Protein 1E4T (pdb70)

Solvent-accessible surface area: 3661 Å² total; per-residue (Å²): 171,119,174,192,58,20,192,197,65,61,24,93,62,54,131,201,28,119,67,108,50,101,126,85,28,102,20,158,139,180,83,85,0,1,66,134,168

Radius of gyration: 9.12 Å; Cα contacts (8 Å, |Δi|>4): 57; chains: 1; bounding box: 21×23×16 Å

Nearest PDB structures (foldseek):
  1e4t-assembly1_A  TM=7.948E-01  e=1.523E-05  Mus musculus
  1e4r-assembly1_A  TM=8.473E-01  e=2.277E-03  Mus musculus
  5ki9-assembly1_A-2  TM=6.633E-01  e=1.921E-01  Homo sapiens
  2gw9-assembly1_A  TM=7.385E-01  e=6.479E-01  Mus musculus
  2ley-assembly1_A  TM=6.087E-01  e=3.656E-01  Mus musculus

Secondary structure (DSSP, 8-state):
--S--HHHHT-EEETT--TTSEEEEE-SSS-EEEE--

Organism: Mus musculus (NCBI:txid10090)

Sequence (37 aa):
NSKRACYREGGECLQRCIGLFHKIGTCNFRFKCCKFQNSKRACYREGGECLQRCIGLFHKIGTCNFRFKCCKFQNSKRACYREGGECLQRCIGLFHKIGTCNFRFKCCKFQNSKRACYREGGECLQRCIGLFHKIGTCNFRFKCCKFQNSKRACYREGGECLQRCIGLFHKIGTCNFRFKCCKFQNSKRACYREGGECLQRCIGLFHKIGTCNFRFKCCKFQNSKRACYREGGECLQRCIGLFHKIGTCNFRFKCCKFQNSKRACYREGGECLQRCIGLFHKIGTCNFRFKCCKFQNSKRACYREGGECLQRCIGLFHKIGTCNFRFKCCKFQNSKRACYREGGECLQRCIGLFHKIGTCNFRFKCCKFQNSKRACYREGGECLQRCIGLFHKIGTCNFRFKCCKFQNSKRACYREGGECLQRCIGLFHKIGTCNFRFKCCKFQNSKRACYREGGECLQRCIGLFHKIGTCNFRFKCCKFQNSKRACYREGGECLQRCIGLFHKIGTCNFRFKCCKFQNSKRACYREGGECLQRCIGLFHKIGTCNFRFKCCKFQNSKRACYREGGECLQRCIGLFHKIGTCNFRFKCCKFQNSKRACYREGGECLQRCIGLFHKIGTCNFRFKCCKFQNSKRACYREGGECLQRCIGLFHKIGTCNFRFKCCKFQNSKRACYREGGECLQRCIGLFHKIGTCNFRFKCCKFQNSKRACYREGGECLQRCIGLFHKIGTCNFRFKCCKFQ

Structure (mmCIF, N/CA/C/O backbone):
data_1E4T
#
_entry.id   1E4T
#
_cell.length_a   1.000
_cell.length_b   1.000
_cell.length_c   1.000
_cell.angle_alpha   90.00
_cell.angle_beta   90.00
_cell.angle_gamma   90.00
#
_symmetry.space_group_name_H-M   'P 1'
#
loop_
_atom_site.group_PDB
_atom_site.id
_atom_site.type_symbol
_atom_site.label_atom_id
_atom_site.label_alt_id
_atom_site.label_comp_id
_atom_site.label_asym_id
_atom_site.label_entity_id
_atom_site.label_seq_id
_atom_site.pdbx_PDB_ins_code
_atom_site.Cartn_x
_atom_site.Cartn_y
_atom_site.Cartn_z
_atom_site.occupancy
_atom_site.B_iso_or_equiv
_atom_site.auth_seq_id
_atom_site.auth_comp_id
_atom_site.auth_asym_id
_atom_site.auth_atom_id
_atom_site.pdbx_PDB_model_num
ATOM 1 N N . ASN A 1 1 ? 44.818 -5.983 11.257 1.00 0.00 1 ASN A N 1
ATOM 2 C CA . ASN A 1 1 ? 45.293 -4.956 12.229 1.00 0.00 1 ASN A CA 1
ATOM 3 C C . ASN A 1 1 ? 44.100 -4.341 12.966 1.00 0.00 1 ASN A C 1
ATOM 4 O O . ASN A 1 1 ? 43.034 -4.173 12.408 1.00 0.00 1 ASN A O 1
ATOM 17 N N . SER A 1 2 ? 44.269 -4.004 14.216 1.00 0.00 2 SER A N 1
ATOM 18 C CA . SER A 1 2 ? 43.141 -3.403 14.984 1.00 0.00 2 SER A CA 1
ATOM 19 C C . SER A 1 2 ? 42.727 -2.067 14.360 1.00 0.00 2 SER A C 1
ATOM 20 O O . SER A 1 2 ? 41.560 -1.735 14.299 1.00 0.00 2 SER A O 1
ATOM 28 N N . LYS A 1 3 ? 43.675 -1.298 13.899 1.00 0.00 3 LYS A N 1
ATOM 29 C CA . LYS A 1 3 ? 43.334 0.016 13.282 1.00 0.00 3 LYS A CA 1
ATOM 30 C C . LYS A 1 3 ? 43.895 0.093 11.860 1.00 0.00 3 LYS A C 1
ATOM 31 O O . LYS A 1 3 ? 44.868 -0.556 11.530 1.00 0.00 3 LYS A O 1
ATOM 50 N N . ARG A 1 4 ? 43.288 0.881 11.014 1.00 0.00 4 ARG A N 1
ATOM 51 C CA . ARG A 1 4 ? 43.788 0.997 9.614 1.00 0.00 4 ARG A CA 1
ATOM 52 C C . ARG A 1 4 ? 44.035 2.466 9.260 1.00 0.00 4 ARG A C 1
ATOM 53 O O . ARG A 1 4 ? 43.544 3.363 9.916 1.00 0.00 4 ARG A O 1
ATOM 74 N N . ALA A 1 5 ? 44.789 2.718 8.225 1.00 0.00 5 ALA A N 1
ATOM 75 C CA . ALA A 1 5 ? 45.062 4.129 7.826 1.00 0.00 5 ALA A CA 1
ATOM 76 C C . ALA A 1 5 ? 43.852 4.715 7.097 1.00 0.00 5 ALA A C 1
ATOM 77 O O . ALA A 1 5 ? 43.525 4.315 5.997 1.00 0.00 5 ALA A O 1
ATOM 84 N N . CYS A 1 6 ? 43.188 5.662 7.698 1.00 0.00 6 CYS A N 1
ATOM 85 C CA . CYS A 1 6 ? 42.002 6.273 7.035 1.00 0.00 6 CYS A CA 1
ATOM 86 C C . CYS A 1 6 ? 42.433 6.992 5.754 1.00 0.00 6 CYS A C 1
ATOM 87 O O . CYS A 1 6 ? 41.654 7.176 4.841 1.00 0.00 6 CYS A O 1
ATOM 94 N N . TYR A 1 7 ? 43.672 7.397 5.680 1.00 0.00 7 TYR A N 1
ATOM 95 C CA . TYR A 1 7 ? 44.154 8.100 4.457 1.00 0.00 7 TYR A CA 1
ATOM 96 C C . TYR A 1 7 ? 44.150 7.140 3.265 1.00 0.00 7 TYR A C 1
ATOM 97 O O . TYR A 1 7 ? 43.729 7.483 2.179 1.00 0.00 7 TYR A O 1
ATOM 115 N N . ARG A 1 8 ? 44.614 5.936 3.463 1.00 0.00 8 ARG A N 1
ATOM 116 C CA . ARG A 1 8 ? 44.634 4.950 2.344 1.00 0.00 8 ARG A CA 1
ATOM 117 C C . ARG A 1 8 ? 43.206 4.647 1.889 1.00 0.00 8 ARG A C 1
ATOM 118 O O . ARG A 1 8 ? 42.946 4.433 0.721 1.00 0.00 8 ARG A O 1
ATOM 139 N N . GLU A 1 9 ? 42.278 4.625 2.805 1.00 0.00 9 GLU A N 1
ATOM 140 C CA . GLU A 1 9 ? 40.865 4.335 2.431 1.00 0.00 9 GLU A CA 1
ATOM 141 C C . GLU A 1 9 ? 40.309 5.462 1.557 1.00 0.00 9 GLU A C 1
ATOM 142 O O . GLU A 1 9 ? 39.469 5.244 0.707 1.00 0.00 9 GLU A O 1
ATOM 154 N N . GLY A 1 10 ? 40.772 6.665 1.759 1.00 0.00 10 GLY A N 1
ATOM 155 C CA . GLY A 1 10 ? 40.269 7.803 0.940 1.00 0.00 10 GLY A CA 1
ATOM 156 C C . GLY A 1 10 ? 38.940 8.296 1.515 1.00 0.00 10 GLY A C 1
ATOM 157 O O . GLY A 1 10 ? 38.071 8.747 0.796 1.00 0.00 10 GLY A O 1
ATOM 161 N N . GLY A 1 11 ? 38.774 8.214 2.807 1.00 0.00 11 GLY A N 1
ATOM 162 C CA . GLY A 1 11 ? 37.499 8.678 3.426 1.00 0.00 11 GLY A CA 1
ATOM 163 C C . GLY A 1 11 ? 37.564 10.189 3.660 1.00 0.00 11 GLY A C 1
ATOM 164 O O . GLY A 1 11 ? 38.484 10.855 3.227 1.00 0.00 11 GLY A O 1
ATOM 168 N N . GLU A 1 12 ? 36.593 10.736 4.342 1.00 0.00 12 GLU A N 1
ATOM 169 C CA . GLU A 1 12 ? 36.599 12.206 4.604 1.00 0.00 12 GLU A CA 1
ATOM 170 C C . GLU A 1 12 ? 36.672 12.477 6.110 1.00 0.00 12 GLU A C 1
ATOM 171 O O . GLU A 1 12 ? 36.158 11.722 6.912 1.00 0.00 12 GLU A O 1
ATOM 183 N N . CYS A 1 13 ? 37.306 13.550 6.501 1.00 0.00 13 CYS A N 1
ATOM 184 C CA . CYS A 1 13 ? 37.409 13.869 7.955 1.00 0.00 13 CYS A CA 1
ATOM 185 C C . CYS A 1 13 ? 36.356 14.910 8.340 1.00 0.00 13 CYS A C 1
ATOM 186 O O . CYS A 1 13 ? 36.334 16.007 7.818 1.00 0.00 13 CYS A O 1
ATOM 193 N N . LEU A 1 14 ? 35.481 14.578 9.249 1.00 0.00 14 LEU A N 1
ATOM 194 C CA . LEU A 1 14 ? 34.433 15.555 9.660 1.00 0.00 14 LEU A CA 1
ATOM 195 C C . LEU A 1 14 ? 34.606 15.935 11.131 1.00 0.00 14 LEU A C 1
ATOM 196 O O . LEU A 1 14 ? 34.869 15.098 11.972 1.00 0.00 14 LEU A O 1
ATOM 212 N N . GLN A 1 15 ? 34.453 17.190 11.448 1.00 0.00 15 GLN A N 1
ATOM 213 C CA . GLN A 1 15 ? 34.602 17.623 12.866 1.00 0.00 15 GLN A CA 1
ATOM 214 C C . GLN A 1 15 ? 33.491 17.006 13.719 1.00 0.00 15 GLN A C 1
ATOM 215 O O . GLN A 1 15 ? 33.652 16.788 14.903 1.00 0.00 15 GLN A O 1
ATOM 229 N N . ARG A 1 16 ? 32.366 16.722 13.122 1.00 0.00 16 ARG A N 1
ATOM 230 C CA . ARG A 1 16 ? 31.242 16.117 13.893 1.00 0.00 16 ARG A CA 1
ATOM 231 C C . ARG A 1 16 ? 30.526 15.063 13.041 1.00 0.00 16 ARG A C 1
ATOM 232 O O . ARG A 1 16 ? 29.342 15.160 12.788 1.00 0.00 16 ARG A O 1
ATOM 253 N N . CYS A 1 17 ? 31.240 14.062 12.595 1.00 0.00 17 CYS A N 1
ATOM 254 C CA . CYS A 1 17 ? 30.611 12.998 11.755 1.00 0.00 17 CYS A CA 1
ATOM 255 C C . CYS A 1 17 ? 29.202 12.669 12.258 1.00 0.00 17 CYS A C 1
ATOM 256 O O . CYS A 1 17 ? 29.005 12.333 13.409 1.00 0.00 17 CYS A O 1
ATOM 263 N N . ILE A 1 18 ? 28.222 12.762 11.401 1.00 0.00 18 ILE A N 1
ATOM 264 C CA . ILE A 1 18 ? 26.826 12.453 11.825 1.00 0.00 18 ILE A CA 1
ATOM 265 C C . ILE A 1 18 ? 26.514 10.976 11.568 1.00 0.00 18 ILE A C 1
ATOM 266 O O . ILE A 1 18 ? 27.303 10.257 10.987 1.00 0.00 18 ILE A O 1
ATOM 282 N N . GLY A 1 19 ? 25.370 10.518 11.998 1.00 0.00 19 GLY A N 1
ATOM 283 C CA . GLY A 1 19 ? 25.011 9.088 11.780 1.00 0.00 19 GLY A CA 1
ATOM 284 C C . GLY A 1 19 ? 25.063 8.769 10.286 1.00 0.00 19 GLY A C 1
ATOM 285 O O . GLY A 1 19 ? 25.650 7.792 9.866 1.00 0.00 19 GLY A O 1
ATOM 289 N N . LEU A 1 20 ? 24.449 9.591 9.485 1.00 0.00 20 LEU A N 1
ATOM 290 C CA . LEU A 1 20 ? 24.451 9.354 8.012 1.00 0.00 20 LEU A CA 1
ATOM 291 C C . LEU A 1 20 ? 25.830 8.880 7.549 1.00 0.00 20 LEU A C 1
ATOM 292 O O . LEU A 1 20 ? 25.951 8.001 6.719 1.00 0.00 20 LEU A O 1
ATOM 308 N N . PHE A 1 21 ? 26.867 9.461 8.078 1.00 0.00 21 PHE A N 1
ATOM 309 C CA . PHE A 1 21 ? 28.243 9.053 7.672 1.00 0.00 21 PHE A CA 1
ATOM 310 C C . PHE A 1 21 ? 28.739 7.898 8.545 1.00 0.00 21 PHE A C 1
ATOM 311 O O . PHE A 1 21 ? 28.871 8.029 9.746 1.00 0.00 21 PHE A O 1
ATOM 328 N N . HIS A 1 22 ? 29.024 6.770 7.954 1.00 0.00 22 HIS A N 1
ATOM 329 C CA . HIS A 1 22 ? 29.522 5.618 8.758 1.00 0.00 22 HIS A CA 1
ATOM 330 C C . HIS A 1 22 ? 30.914 5.941 9.306 1.00 0.00 22 HIS A C 1
ATOM 331 O O . HIS A 1 22 ? 31.666 6.682 8.706 1.00 0.00 22 HIS A O 1
ATOM 345 N N . LYS A 1 23 ? 31.264 5.403 10.441 1.00 0.00 23 LYS A N 1
ATOM 346 C CA . LYS A 1 23 ? 32.608 5.702 11.013 1.00 0.00 23 LYS A CA 1
ATOM 347 C C . LYS A 1 23 ? 33.554 4.511 10.844 1.00 0.00 23 LYS A C 1
ATOM 348 O O . LYS A 1 23 ? 33.264 3.407 11.261 1.00 0.00 23 LYS A O 1
ATOM 367 N N . ILE A 1 24 ? 34.692 4.738 10.249 1.00 0.00 24 ILE A N 1
ATOM 368 C CA . ILE A 1 24 ? 35.678 3.637 10.062 1.00 0.00 24 ILE A CA 1
ATOM 369 C C . ILE A 1 24 ? 36.766 3.757 11.127 1.00 0.00 24 ILE A C 1
ATOM 370 O O . ILE A 1 24 ? 37.254 2.778 11.655 1.00 0.00 24 ILE A O 1
ATOM 386 N N . GLY A 1 25 ? 37.141 4.965 11.444 1.00 0.00 25 GLY A N 1
ATOM 387 C CA . GLY A 1 25 ? 38.193 5.182 12.475 1.00 0.00 25 GLY A CA 1
ATOM 388 C C . GLY A 1 25 ? 38.290 6.676 12.793 1.00 0.00 25 GLY A C 1
ATOM 389 O O . GLY A 1 25 ? 37.322 7.403 12.697 1.00 0.00 25 GLY A O 1
ATOM 393 N N . THR A 1 26 ? 39.449 7.142 13.172 1.00 0.00 26 THR A N 1
ATOM 394 C CA . THR A 1 26 ? 39.600 8.591 13.495 1.00 0.00 26 THR A CA 1
ATOM 395 C C . THR A 1 26 ? 40.627 9.241 12.561 1.00 0.00 26 THR A C 1
ATOM 396 O O . THR A 1 26 ? 41.440 8.571 11.955 1.00 0.00 26 THR A O 1
ATOM 407 N N . CYS A 1 27 ? 40.593 10.543 12.436 1.00 0.00 27 CYS A N 1
ATOM 408 C CA . CYS A 1 27 ? 41.564 11.234 11.536 1.00 0.00 27 CYS A CA 1
ATOM 409 C C . CYS A 1 27 ? 42.862 11.548 12.283 1.00 0.00 27 CYS A C 1
ATOM 410 O O . CYS A 1 27 ? 43.129 11.018 13.343 1.00 0.00 27 CYS A O 1
ATOM 417 N N . ASN A 1 28 ? 43.671 12.405 11.726 1.00 0.00 28 ASN A N 1
ATOM 418 C CA . ASN A 1 28 ? 44.962 12.763 12.384 1.00 0.00 28 ASN A CA 1
ATOM 419 C C . ASN A 1 28 ? 44.716 13.482 13.710 1.00 0.00 28 ASN A C 1
ATOM 420 O O . ASN A 1 28 ? 45.382 13.231 14.695 1.00 0.00 28 ASN A O 1
ATOM 431 N N . PHE A 1 29 ? 43.775 14.380 13.743 1.00 0.00 29 PHE A N 1
ATOM 432 C CA . PHE A 1 29 ? 43.504 15.118 15.009 1.00 0.00 29 PHE A CA 1
ATOM 433 C C . PHE A 1 29 ? 42.283 16.030 14.847 1.00 0.00 29 PHE A C 1
ATOM 434 O O . PHE A 1 29 ? 42.088 16.646 13.818 1.00 0.00 29 PHE A O 1
ATOM 451 N N . ARG A 1 30 ? 41.460 16.116 15.858 1.00 0.00 30 ARG A N 1
ATOM 452 C CA . ARG A 1 30 ? 40.249 16.985 15.771 1.00 0.00 30 ARG A CA 1
ATOM 453 C C . ARG A 1 30 ? 39.376 16.569 14.583 1.00 0.00 30 ARG A C 1
ATOM 454 O O . ARG A 1 30 ? 38.562 17.331 14.102 1.00 0.00 30 ARG A O 1
ATOM 475 N N . PHE A 1 31 ? 39.535 15.364 14.110 1.00 0.00 31 PHE A N 1
ATOM 476 C CA . PHE A 1 31 ? 38.711 14.903 12.956 1.00 0.00 31 PHE A CA 1
ATOM 477 C C . PHE A 1 31 ? 38.452 13.398 13.062 1.00 0.00 31 PHE A C 1
ATOM 478 O O . PHE A 1 31 ? 39.235 12.663 13.631 1.00 0.00 31 PHE A O 1
ATOM 495 N N . LYS A 1 32 ? 37.364 12.931 12.513 1.00 0.00 32 LYS A N 1
ATOM 496 C CA . LYS A 1 32 ? 37.067 11.471 12.578 1.00 0.00 32 LYS A CA 1
ATOM 497 C C . LYS A 1 32 ? 37.022 10.885 11.166 1.00 0.00 32 LYS A C 1
ATOM 498 O O . LYS A 1 32 ? 36.822 11.591 10.197 1.00 0.00 32 LYS A O 1
ATOM 517 N N . CYS A 1 33 ? 37.211 9.602 11.038 1.00 0.00 33 CYS A N 1
ATOM 518 C CA . CYS A 1 33 ? 37.185 8.978 9.684 1.00 0.00 33 CYS A CA 1
ATOM 519 C C . CYS A 1 33 ? 35.789 8.426 9.376 1.00 0.00 33 CYS A C 1
ATOM 520 O O . CYS A 1 33 ? 35.287 7.560 10.065 1.00 0.00 33 CYS A O 1
ATOM 527 N N . CYS A 1 34 ? 35.163 8.921 8.343 1.00 0.00 34 CYS A N 1
ATOM 528 C CA . CYS A 1 34 ? 33.802 8.426 7.985 1.00 0.00 34 CYS A CA 1
ATOM 529 C C . CYS A 1 34 ? 33.702 8.212 6.472 1.00 0.00 34 CYS A C 1
ATOM 530 O O . CYS A 1 34 ? 34.530 8.679 5.715 1.00 0.00 34 CYS A O 1
ATOM 537 N N . LYS A 1 35 ? 32.697 7.510 6.026 1.00 0.00 35 LYS A N 1
ATOM 538 C CA . LYS A 1 35 ? 32.551 7.268 4.562 1.00 0.00 35 LYS A CA 1
ATOM 539 C C . LYS A 1 35 ? 31.148 7.662 4.091 1.00 0.00 35 LYS A C 1
ATOM 540 O O . LYS A 1 35 ? 30.167 7.444 4.775 1.00 0.00 35 LYS A O 1
ATOM 559 N N . PHE A 1 36 ? 31.047 8.239 2.924 1.00 0.00 36 PHE A N 1
ATOM 560 C CA . PHE A 1 36 ? 29.711 8.648 2.402 1.00 0.00 36 PHE A CA 1
ATOM 561 C C . PHE A 1 36 ? 29.274 7.703 1.280 1.00 0.00 36 PHE A C 1
ATOM 562 O O . PHE A 1 36 ? 30.064 7.311 0.445 1.00 0.00 36 PHE A O 1
ATOM 579 N N . GLN A 1 37 ? 28.023 7.333 1.252 1.00 0.00 37 GLN A N 1
ATOM 580 C CA . GLN A 1 37 ? 27.544 6.412 0.181 1.00 0.00 37 GLN A CA 1
ATOM 581 C C . GLN A 1 37 ? 26.221 6.916 -0.399 1.00 0.00 37 GLN A C 1
ATOM 582 O O . GLN A 1 37 ? 26.104 8.112 -0.606 1.00 0.00 37 GLN A O 1
ATOM 597 N N . ASN A 1 1 ? 43.277 -4.190 16.495 1.00 0.00 1 ASN A N 2
ATOM 598 C CA . ASN A 1 1 ? 42.693 -5.285 15.667 1.00 0.00 1 ASN A CA 2
ATOM 599 C C . ASN A 1 1 ? 41.616 -4.724 14.735 1.00 0.00 1 ASN A C 2
ATOM 600 O O . ASN A 1 1 ? 40.886 -3.818 15.086 1.00 0.00 1 ASN A O 2
ATOM 613 N N . SER A 1 2 ? 41.510 -5.256 13.547 1.00 0.00 2 SER A N 2
ATOM 614 C CA . SER A 1 2 ? 40.479 -4.753 12.594 1.00 0.00 2 SER A CA 2
ATOM 615 C C . SER A 1 2 ? 40.587 -3.233 12.450 1.00 0.00 2 SER A C 2
ATOM 616 O O . SER A 1 2 ? 39.605 -2.521 12.515 1.00 0.00 2 SER A O 2
ATOM 624 N N . LYS A 1 3 ? 41.776 -2.731 12.255 1.00 0.00 3 LYS A N 2
ATOM 625 C CA . LYS A 1 3 ? 41.950 -1.258 12.106 1.00 0.00 3 LYS A CA 2
ATOM 626 C C . LYS A 1 3 ? 42.535 -0.937 10.728 1.00 0.00 3 LYS A C 2
ATOM 627 O O . LYS A 1 3 ? 43.419 -1.616 10.246 1.00 0.00 3 LYS A O 2
ATOM 646 N N . ARG A 1 4 ? 42.050 0.093 10.090 1.00 0.00 4 ARG A N 2
ATOM 647 C CA . ARG A 1 4 ? 42.585 0.449 8.744 1.00 0.00 4 ARG A CA 2
ATOM 648 C C . ARG A 1 4 ? 42.990 1.925 8.708 1.00 0.00 4 ARG A C 2
ATOM 649 O O . ARG A 1 4 ? 42.669 2.689 9.597 1.00 0.00 4 ARG A O 2
ATOM 670 N N . ALA A 1 5 ? 43.697 2.329 7.689 1.00 0.00 5 ALA A N 2
ATOM 671 C CA . ALA A 1 5 ? 44.128 3.755 7.599 1.00 0.00 5 ALA A CA 2
ATOM 672 C C . ALA A 1 5 ? 43.105 4.574 6.808 1.00 0.00 5 ALA A C 2
ATOM 673 O O . ALA A 1 5 ? 42.991 4.447 5.605 1.00 0.00 5 ALA A O 2
ATOM 680 N N . CYS A 1 6 ? 42.365 5.419 7.471 1.00 0.00 6 CYS A N 2
ATOM 681 C CA . CYS A 1 6 ? 41.357 6.249 6.754 1.00 0.00 6 CYS A CA 2
ATOM 682 C C . CYS A 1 6 ? 42.049 7.109 5.695 1.00 0.00 6 CYS A C 2
ATOM 683 O O . CYS A 1 6 ? 41.455 7.495 4.708 1.00 0.00 6 CYS A O 2
ATOM 690 N N . TYR A 1 7 ? 43.303 7.408 5.891 1.00 0.00 7 TYR A N 2
ATOM 691 C CA . TYR A 1 7 ? 44.036 8.240 4.895 1.00 0.00 7 TYR A CA 2
ATOM 692 C C . TYR A 1 7 ? 44.119 7.505 3.554 1.00 0.00 7 TYR A C 2
ATOM 693 O O . TYR A 1 7 ? 43.943 8.088 2.503 1.00 0.00 7 TYR A O 2
ATOM 711 N N . ARG A 1 8 ? 44.384 6.227 3.585 1.00 0.00 8 ARG A N 2
ATOM 712 C CA . ARG A 1 8 ? 44.477 5.454 2.313 1.00 0.00 8 ARG A CA 2
ATOM 713 C C . ARG A 1 8 ? 43.080 5.205 1.741 1.00 0.00 8 ARG A C 2
ATOM 714 O O . ARG A 1 8 ? 42.888 5.162 0.542 1.00 0.00 8 ARG A O 2
ATOM 735 N N . GLU A 1 9 ? 42.104 5.041 2.590 1.00 0.00 9 GLU A N 2
ATOM 736 C CA . GLU A 1 9 ? 40.719 4.794 2.099 1.00 0.00 9 GLU A CA 2
ATOM 737 C C . GLU A 1 9 ? 40.195 6.028 1.357 1.00 0.00 9 GLU A C 2
ATOM 738 O O . GLU A 1 9 ? 39.337 5.934 0.502 1.00 0.00 9 GLU A O 2
ATOM 750 N N . GLY A 1 10 ? 40.707 7.185 1.680 1.00 0.00 10 GLY A N 2
ATOM 751 C CA . GLY A 1 10 ? 40.242 8.425 0.996 1.00 0.00 10 GLY A CA 2
ATOM 752 C C . GLY A 1 10 ? 38.986 8.953 1.691 1.00 0.00 10 GLY A C 2
ATOM 753 O O . GLY A 1 10 ? 38.295 9.812 1.179 1.00 0.00 10 GLY A O 2
ATOM 757 N N . GLY A 1 11 ? 38.681 8.445 2.854 1.00 0.00 11 GLY A N 2
ATOM 758 C CA . GLY A 1 11 ? 37.468 8.917 3.580 1.00 0.00 11 GLY A CA 2
ATOM 759 C C . GLY A 1 11 ? 37.587 10.417 3.860 1.00 0.00 11 GLY A C 2
ATOM 760 O O . GLY A 1 11 ? 38.651 10.995 3.753 1.00 0.00 11 GLY A O 2
ATOM 764 N N . GLU A 1 12 ? 36.504 11.051 4.218 1.00 0.00 12 GLU A N 2
ATOM 765 C CA . GLU A 1 12 ? 36.553 12.514 4.506 1.00 0.00 12 GLU A CA 2
ATOM 766 C C . GLU A 1 12 ? 36.590 12.756 6.019 1.00 0.00 12 GLU A C 2
ATOM 767 O O . GLU A 1 12 ? 35.941 12.069 6.782 1.00 0.00 12 GLU A O 2
ATOM 779 N N . CYS A 1 13 ? 37.346 13.725 6.459 1.00 0.00 13 CYS A N 2
ATOM 780 C CA . CYS A 1 13 ? 37.425 14.005 7.922 1.00 0.00 13 CYS A CA 2
ATOM 781 C C . CYS A 1 13 ? 36.531 15.193 8.288 1.00 0.00 13 CYS A C 2
ATOM 782 O O . CYS A 1 13 ? 36.589 16.241 7.675 1.00 0.00 13 CYS A O 2
ATOM 789 N N . LEU A 1 14 ? 35.705 15.036 9.286 1.00 0.00 14 LEU A N 2
ATOM 790 C CA . LEU A 1 14 ? 34.806 16.153 9.699 1.00 0.00 14 LEU A CA 2
ATOM 791 C C . LEU A 1 14 ? 35.010 16.471 11.183 1.00 0.00 14 LEU A C 2
ATOM 792 O O . LEU A 1 14 ? 35.616 15.710 11.912 1.00 0.00 14 LEU A O 2
ATOM 808 N N . GLN A 1 15 ? 34.504 17.584 11.639 1.00 0.00 15 GLN A N 2
ATOM 809 C CA . GLN A 1 15 ? 34.667 17.944 13.077 1.00 0.00 15 GLN A CA 2
ATOM 810 C C . GLN A 1 15 ? 33.655 17.168 13.923 1.00 0.00 15 GLN A C 2
ATOM 811 O O . GLN A 1 15 ? 33.904 16.837 15.066 1.00 0.00 15 GLN A O 2
ATOM 825 N N . ARG A 1 16 ? 32.516 16.873 13.361 1.00 0.00 16 ARG A N 2
ATOM 826 C CA . ARG A 1 16 ? 31.478 16.114 14.113 1.00 0.00 16 ARG A CA 2
ATOM 827 C C . ARG A 1 16 ? 30.704 15.218 13.143 1.00 0.00 16 ARG A C 2
ATOM 828 O O . ARG A 1 16 ? 29.593 15.521 12.757 1.00 0.00 16 ARG A O 2
ATOM 849 N N . CYS A 1 17 ? 31.299 14.125 12.737 1.00 0.00 17 CYS A N 2
ATOM 850 C CA . CYS A 1 17 ? 30.626 13.199 11.776 1.00 0.00 17 CYS A CA 2
ATOM 851 C C . CYS A 1 17 ? 29.119 13.131 12.041 1.00 0.00 17 CYS A C 2
ATOM 852 O O . CYS A 1 17 ? 28.681 12.861 13.141 1.00 0.00 17 CYS A O 2
ATOM 859 N N . ILE A 1 18 ? 28.323 13.377 11.034 1.00 0.00 18 ILE A N 2
ATOM 860 C CA . ILE A 1 18 ? 26.844 13.329 11.223 1.00 0.00 18 ILE A CA 2
ATOM 861 C C . ILE A 1 18 ? 26.300 11.958 10.806 1.00 0.00 18 ILE A C 2
ATOM 862 O O . ILE A 1 18 ? 27.033 11.093 10.371 1.00 0.00 18 ILE A O 2
ATOM 878 N N . GLY A 1 19 ? 25.017 11.756 10.938 1.00 0.00 19 GLY A N 2
ATOM 879 C CA . GLY A 1 19 ? 24.420 10.446 10.556 1.00 0.00 19 GLY A CA 2
ATOM 880 C C . GLY A 1 19 ? 24.744 10.138 9.094 1.00 0.00 19 GLY A C 2
ATOM 881 O O . GLY A 1 19 ? 25.466 10.864 8.442 1.00 0.00 19 GLY A O 2
ATOM 885 N N . LEU A 1 20 ? 24.216 9.062 8.576 1.00 0.00 20 LEU A N 2
ATOM 886 C CA . LEU A 1 20 ? 24.489 8.694 7.155 1.00 0.00 20 LEU A CA 2
ATOM 887 C C . LEU A 1 20 ? 25.987 8.458 6.945 1.00 0.00 20 LEU A C 2
ATOM 888 O O . LEU A 1 20 ? 26.455 8.348 5.830 1.00 0.00 20 LEU A O 2
ATOM 904 N N . PHE A 1 21 ? 26.745 8.376 8.005 1.00 0.00 21 PHE A N 2
ATOM 905 C CA . PHE A 1 21 ? 28.210 8.146 7.851 1.00 0.00 21 PHE A CA 2
ATOM 906 C C . PHE A 1 21 ? 28.695 7.092 8.849 1.00 0.00 21 PHE A C 2
ATOM 907 O O . PHE A 1 21 ? 28.411 7.161 10.029 1.00 0.00 21 PHE A O 2
ATOM 924 N N . HIS A 1 22 ? 29.431 6.123 8.383 1.00 0.00 22 HIS A N 2
ATOM 925 C CA . HIS A 1 22 ? 29.948 5.068 9.298 1.00 0.00 22 HIS A CA 2
ATOM 926 C C . HIS A 1 22 ? 31.402 5.378 9.665 1.00 0.00 22 HIS A C 2
ATOM 927 O O . HIS A 1 22 ? 32.166 5.856 8.848 1.00 0.00 22 HIS A O 2
ATOM 941 N N . LYS A 1 23 ? 31.791 5.129 10.885 1.00 0.00 23 LYS A N 2
ATOM 942 C CA . LYS A 1 23 ? 33.194 5.434 11.290 1.00 0.00 23 LYS A CA 2
ATOM 943 C C . LYS A 1 23 ? 34.084 4.193 11.178 1.00 0.00 23 LYS A C 2
ATOM 944 O O . LYS A 1 23 ? 33.949 3.248 11.929 1.00 0.00 23 LYS A O 2
ATOM 963 N N . ILE A 1 24 ? 35.009 4.201 10.258 1.00 0.00 24 ILE A N 2
ATOM 964 C CA . ILE A 1 24 ? 35.926 3.033 10.115 1.00 0.00 24 ILE A CA 2
ATOM 965 C C . ILE A 1 24 ? 37.125 3.235 11.038 1.00 0.00 24 ILE A C 2
ATOM 966 O O . ILE A 1 24 ? 37.663 2.300 11.598 1.00 0.00 24 ILE A O 2
ATOM 982 N N . GLY A 1 25 ? 37.535 4.462 11.205 1.00 0.00 25 GLY A N 2
ATOM 983 C CA . GLY A 1 25 ? 38.689 4.758 12.097 1.00 0.00 25 GLY A CA 2
ATOM 984 C C . GLY A 1 25 ? 38.654 6.238 12.487 1.00 0.00 25 GLY A C 2
ATOM 985 O O . GLY A 1 25 ? 37.617 6.870 12.458 1.00 0.00 25 GLY A O 2
ATOM 989 N N . THR A 1 26 ? 39.775 6.795 12.856 1.00 0.00 26 THR A N 2
ATOM 990 C CA . THR A 1 26 ? 39.793 8.233 13.250 1.00 0.00 26 THR A CA 2
ATOM 991 C C . THR A 1 26 ? 40.801 9.010 12.396 1.00 0.00 26 THR A C 2
ATOM 992 O O . THR A 1 26 ? 41.734 8.450 11.856 1.00 0.00 26 THR A O 2
ATOM 1003 N N . CYS A 1 27 ? 40.615 10.296 12.270 1.00 0.00 27 CYS A N 2
ATOM 1004 C CA . CYS A 1 27 ? 41.558 11.112 11.452 1.00 0.00 27 CYS A CA 2
ATOM 1005 C C . CYS A 1 27 ? 42.874 11.321 12.204 1.00 0.00 27 CYS A C 2
ATOM 1006 O O . CYS A 1 27 ? 43.150 10.668 13.191 1.00 0.00 27 CYS A O 2
ATOM 1013 N N . ASN A 1 28 ? 43.690 12.226 11.741 1.00 0.00 28 ASN A N 2
ATOM 1014 C CA . ASN A 1 28 ? 44.994 12.479 12.420 1.00 0.00 28 ASN A CA 2
ATOM 1015 C C . ASN A 1 28 ? 44.776 13.188 13.756 1.00 0.00 28 ASN A C 2
ATOM 1016 O O . ASN A 1 28 ? 45.482 12.948 14.714 1.00 0.00 28 ASN A O 2
ATOM 1027 N N . PHE A 1 29 ? 43.809 14.059 13.827 1.00 0.00 29 PHE A N 2
ATOM 1028 C CA . PHE A 1 29 ? 43.554 14.787 15.103 1.00 0.00 29 PHE A CA 2
ATOM 1029 C C . PHE A 1 29 ? 42.379 15.756 14.932 1.00 0.00 29 PHE A C 2
ATOM 1030 O O . PHE A 1 29 ? 42.191 16.337 13.882 1.00 0.00 29 PHE A O 2
ATOM 1047 N N . ARG A 1 30 ? 41.590 15.931 15.957 1.00 0.00 30 ARG A N 2
ATOM 1048 C CA . ARG A 1 30 ? 40.427 16.863 15.863 1.00 0.00 30 ARG A CA 2
ATOM 1049 C C . ARG A 1 30 ? 39.495 16.463 14.714 1.00 0.00 30 ARG A C 2
ATOM 1050 O O . ARG A 1 30 ? 38.700 17.256 14.249 1.00 0.00 30 ARG A O 2
ATOM 1071 N N . PHE A 1 31 ? 39.580 15.247 14.247 1.00 0.00 31 PHE A N 2
ATOM 1072 C CA . PHE A 1 31 ? 38.690 14.823 13.127 1.00 0.00 31 PHE A CA 2
ATOM 1073 C C . PHE A 1 31 ? 38.399 13.322 13.207 1.00 0.00 31 PHE A C 2
ATOM 1074 O O . PHE A 1 31 ? 39.128 12.568 13.820 1.00 0.00 31 PHE A O 2
ATOM 1091 N N . LYS A 1 32 ? 37.338 12.884 12.585 1.00 0.00 32 LYS A N 2
ATOM 1092 C CA . LYS A 1 32 ? 36.998 11.433 12.617 1.00 0.00 32 LYS A CA 2
ATOM 1093 C C . LYS A 1 32 ? 36.819 10.907 11.190 1.00 0.00 32 LYS A C 2
ATOM 1094 O O . LYS A 1 32 ? 36.583 11.661 10.267 1.00 0.00 32 LYS A O 2
ATOM 1113 N N . CYS A 1 33 ? 36.933 9.621 11.000 1.00 0.00 33 CYS A N 2
ATOM 1114 C CA . CYS A 1 33 ? 36.772 9.056 9.630 1.00 0.00 33 CYS A CA 2
ATOM 1115 C C . CYS A 1 33 ? 35.299 8.738 9.360 1.00 0.00 33 CYS A C 2
ATOM 1116 O O . CYS A 1 33 ? 34.658 8.030 10.112 1.00 0.00 33 CYS A O 2
ATOM 1123 N N . CYS A 1 34 ? 34.758 9.254 8.290 1.00 0.00 34 CYS A N 2
ATOM 1124 C CA . CYS A 1 34 ? 33.327 8.980 7.972 1.00 0.00 34 CYS A CA 2
ATOM 1125 C C . CYS A 1 34 ? 33.218 8.290 6.609 1.00 0.00 34 CYS A C 2
ATOM 1126 O O . CYS A 1 34 ? 33.882 8.660 5.662 1.00 0.00 34 CYS A O 2
ATOM 1133 N N . LYS A 1 35 ? 32.389 7.288 6.501 1.00 0.00 35 LYS A N 2
ATOM 1134 C CA . LYS A 1 35 ? 32.247 6.579 5.198 1.00 0.00 35 LYS A CA 2
ATOM 1135 C C . LYS A 1 35 ? 30.797 6.641 4.713 1.00 0.00 35 LYS A C 2
ATOM 1136 O O . LYS A 1 35 ? 29.873 6.365 5.451 1.00 0.00 35 LYS A O 2
ATOM 1155 N N . PHE A 1 36 ? 30.590 7.003 3.475 1.00 0.00 36 PHE A N 2
ATOM 1156 C CA . PHE A 1 36 ? 29.199 7.082 2.942 1.00 0.00 36 PHE A CA 2
ATOM 1157 C C . PHE A 1 36 ? 28.903 5.871 2.052 1.00 0.00 36 PHE A C 2
ATOM 1158 O O . PHE A 1 36 ? 29.648 5.560 1.144 1.00 0.00 36 PHE A O 2
ATOM 1175 N N . GLN A 1 37 ? 27.821 5.186 2.310 1.00 0.00 37 GLN A N 2
ATOM 1176 C CA . GLN A 1 37 ? 27.471 3.991 1.486 1.00 0.00 37 GLN A CA 2
ATOM 1177 C C . GLN A 1 37 ? 28.560 2.921 1.608 1.00 0.00 37 GLN A C 2
ATOM 1178 O O . GLN A 1 37 ? 29.713 3.248 1.382 1.00 0.00 37 GLN A O 2
ATOM 1193 N N . ASN A 1 1 ? 46.835 -5.857 12.103 1.00 0.00 1 ASN A N 3
ATOM 1194 C CA . ASN A 1 1 ? 46.907 -4.388 11.853 1.00 0.00 1 ASN A CA 3
ATOM 1195 C C . ASN A 1 1 ? 46.070 -3.632 12.888 1.00 0.00 1 ASN A C 3
ATOM 1196 O O . ASN A 1 1 ? 44.945 -3.249 12.630 1.00 0.00 1 ASN A O 3
ATOM 1209 N N . SER A 1 2 ? 46.607 -3.416 14.056 1.00 0.00 2 SER A N 3
ATOM 1210 C CA . SER A 1 2 ? 45.837 -2.686 15.105 1.00 0.00 2 SER A CA 3
ATOM 1211 C C . SER A 1 2 ? 45.481 -1.279 14.616 1.00 0.00 2 SER A C 3
ATOM 1212 O O . SER A 1 2 ? 44.539 -0.671 15.084 1.00 0.00 2 SER A O 3
ATOM 1220 N N . LYS A 1 3 ? 46.227 -0.757 13.681 1.00 0.00 3 LYS A N 3
ATOM 1221 C CA . LYS A 1 3 ? 45.929 0.613 13.169 1.00 0.00 3 LYS A CA 3
ATOM 1222 C C . LYS A 1 3 ? 45.932 0.620 11.636 1.00 0.00 3 LYS A C 3
ATOM 1223 O O . LYS A 1 3 ? 46.680 -0.100 11.003 1.00 0.00 3 LYS A O 3
ATOM 1242 N N . ARG A 1 4 ? 45.102 1.430 11.035 1.00 0.00 4 ARG A N 3
ATOM 1243 C CA . ARG A 1 4 ? 45.056 1.484 9.545 1.00 0.00 4 ARG A CA 3
ATOM 1244 C C . ARG A 1 4 ? 45.230 2.926 9.058 1.00 0.00 4 ARG A C 3
ATOM 1245 O O . ARG A 1 4 ? 44.972 3.870 9.779 1.00 0.00 4 ARG A O 3
ATOM 1266 N N . ALA A 1 5 ? 45.663 3.102 7.840 1.00 0.00 5 ALA A N 3
ATOM 1267 C CA . ALA A 1 5 ? 45.854 4.480 7.306 1.00 0.00 5 ALA A CA 3
ATOM 1268 C C . ALA A 1 5 ? 44.526 5.035 6.786 1.00 0.00 5 ALA A C 3
ATOM 1269 O O . ALA A 1 5 ? 43.963 4.534 5.833 1.00 0.00 5 ALA A O 3
ATOM 1276 N N . CYS A 1 6 ? 44.022 6.070 7.403 1.00 0.00 6 CYS A N 3
ATOM 1277 C CA . CYS A 1 6 ? 42.732 6.657 6.940 1.00 0.00 6 CYS A CA 3
ATOM 1278 C C . CYS A 1 6 ? 42.883 7.200 5.518 1.00 0.00 6 CYS A C 3
ATOM 1279 O O . CYS A 1 6 ? 41.917 7.370 4.801 1.00 0.00 6 CYS A O 3
ATOM 1286 N N . TYR A 1 7 ? 44.090 7.470 5.102 1.00 0.00 7 TYR A N 3
ATOM 1287 C CA . TYR A 1 7 ? 44.300 7.996 3.724 1.00 0.00 7 TYR A CA 3
ATOM 1288 C C . TYR A 1 7 ? 44.022 6.893 2.702 1.00 0.00 7 TYR A C 3
ATOM 1289 O O . TYR A 1 7 ? 43.476 7.134 1.643 1.00 0.00 7 TYR A O 3
ATOM 1307 N N . ARG A 1 8 ? 44.392 5.682 3.018 1.00 0.00 8 ARG A N 3
ATOM 1308 C CA . ARG A 1 8 ? 44.149 4.554 2.074 1.00 0.00 8 ARG A CA 3
ATOM 1309 C C . ARG A 1 8 ? 42.645 4.353 1.877 1.00 0.00 8 ARG A C 3
ATOM 1310 O O . ARG A 1 8 ? 42.186 4.046 0.795 1.00 0.00 8 ARG A O 3
ATOM 1331 N N . GLU A 1 9 ? 41.875 4.525 2.916 1.00 0.00 9 GLU A N 3
ATOM 1332 C CA . GLU A 1 9 ? 40.400 4.346 2.791 1.00 0.00 9 GLU A CA 3
ATOM 1333 C C . GLU A 1 9 ? 39.805 5.468 1.937 1.00 0.00 9 GLU A C 3
ATOM 1334 O O . GLU A 1 9 ? 38.849 5.271 1.212 1.00 0.00 9 GLU A O 3
ATOM 1346 N N . GLY A 1 10 ? 40.363 6.645 2.018 1.00 0.00 10 GLY A N 3
ATOM 1347 C CA . GLY A 1 10 ? 39.830 7.778 1.211 1.00 0.00 10 GLY A CA 3
ATOM 1348 C C . GLY A 1 10 ? 38.598 8.362 1.904 1.00 0.00 10 GLY A C 3
ATOM 1349 O O . GLY A 1 10 ? 37.839 9.108 1.317 1.00 0.00 10 GLY A O 3
ATOM 1353 N N . GLY A 1 11 ? 38.391 8.030 3.149 1.00 0.00 11 GLY A N 3
ATOM 1354 C CA . GLY A 1 11 ? 37.206 8.567 3.878 1.00 0.00 11 GLY A CA 3
ATOM 1355 C C . GLY A 1 11 ? 37.376 10.074 4.082 1.00 0.00 11 GLY A C 3
ATOM 1356 O O . GLY A 1 11 ? 38.463 10.606 3.983 1.00 0.00 11 GLY A O 3
ATOM 1360 N N . GLU A 1 12 ? 36.308 10.768 4.366 1.00 0.00 12 GLU A N 3
ATOM 1361 C CA . GLU A 1 12 ? 36.411 12.242 4.574 1.00 0.00 12 GLU A CA 3
ATOM 1362 C C . GLU A 1 12 ? 36.383 12.573 6.068 1.00 0.00 12 GLU A C 3
ATOM 1363 O O . GLU A 1 12 ? 35.642 11.986 6.831 1.00 0.00 12 GLU A O 3
ATOM 1375 N N . CYS A 1 13 ? 37.187 13.511 6.489 1.00 0.00 13 CYS A N 3
ATOM 1376 C CA . CYS A 1 13 ? 37.210 13.886 7.933 1.00 0.00 13 CYS A CA 3
ATOM 1377 C C . CYS A 1 13 ? 36.108 14.906 8.230 1.00 0.00 13 CYS A C 3
ATOM 1378 O O . CYS A 1 13 ? 35.966 15.897 7.541 1.00 0.00 13 CYS A O 3
ATOM 1385 N N . LEU A 1 14 ? 35.330 14.675 9.251 1.00 0.00 14 LEU A N 3
ATOM 1386 C CA . LEU A 1 14 ? 34.240 15.635 9.589 1.00 0.00 14 LEU A CA 3
ATOM 1387 C C . LEU A 1 14 ? 34.377 16.105 11.040 1.00 0.00 14 LEU A C 3
ATOM 1388 O O . LEU A 1 14 ? 34.609 15.321 11.939 1.00 0.00 14 LEU A O 3
ATOM 1404 N N . GLN A 1 15 ? 34.231 17.380 11.275 1.00 0.00 15 GLN A N 3
ATOM 1405 C CA . GLN A 1 15 ? 34.349 17.901 12.667 1.00 0.00 15 GLN A CA 3
ATOM 1406 C C . GLN A 1 15 ? 33.248 17.304 13.547 1.00 0.00 15 GLN A C 3
ATOM 1407 O O . GLN A 1 15 ? 33.425 17.110 14.734 1.00 0.00 15 GLN A O 3
ATOM 1421 N N . ARG A 1 16 ? 32.115 17.008 12.972 1.00 0.00 16 ARG A N 3
ATOM 1422 C CA . ARG A 1 16 ? 31.002 16.418 13.771 1.00 0.00 16 ARG A CA 3
ATOM 1423 C C . ARG A 1 16 ? 30.303 15.325 12.957 1.00 0.00 16 ARG A C 3
ATOM 1424 O O . ARG A 1 16 ? 29.119 15.400 12.691 1.00 0.00 16 ARG A O 3
ATOM 1445 N N . CYS A 1 17 ? 31.030 14.316 12.554 1.00 0.00 17 CYS A N 3
ATOM 1446 C CA . CYS A 1 17 ? 30.415 13.218 11.751 1.00 0.00 17 CYS A CA 3
ATOM 1447 C C . CYS A 1 17 ? 29.021 12.876 12.284 1.00 0.00 17 CYS A C 3
ATOM 1448 O O . CYS A 1 17 ? 28.801 12.809 13.477 1.00 0.00 17 CYS A O 3
ATOM 1455 N N . ILE A 1 18 ? 28.079 12.664 11.407 1.00 0.00 18 ILE A N 3
ATOM 1456 C CA . ILE A 1 18 ? 26.697 12.332 11.858 1.00 0.00 18 ILE A CA 3
ATOM 1457 C C . ILE A 1 18 ? 26.327 10.905 11.446 1.00 0.00 18 ILE A C 3
ATOM 1458 O O . ILE A 1 18 ? 27.105 10.204 10.829 1.00 0.00 18 ILE A O 3
ATOM 1474 N N . GLY A 1 19 ? 25.144 10.470 11.783 1.00 0.00 19 GLY A N 3
ATOM 1475 C CA . GLY A 1 19 ? 24.722 9.088 11.412 1.00 0.00 19 GLY A CA 3
ATOM 1476 C C . GLY A 1 19 ? 24.880 8.893 9.906 1.00 0.00 19 GLY A C 3
ATOM 1477 O O . GLY A 1 19 ? 25.446 7.920 9.451 1.00 0.00 19 GLY A O 3
ATOM 1481 N N . LEU A 1 20 ? 24.380 9.815 9.135 1.00 0.00 20 LEU A N 3
ATOM 1482 C CA . LEU A 1 20 ? 24.490 9.698 7.651 1.00 0.00 20 LEU A CA 3
ATOM 1483 C C . LEU A 1 20 ? 25.873 9.175 7.257 1.00 0.00 20 LEU A C 3
ATOM 1484 O O . LEU A 1 20 ? 26.008 8.344 6.382 1.00 0.00 20 LEU A O 3
ATOM 1500 N N . PHE A 1 21 ? 26.897 9.657 7.899 1.00 0.00 21 PHE A N 3
ATOM 1501 C CA . PHE A 1 21 ? 28.273 9.189 7.566 1.00 0.00 21 PHE A CA 3
ATOM 1502 C C . PHE A 1 21 ? 28.719 8.115 8.559 1.00 0.00 21 PHE A C 3
ATOM 1503 O O . PHE A 1 21 ? 28.509 8.232 9.751 1.00 0.00 21 PHE A O 3
ATOM 1520 N N . HIS A 1 22 ? 29.334 7.069 8.081 1.00 0.00 22 HIS A N 3
ATOM 1521 C CA . HIS A 1 22 ? 29.793 5.991 9.001 1.00 0.00 22 HIS A CA 3
ATOM 1522 C C . HIS A 1 22 ? 31.277 6.177 9.325 1.00 0.00 22 HIS A C 3
ATOM 1523 O O . HIS A 1 22 ? 32.107 6.286 8.443 1.00 0.00 22 HIS A O 3
ATOM 1537 N N . LYS A 1 23 ? 31.617 6.227 10.584 1.00 0.00 23 LYS A N 3
ATOM 1538 C CA . LYS A 1 23 ? 33.046 6.419 10.966 1.00 0.00 23 LYS A CA 3
ATOM 1539 C C . LYS A 1 23 ? 33.864 5.161 10.658 1.00 0.00 23 LYS A C 3
ATOM 1540 O O . LYS A 1 23 ? 33.526 4.070 11.074 1.00 0.00 23 LYS A O 3
ATOM 1559 N N . ILE A 1 24 ? 34.943 5.309 9.940 1.00 0.00 24 ILE A N 3
ATOM 1560 C CA . ILE A 1 24 ? 35.792 4.129 9.611 1.00 0.00 24 ILE A CA 3
ATOM 1561 C C . ILE A 1 24 ? 37.043 4.130 10.493 1.00 0.00 24 ILE A C 3
ATOM 1562 O O . ILE A 1 24 ? 37.763 3.156 10.575 1.00 0.00 24 ILE A O 3
ATOM 1578 N N . GLY A 1 25 ? 37.302 5.227 11.149 1.00 0.00 25 GLY A N 3
ATOM 1579 C CA . GLY A 1 25 ? 38.501 5.312 12.029 1.00 0.00 25 GLY A CA 3
ATOM 1580 C C . GLY A 1 25 ? 38.639 6.745 12.544 1.00 0.00 25 GLY A C 3
ATOM 1581 O O . GLY A 1 25 ? 37.672 7.371 12.930 1.00 0.00 25 GLY A O 3
ATOM 1585 N N . THR A 1 26 ? 39.831 7.275 12.550 1.00 0.00 26 THR A N 3
ATOM 1586 C CA . THR A 1 26 ? 40.018 8.671 13.037 1.00 0.00 26 THR A CA 3
ATOM 1587 C C . THR A 1 26 ? 40.991 9.422 12.128 1.00 0.00 26 THR A C 3
ATOM 1588 O O . THR A 1 26 ? 41.799 8.830 11.440 1.00 0.00 26 THR A O 3
ATOM 1599 N N . CYS A 1 27 ? 40.925 10.722 12.130 1.00 0.00 27 CYS A N 3
ATOM 1600 C CA . CYS A 1 27 ? 41.849 11.519 11.275 1.00 0.00 27 CYS A CA 3
ATOM 1601 C C . CYS A 1 27 ? 43.082 11.921 12.079 1.00 0.00 27 CYS A C 3
ATOM 1602 O O . CYS A 1 27 ? 43.387 11.335 13.099 1.00 0.00 27 CYS A O 3
ATOM 1609 N N . ASN A 1 28 ? 43.793 12.911 11.625 1.00 0.00 28 ASN A N 3
ATOM 1610 C CA . ASN A 1 28 ? 45.012 13.356 12.361 1.00 0.00 28 ASN A CA 3
ATOM 1611 C C . ASN A 1 28 ? 44.748 13.354 13.867 1.00 0.00 28 ASN A C 3
ATOM 1612 O O . ASN A 1 28 ? 45.539 12.859 14.644 1.00 0.00 28 ASN A O 3
ATOM 1623 N N . PHE A 1 29 ? 43.637 13.897 14.282 1.00 0.00 29 PHE A N 3
ATOM 1624 C CA . PHE A 1 29 ? 43.317 13.921 15.741 1.00 0.00 29 PHE A CA 3
ATOM 1625 C C . PHE A 1 29 ? 41.981 14.628 15.994 1.00 0.00 29 PHE A C 3
ATOM 1626 O O . PHE A 1 29 ? 41.039 14.039 16.485 1.00 0.00 29 PHE A O 3
ATOM 1643 N N . ARG A 1 30 ? 41.901 15.891 15.677 1.00 0.00 30 ARG A N 3
ATOM 1644 C CA . ARG A 1 30 ? 40.636 16.649 15.914 1.00 0.00 30 ARG A CA 3
ATOM 1645 C C . ARG A 1 30 ? 39.474 16.065 15.102 1.00 0.00 30 ARG A C 3
ATOM 1646 O O . ARG A 1 30 ? 38.360 15.980 15.577 1.00 0.00 30 ARG A O 3
ATOM 1667 N N . PHE A 1 31 ? 39.714 15.687 13.877 1.00 0.00 31 PHE A N 3
ATOM 1668 C CA . PHE A 1 31 ? 38.605 15.138 13.042 1.00 0.00 31 PHE A CA 3
ATOM 1669 C C . PHE A 1 31 ? 38.582 13.608 13.076 1.00 0.00 31 PHE A C 3
ATOM 1670 O O . PHE A 1 31 ? 39.537 12.966 13.464 1.00 0.00 31 PHE A O 3
ATOM 1687 N N . LYS A 1 32 ? 37.491 13.027 12.655 1.00 0.00 32 LYS A N 3
ATOM 1688 C CA . LYS A 1 32 ? 37.385 11.541 12.635 1.00 0.00 32 LYS A CA 3
ATOM 1689 C C . LYS A 1 32 ? 37.227 11.064 11.189 1.00 0.00 32 LYS A C 3
ATOM 1690 O O . LYS A 1 32 ? 36.865 11.826 10.315 1.00 0.00 32 LYS A O 3
ATOM 1709 N N . CYS A 1 33 ? 37.502 9.820 10.921 1.00 0.00 33 CYS A N 3
ATOM 1710 C CA . CYS A 1 33 ? 37.373 9.322 9.521 1.00 0.00 33 CYS A CA 3
ATOM 1711 C C . CYS A 1 33 ? 35.979 8.732 9.283 1.00 0.00 33 CYS A C 3
ATOM 1712 O O . CYS A 1 33 ? 35.560 7.807 9.951 1.00 0.00 33 CYS A O 3
ATOM 1719 N N . CYS A 1 34 ? 35.261 9.265 8.331 1.00 0.00 34 CYS A N 3
ATOM 1720 C CA . CYS A 1 34 ? 33.896 8.745 8.035 1.00 0.00 34 CYS A CA 3
ATOM 1721 C C . CYS A 1 34 ? 33.773 8.426 6.542 1.00 0.00 34 CYS A C 3
ATOM 1722 O O . CYS A 1 34 ? 34.216 9.182 5.699 1.00 0.00 34 CYS A O 3
ATOM 1729 N N . LYS A 1 35 ? 33.180 7.314 6.206 1.00 0.00 35 LYS A N 3
ATOM 1730 C CA . LYS A 1 35 ? 33.039 6.956 4.765 1.00 0.00 35 LYS A CA 3
ATOM 1731 C C . LYS A 1 35 ? 31.561 6.925 4.364 1.00 0.00 35 LYS A C 3
ATOM 1732 O O . LYS A 1 35 ? 30.732 6.363 5.052 1.00 0.00 35 LYS A O 3
ATOM 1751 N N . PHE A 1 36 ? 31.228 7.525 3.253 1.00 0.00 36 PHE A N 3
ATOM 1752 C CA . PHE A 1 36 ? 29.805 7.531 2.805 1.00 0.00 36 PHE A CA 3
ATOM 1753 C C . PHE A 1 36 ? 29.588 6.462 1.730 1.00 0.00 36 PHE A C 3
ATOM 1754 O O . PHE A 1 36 ? 30.432 6.239 0.883 1.00 0.00 36 PHE A O 3
ATOM 1771 N N . GLN A 1 37 ? 28.463 5.800 1.753 1.00 0.00 37 GLN A N 3
ATOM 1772 C CA . GLN A 1 37 ? 28.197 4.750 0.727 1.00 0.00 37 GLN A CA 3
ATOM 1773 C C . GLN A 1 37 ? 28.150 5.377 -0.670 1.00 0.00 37 GLN A C 3
ATOM 1774 O O . GLN A 1 37 ? 27.083 5.818 -1.064 1.00 0.00 37 GLN A O 3
ATOM 1789 N N . ASN A 1 1 ? 44.309 5.700 15.032 1.00 0.00 1 ASN A N 4
ATOM 1790 C CA . ASN A 1 1 ? 44.412 4.769 13.871 1.00 0.00 1 ASN A CA 4
ATOM 1791 C C . ASN A 1 1 ? 45.830 4.795 13.294 1.00 0.00 1 ASN A C 4
ATOM 1792 O O . ASN A 1 1 ? 46.027 4.990 12.111 1.00 0.00 1 ASN A O 4
ATOM 1805 N N . SER A 1 2 ? 46.821 4.601 14.122 1.00 0.00 2 SER A N 4
ATOM 1806 C CA . SER A 1 2 ? 48.225 4.614 13.621 1.00 0.00 2 SER A CA 4
ATOM 1807 C C . SER A 1 2 ? 48.524 3.325 12.853 1.00 0.00 2 SER A C 4
ATOM 1808 O O . SER A 1 2 ? 49.247 3.325 11.876 1.00 0.00 2 SER A O 4
ATOM 1816 N N . LYS A 1 3 ? 47.972 2.225 13.288 1.00 0.00 3 LYS A N 4
ATOM 1817 C CA . LYS A 1 3 ? 48.223 0.933 12.585 1.00 0.00 3 LYS A CA 4
ATOM 1818 C C . LYS A 1 3 ? 47.803 1.036 11.118 1.00 0.00 3 LYS A C 4
ATOM 1819 O O . LYS A 1 3 ? 48.481 0.555 10.232 1.00 0.00 3 LYS A O 4
ATOM 1838 N N . ARG A 1 4 ? 46.689 1.660 10.859 1.00 0.00 4 ARG A N 4
ATOM 1839 C CA . ARG A 1 4 ? 46.217 1.798 9.449 1.00 0.00 4 ARG A CA 4
ATOM 1840 C C . ARG A 1 4 ? 46.209 3.272 9.034 1.00 0.00 4 ARG A C 4
ATOM 1841 O O . ARG A 1 4 ? 46.070 4.156 9.854 1.00 0.00 4 ARG A O 4
ATOM 1862 N N . ALA A 1 5 ? 46.356 3.540 7.765 1.00 0.00 5 ALA A N 4
ATOM 1863 C CA . ALA A 1 5 ? 46.360 4.957 7.297 1.00 0.00 5 ALA A CA 4
ATOM 1864 C C . ALA A 1 5 ? 44.991 5.338 6.723 1.00 0.00 5 ALA A C 4
ATOM 1865 O O . ALA A 1 5 ? 44.589 4.859 5.682 1.00 0.00 5 ALA A O 4
ATOM 1872 N N . CYS A 1 6 ? 44.275 6.202 7.390 1.00 0.00 6 CYS A N 4
ATOM 1873 C CA . CYS A 1 6 ? 42.938 6.616 6.874 1.00 0.00 6 CYS A CA 4
ATOM 1874 C C . CYS A 1 6 ? 43.090 7.257 5.494 1.00 0.00 6 CYS A C 4
ATOM 1875 O O . CYS A 1 6 ? 42.165 7.290 4.707 1.00 0.00 6 CYS A O 4
ATOM 1882 N N . TYR A 1 7 ? 44.255 7.766 5.194 1.00 0.00 7 TYR A N 4
ATOM 1883 C CA . TYR A 1 7 ? 44.470 8.403 3.865 1.00 0.00 7 TYR A CA 4
ATOM 1884 C C . TYR A 1 7 ? 44.350 7.354 2.759 1.00 0.00 7 TYR A C 4
ATOM 1885 O O . TYR A 1 7 ? 43.823 7.614 1.695 1.00 0.00 7 TYR A O 4
ATOM 1903 N N . ARG A 1 8 ? 44.831 6.166 3.005 1.00 0.00 8 ARG A N 4
ATOM 1904 C CA . ARG A 1 8 ? 44.741 5.097 1.972 1.00 0.00 8 ARG A CA 4
ATOM 1905 C C . ARG A 1 8 ? 43.273 4.785 1.671 1.00 0.00 8 ARG A C 4
ATOM 1906 O O . ARG A 1 8 ? 42.899 4.532 0.543 1.00 0.00 8 ARG A O 4
ATOM 1927 N N . GLU A 1 9 ? 42.439 4.804 2.675 1.00 0.00 9 GLU A N 4
ATOM 1928 C CA . GLU A 1 9 ? 40.996 4.511 2.450 1.00 0.00 9 GLU A CA 4
ATOM 1929 C C . GLU A 1 9 ? 40.377 5.579 1.543 1.00 0.00 9 GLU A C 4
ATOM 1930 O O . GLU A 1 9 ? 39.554 5.286 0.697 1.00 0.00 9 GLU A O 4
ATOM 1942 N N . GLY A 1 10 ? 40.769 6.813 1.708 1.00 0.00 10 GLY A N 4
ATOM 1943 C CA . GLY A 1 10 ? 40.203 7.895 0.852 1.00 0.00 10 GLY A CA 4
ATOM 1944 C C . GLY A 1 10 ? 38.833 8.309 1.392 1.00 0.00 10 GLY A C 4
ATOM 1945 O O . GLY A 1 10 ? 38.044 8.925 0.704 1.00 0.00 10 GLY A O 4
ATOM 1949 N N . GLY A 1 11 ? 38.543 7.976 2.619 1.00 0.00 11 GLY A N 4
ATOM 1950 C CA . GLY A 1 11 ? 37.225 8.351 3.199 1.00 0.00 11 GLY A CA 4
ATOM 1951 C C . GLY A 1 11 ? 37.230 9.839 3.556 1.00 0.00 11 GLY A C 4
ATOM 1952 O O . GLY A 1 11 ? 38.194 10.540 3.321 1.00 0.00 11 GLY A O 4
ATOM 1956 N N . GLU A 1 12 ? 36.160 10.326 4.124 1.00 0.00 12 GLU A N 4
ATOM 1957 C CA . GLU A 1 12 ? 36.107 11.769 4.496 1.00 0.00 12 GLU A CA 4
ATOM 1958 C C . GLU A 1 12 ? 36.248 11.927 6.012 1.00 0.00 12 GLU A C 4
ATOM 1959 O O . GLU A 1 12 ? 35.630 11.217 6.780 1.00 0.00 12 GLU A O 4
ATOM 1971 N N . CYS A 1 13 ? 37.057 12.853 6.447 1.00 0.00 13 CYS A N 4
ATOM 1972 C CA . CYS A 1 13 ? 37.234 13.055 7.913 1.00 0.00 13 CYS A CA 4
ATOM 1973 C C . CYS A 1 13 ? 36.264 14.124 8.421 1.00 0.00 13 CYS A C 4
ATOM 1974 O O . CYS A 1 13 ? 36.156 15.197 7.862 1.00 0.00 13 CYS A O 4
ATOM 1981 N N . LEU A 1 14 ? 35.554 13.833 9.475 1.00 0.00 14 LEU A N 4
ATOM 1982 C CA . LEU A 1 14 ? 34.585 14.825 10.022 1.00 0.00 14 LEU A CA 4
ATOM 1983 C C . LEU A 1 14 ? 34.764 14.956 11.535 1.00 0.00 14 LEU A C 4
ATOM 1984 O O . LEU A 1 14 ? 35.031 13.991 12.223 1.00 0.00 14 LEU A O 4
ATOM 2000 N N . GLN A 1 15 ? 34.608 16.138 12.061 1.00 0.00 15 GLN A N 4
ATOM 2001 C CA . GLN A 1 15 ? 34.758 16.314 13.531 1.00 0.00 15 GLN A CA 4
ATOM 2002 C C . GLN A 1 15 ? 33.680 15.504 14.253 1.00 0.00 15 GLN A C 4
ATOM 2003 O O . GLN A 1 15 ? 33.891 14.986 15.331 1.00 0.00 15 GLN A O 4
ATOM 2017 N N . ARG A 1 16 ? 32.525 15.390 13.653 1.00 0.00 16 ARG A N 4
ATOM 2018 C CA . ARG A 1 16 ? 31.417 14.614 14.283 1.00 0.00 16 ARG A CA 4
ATOM 2019 C C . ARG A 1 16 ? 30.413 14.180 13.208 1.00 0.00 16 ARG A C 4
ATOM 2020 O O . ARG A 1 16 ? 29.261 14.564 13.235 1.00 0.00 16 ARG A O 4
ATOM 2041 N N . CYS A 1 17 ? 30.841 13.388 12.259 1.00 0.00 17 CYS A N 4
ATOM 2042 C CA . CYS A 1 17 ? 29.907 12.938 11.182 1.00 0.00 17 CYS A CA 4
ATOM 2043 C C . CYS A 1 17 ? 28.738 12.155 11.780 1.00 0.00 17 CYS A C 4
ATOM 2044 O O . CYS A 1 17 ? 28.884 11.459 12.765 1.00 0.00 17 CYS A O 4
ATOM 2051 N N . ILE A 1 18 ? 27.580 12.260 11.186 1.00 0.00 18 ILE A N 4
ATOM 2052 C CA . ILE A 1 18 ? 26.394 11.519 11.712 1.00 0.00 18 ILE A CA 4
ATOM 2053 C C . ILE A 1 18 ? 25.333 11.361 10.618 1.00 0.00 18 ILE A C 4
ATOM 2054 O O . ILE A 1 18 ? 25.300 12.107 9.658 1.00 0.00 18 ILE A O 4
ATOM 2070 N N . GLY A 1 19 ? 24.460 10.399 10.758 1.00 0.00 19 GLY A N 4
ATOM 2071 C CA . GLY A 1 19 ? 23.399 10.198 9.732 1.00 0.00 19 GLY A CA 4
ATOM 2072 C C . GLY A 1 19 ? 23.972 9.430 8.540 1.00 0.00 19 GLY A C 4
ATOM 2073 O O . GLY A 1 19 ? 24.431 8.313 8.669 1.00 0.00 19 GLY A O 4
ATOM 2077 N N . LEU A 1 20 ? 23.941 10.020 7.377 1.00 0.00 20 LEU A N 4
ATOM 2078 C CA . LEU A 1 20 ? 24.480 9.326 6.173 1.00 0.00 20 LEU A CA 4
ATOM 2079 C C . LEU A 1 20 ? 25.974 9.041 6.341 1.00 0.00 20 LEU A C 4
ATOM 2080 O O . LEU A 1 20 ? 26.520 8.158 5.709 1.00 0.00 20 LEU A O 4
ATOM 2096 N N . PHE A 1 21 ? 26.644 9.784 7.180 1.00 0.00 21 PHE A N 4
ATOM 2097 C CA . PHE A 1 21 ? 28.104 9.552 7.369 1.00 0.00 21 PHE A CA 4
ATOM 2098 C C . PHE A 1 21 ? 28.378 8.817 8.683 1.00 0.00 21 PHE A C 4
ATOM 2099 O O . PHE A 1 21 ? 27.923 9.214 9.739 1.00 0.00 21 PHE A O 4
ATOM 2116 N N . HIS A 1 22 ? 29.134 7.754 8.625 1.00 0.00 22 HIS A N 4
ATOM 2117 C CA . HIS A 1 22 ? 29.463 6.993 9.864 1.00 0.00 22 HIS A CA 4
ATOM 2118 C C . HIS A 1 22 ? 30.981 6.999 10.070 1.00 0.00 22 HIS A C 4
ATOM 2119 O O . HIS A 1 22 ? 31.741 6.877 9.130 1.00 0.00 22 HIS A O 4
ATOM 2133 N N . LYS A 1 23 ? 31.433 7.157 11.285 1.00 0.00 23 LYS A N 4
ATOM 2134 C CA . LYS A 1 23 ? 32.906 7.188 11.526 1.00 0.00 23 LYS A CA 4
ATOM 2135 C C . LYS A 1 23 ? 33.512 5.790 11.414 1.00 0.00 23 LYS A C 4
ATOM 2136 O O . LYS A 1 23 ? 33.129 4.876 12.117 1.00 0.00 23 LYS A O 4
ATOM 2155 N N . ILE A 1 24 ? 34.472 5.627 10.548 1.00 0.00 24 ILE A N 4
ATOM 2156 C CA . ILE A 1 24 ? 35.130 4.299 10.399 1.00 0.00 24 ILE A CA 4
ATOM 2157 C C . ILE A 1 24 ? 36.366 4.257 11.292 1.00 0.00 24 ILE A C 4
ATOM 2158 O O . ILE A 1 24 ? 36.686 3.250 11.892 1.00 0.00 24 ILE A O 4
ATOM 2174 N N . GLY A 1 25 ? 37.058 5.357 11.386 1.00 0.00 25 GLY A N 4
ATOM 2175 C CA . GLY A 1 25 ? 38.272 5.408 12.243 1.00 0.00 25 GLY A CA 4
ATOM 2176 C C . GLY A 1 25 ? 38.545 6.857 12.649 1.00 0.00 25 GLY A C 4
ATOM 2177 O O . GLY A 1 25 ? 37.633 7.624 12.889 1.00 0.00 25 GLY A O 4
ATOM 2181 N N . THR A 1 26 ? 39.788 7.241 12.732 1.00 0.00 26 THR A N 4
ATOM 2182 C CA . THR A 1 26 ? 40.107 8.643 13.127 1.00 0.00 26 THR A CA 4
ATOM 2183 C C . THR A 1 26 ? 41.056 9.283 12.110 1.00 0.00 26 THR A C 4
ATOM 2184 O O . THR A 1 26 ? 41.670 8.607 11.307 1.00 0.00 26 THR A O 4
ATOM 2195 N N . CYS A 1 27 ? 41.183 10.582 12.139 1.00 0.00 27 CYS A N 4
ATOM 2196 C CA . CYS A 1 27 ? 42.093 11.264 11.175 1.00 0.00 27 CYS A CA 4
ATOM 2197 C C . CYS A 1 27 ? 43.131 12.097 11.930 1.00 0.00 27 CYS A C 4
ATOM 2198 O O . CYS A 1 27 ? 43.174 12.100 13.144 1.00 0.00 27 CYS A O 4
ATOM 2205 N N . ASN A 1 28 ? 43.966 12.806 11.221 1.00 0.00 28 ASN A N 4
ATOM 2206 C CA . ASN A 1 28 ? 44.997 13.639 11.903 1.00 0.00 28 ASN A CA 4
ATOM 2207 C C . ASN A 1 28 ? 44.325 14.673 12.808 1.00 0.00 28 ASN A C 4
ATOM 2208 O O . ASN A 1 28 ? 43.260 15.175 12.508 1.00 0.00 28 ASN A O 4
ATOM 2219 N N . PHE A 1 29 ? 44.939 14.995 13.914 1.00 0.00 29 PHE A N 4
ATOM 2220 C CA . PHE A 1 29 ? 44.340 15.999 14.845 1.00 0.00 29 PHE A CA 4
ATOM 2221 C C . PHE A 1 29 ? 43.107 15.413 15.542 1.00 0.00 29 PHE A C 4
ATOM 2222 O O . PHE A 1 29 ? 43.012 14.221 15.758 1.00 0.00 29 PHE A O 4
ATOM 2239 N N . ARG A 1 30 ? 42.166 16.244 15.902 1.00 0.00 30 ARG A N 4
ATOM 2240 C CA . ARG A 1 30 ? 40.944 15.739 16.598 1.00 0.00 30 ARG A CA 4
ATOM 2241 C C . ARG A 1 30 ? 39.876 15.320 15.583 1.00 0.00 30 ARG A C 4
ATOM 2242 O O . ARG A 1 30 ? 38.840 14.796 15.944 1.00 0.00 30 ARG A O 4
ATOM 2263 N N . PHE A 1 31 ? 40.112 15.550 14.323 1.00 0.00 31 PHE A N 4
ATOM 2264 C CA . PHE A 1 31 ? 39.101 15.166 13.297 1.00 0.00 31 PHE A CA 4
ATOM 2265 C C . PHE A 1 31 ? 39.062 13.646 13.136 1.00 0.00 31 PHE A C 4
ATOM 2266 O O . PHE A 1 31 ? 40.082 12.987 13.126 1.00 0.00 31 PHE A O 4
ATOM 2283 N N . LYS A 1 32 ? 37.892 13.083 13.008 1.00 0.00 32 LYS A N 4
ATOM 2284 C CA . LYS A 1 32 ? 37.791 11.606 12.848 1.00 0.00 32 LYS A CA 4
ATOM 2285 C C . LYS A 1 32 ? 37.511 11.248 11.386 1.00 0.00 32 LYS A C 4
ATOM 2286 O O . LYS A 1 32 ? 37.137 12.087 10.591 1.00 0.00 32 LYS A O 4
ATOM 2305 N N . CYS A 1 33 ? 37.692 10.007 11.026 1.00 0.00 33 CYS A N 4
ATOM 2306 C CA . CYS A 1 33 ? 37.441 9.592 9.617 1.00 0.00 33 CYS A CA 4
ATOM 2307 C C . CYS A 1 33 ? 36.012 9.055 9.465 1.00 0.00 33 CYS A C 4
ATOM 2308 O O . CYS A 1 33 ? 35.545 8.274 10.271 1.00 0.00 33 CYS A O 4
ATOM 2315 N N . CYS A 1 34 ? 35.317 9.464 8.435 1.00 0.00 34 CYS A N 4
ATOM 2316 C CA . CYS A 1 34 ? 33.921 8.970 8.228 1.00 0.00 34 CYS A CA 4
ATOM 2317 C C . CYS A 1 34 ? 33.685 8.675 6.744 1.00 0.00 34 CYS A C 4
ATOM 2318 O O . CYS A 1 34 ? 34.042 9.454 5.883 1.00 0.00 34 CYS A O 4
ATOM 2325 N N . LYS A 1 35 ? 33.086 7.556 6.436 1.00 0.00 35 LYS A N 4
ATOM 2326 C CA . LYS A 1 35 ? 32.830 7.216 5.005 1.00 0.00 35 LYS A CA 4
ATOM 2327 C C . LYS A 1 35 ? 31.325 7.200 4.724 1.00 0.00 35 LYS A C 4
ATOM 2328 O O . LYS A 1 35 ? 30.533 6.787 5.549 1.00 0.00 35 LYS A O 4
ATOM 2347 N N . PHE A 1 36 ? 30.925 7.643 3.565 1.00 0.00 36 PHE A N 4
ATOM 2348 C CA . PHE A 1 36 ? 29.472 7.652 3.228 1.00 0.00 36 PHE A CA 4
ATOM 2349 C C . PHE A 1 36 ? 28.968 6.221 3.030 1.00 0.00 36 PHE A C 4
ATOM 2350 O O . PHE A 1 36 ? 29.629 5.398 2.428 1.00 0.00 36 PHE A O 4
ATOM 2367 N N . GLN A 1 37 ? 27.802 5.917 3.531 1.00 0.00 37 GLN A N 4
ATOM 2368 C CA . GLN A 1 37 ? 27.256 4.539 3.369 1.00 0.00 37 GLN A CA 4
ATOM 2369 C C . GLN A 1 37 ? 25.770 4.597 3.011 1.00 0.00 37 GLN A C 4
ATOM 2370 O O . GLN A 1 37 ? 25.454 5.130 1.961 1.00 0.00 37 GLN A O 4
ATOM 2385 N N . ASN A 1 1 ? 51.214 0.527 7.195 1.00 0.00 1 ASN A N 5
ATOM 2386 C CA . ASN A 1 1 ? 50.922 -0.927 7.349 1.00 0.00 1 ASN A CA 5
ATOM 2387 C C . ASN A 1 1 ? 50.312 -1.200 8.726 1.00 0.00 1 ASN A C 5
ATOM 2388 O O . ASN A 1 1 ? 49.154 -1.549 8.843 1.00 0.00 1 ASN A O 5
ATOM 2401 N N . SER A 1 2 ? 51.080 -1.040 9.769 1.00 0.00 2 SER A N 5
ATOM 2402 C CA . SER A 1 2 ? 50.537 -1.288 11.134 1.00 0.00 2 SER A CA 5
ATOM 2403 C C . SER A 1 2 ? 49.346 -0.364 11.401 1.00 0.00 2 SER A C 5
ATOM 2404 O O . SER A 1 2 ? 48.332 -0.779 11.928 1.00 0.00 2 SER A O 5
ATOM 2412 N N . LYS A 1 3 ? 49.457 0.885 11.039 1.00 0.00 3 LYS A N 5
ATOM 2413 C CA . LYS A 1 3 ? 48.331 1.832 11.272 1.00 0.00 3 LYS A CA 5
ATOM 2414 C C . LYS A 1 3 ? 47.517 2.015 9.987 1.00 0.00 3 LYS A C 5
ATOM 2415 O O . LYS A 1 3 ? 48.060 2.105 8.905 1.00 0.00 3 LYS A O 5
ATOM 2434 N N . ARG A 1 4 ? 46.218 2.077 10.100 1.00 0.00 4 ARG A N 5
ATOM 2435 C CA . ARG A 1 4 ? 45.373 2.262 8.886 1.00 0.00 4 ARG A CA 5
ATOM 2436 C C . ARG A 1 4 ? 45.380 3.735 8.469 1.00 0.00 4 ARG A C 5
ATOM 2437 O O . ARG A 1 4 ? 45.573 4.618 9.281 1.00 0.00 4 ARG A O 5
ATOM 2458 N N . ALA A 1 5 ? 45.173 4.007 7.210 1.00 0.00 5 ALA A N 5
ATOM 2459 C CA . ALA A 1 5 ? 45.171 5.426 6.749 1.00 0.00 5 ALA A CA 5
ATOM 2460 C C . ALA A 1 5 ? 43.869 5.748 6.019 1.00 0.00 5 ALA A C 5
ATOM 2461 O O . ALA A 1 5 ? 43.707 5.454 4.851 1.00 0.00 5 ALA A O 5
ATOM 2468 N N . CYS A 1 6 ? 42.944 6.360 6.698 1.00 0.00 6 CYS A N 5
ATOM 2469 C CA . CYS A 1 6 ? 41.653 6.712 6.045 1.00 0.00 6 CYS A CA 5
ATOM 2470 C C . CYS A 1 6 ? 41.922 7.528 4.782 1.00 0.00 6 CYS A C 5
ATOM 2471 O O . CYS A 1 6 ? 41.224 7.416 3.794 1.00 0.00 6 CYS A O 5
ATOM 2478 N N . TYR A 1 7 ? 42.936 8.344 4.810 1.00 0.00 7 TYR A N 5
ATOM 2479 C CA . TYR A 1 7 ? 43.268 9.171 3.614 1.00 0.00 7 TYR A CA 5
ATOM 2480 C C . TYR A 1 7 ? 43.597 8.261 2.428 1.00 0.00 7 TYR A C 5
ATOM 2481 O O . TYR A 1 7 ? 43.174 8.499 1.314 1.00 0.00 7 TYR A O 5
ATOM 2499 N N . ARG A 1 8 ? 44.346 7.220 2.663 1.00 0.00 8 ARG A N 5
ATOM 2500 C CA . ARG A 1 8 ? 44.704 6.289 1.554 1.00 0.00 8 ARG A CA 5
ATOM 2501 C C . ARG A 1 8 ? 43.445 5.615 1.001 1.00 0.00 8 ARG A C 5
ATOM 2502 O O . ARG A 1 8 ? 43.335 5.360 -0.183 1.00 0.00 8 ARG A O 5
ATOM 2523 N N . GLU A 1 9 ? 42.496 5.324 1.847 1.00 0.00 9 GLU A N 5
ATOM 2524 C CA . GLU A 1 9 ? 41.246 4.666 1.370 1.00 0.00 9 GLU A CA 5
ATOM 2525 C C . GLU A 1 9 ? 40.401 5.656 0.560 1.00 0.00 9 GLU A C 5
ATOM 2526 O O . GLU A 1 9 ? 39.567 5.268 -0.233 1.00 0.00 9 GLU A O 5
ATOM 2538 N N . GLY A 1 10 ? 40.616 6.930 0.748 1.00 0.00 10 GLY A N 5
ATOM 2539 C CA . GLY A 1 10 ? 39.832 7.938 -0.020 1.00 0.00 10 GLY A CA 5
ATOM 2540 C C . GLY A 1 10 ? 38.614 8.388 0.791 1.00 0.00 10 GLY A C 5
ATOM 2541 O O . GLY A 1 10 ? 37.666 8.925 0.253 1.00 0.00 10 GLY A O 5
ATOM 2545 N N . GLY A 1 11 ? 38.628 8.181 2.078 1.00 0.00 11 GLY A N 5
ATOM 2546 C CA . GLY A 1 11 ? 37.466 8.605 2.911 1.00 0.00 11 GLY A CA 5
ATOM 2547 C C . GLY A 1 11 ? 37.632 10.076 3.302 1.00 0.00 11 GLY A C 5
ATOM 2548 O O . GLY A 1 11 ? 38.441 10.789 2.742 1.00 0.00 11 GLY A O 5
ATOM 2552 N N . GLU A 1 12 ? 36.874 10.535 4.260 1.00 0.00 12 GLU A N 5
ATOM 2553 C CA . GLU A 1 12 ? 36.992 11.962 4.684 1.00 0.00 12 GLU A CA 5
ATOM 2554 C C . GLU A 1 12 ? 36.990 12.061 6.214 1.00 0.00 12 GLU A C 5
ATOM 2555 O O . GLU A 1 12 ? 36.374 11.265 6.895 1.00 0.00 12 GLU A O 5
ATOM 2567 N N . CYS A 1 13 ? 37.676 13.031 6.759 1.00 0.00 13 CYS A N 5
ATOM 2568 C CA . CYS A 1 13 ? 37.713 13.176 8.245 1.00 0.00 13 CYS A CA 5
ATOM 2569 C C . CYS A 1 13 ? 36.956 14.436 8.677 1.00 0.00 13 CYS A C 5
ATOM 2570 O O . CYS A 1 13 ? 37.286 15.537 8.284 1.00 0.00 13 CYS A O 5
ATOM 2577 N N . LEU A 1 14 ? 35.946 14.282 9.491 1.00 0.00 14 LEU A N 5
ATOM 2578 C CA . LEU A 1 14 ? 35.172 15.469 9.957 1.00 0.00 14 LEU A CA 5
ATOM 2579 C C . LEU A 1 14 ? 35.244 15.578 11.482 1.00 0.00 14 LEU A C 5
ATOM 2580 O O . LEU A 1 14 ? 35.362 14.590 12.178 1.00 0.00 14 LEU A O 5
ATOM 2596 N N . GLN A 1 15 ? 35.165 16.770 12.010 1.00 0.00 15 GLN A N 5
ATOM 2597 C CA . GLN A 1 15 ? 35.218 16.926 13.492 1.00 0.00 15 GLN A CA 5
ATOM 2598 C C . GLN A 1 15 ? 34.026 16.209 14.129 1.00 0.00 15 GLN A C 5
ATOM 2599 O O . GLN A 1 15 ? 34.126 15.643 15.200 1.00 0.00 15 GLN A O 5
ATOM 2613 N N . ARG A 1 16 ? 32.899 16.226 13.471 1.00 0.00 16 ARG A N 5
ATOM 2614 C CA . ARG A 1 16 ? 31.696 15.543 14.027 1.00 0.00 16 ARG A CA 5
ATOM 2615 C C . ARG A 1 16 ? 30.910 14.877 12.894 1.00 0.00 16 ARG A C 5
ATOM 2616 O O . ARG A 1 16 ? 29.752 15.171 12.670 1.00 0.00 16 ARG A O 5
ATOM 2637 N N . CYS A 1 17 ? 31.535 13.985 12.175 1.00 0.00 17 CYS A N 5
ATOM 2638 C CA . CYS A 1 17 ? 30.834 13.301 11.049 1.00 0.00 17 CYS A CA 5
ATOM 2639 C C . CYS A 1 17 ? 29.491 12.733 11.517 1.00 0.00 17 CYS A C 5
ATOM 2640 O O . CYS A 1 17 ? 29.428 11.923 12.421 1.00 0.00 17 CYS A O 5
ATOM 2647 N N . ILE A 1 18 ? 28.419 13.149 10.899 1.00 0.00 18 ILE A N 5
ATOM 2648 C CA . ILE A 1 18 ? 27.078 12.632 11.298 1.00 0.00 18 ILE A CA 5
ATOM 2649 C C . ILE A 1 18 ? 26.211 12.409 10.056 1.00 0.00 18 ILE A C 5
ATOM 2650 O O . ILE A 1 18 ? 26.514 12.889 8.981 1.00 0.00 18 ILE A O 5
ATOM 2666 N N . GLY A 1 19 ? 25.133 11.686 10.193 1.00 0.00 19 GLY A N 5
ATOM 2667 C CA . GLY A 1 19 ? 24.249 11.435 9.020 1.00 0.00 19 GLY A CA 5
ATOM 2668 C C . GLY A 1 19 ? 24.464 10.008 8.512 1.00 0.00 19 GLY A C 5
ATOM 2669 O O . GLY A 1 19 ? 24.822 9.120 9.260 1.00 0.00 19 GLY A O 5
ATOM 2673 N N . LEU A 1 20 ? 24.251 9.780 7.244 1.00 0.00 20 LEU A N 5
ATOM 2674 C CA . LEU A 1 20 ? 24.447 8.410 6.692 1.00 0.00 20 LEU A CA 5
ATOM 2675 C C . LEU A 1 20 ? 25.892 7.958 6.913 1.00 0.00 20 LEU A C 5
ATOM 2676 O O . LEU A 1 20 ? 26.207 6.787 6.837 1.00 0.00 20 LEU A O 5
ATOM 2692 N N . PHE A 1 21 ? 26.773 8.883 7.176 1.00 0.00 21 PHE A N 5
ATOM 2693 C CA . PHE A 1 21 ? 28.203 8.520 7.392 1.00 0.00 21 PHE A CA 5
ATOM 2694 C C . PHE A 1 21 ? 28.378 7.744 8.699 1.00 0.00 21 PHE A C 5
ATOM 2695 O O . PHE A 1 21 ? 27.768 8.051 9.705 1.00 0.00 21 PHE A O 5
ATOM 2712 N N . HIS A 1 22 ? 29.219 6.748 8.694 1.00 0.00 22 HIS A N 5
ATOM 2713 C CA . HIS A 1 22 ? 29.455 5.955 9.934 1.00 0.00 22 HIS A CA 5
ATOM 2714 C C . HIS A 1 22 ? 30.898 6.156 10.399 1.00 0.00 22 HIS A C 5
ATOM 2715 O O . HIS A 1 22 ? 31.740 6.603 9.647 1.00 0.00 22 HIS A O 5
ATOM 2729 N N . LYS A 1 23 ? 31.198 5.837 11.628 1.00 0.00 23 LYS A N 5
ATOM 2730 C CA . LYS A 1 23 ? 32.595 6.029 12.113 1.00 0.00 23 LYS A CA 5
ATOM 2731 C C . LYS A 1 23 ? 33.425 4.761 11.899 1.00 0.00 23 LYS A C 5
ATOM 2732 O O . LYS A 1 23 ? 33.213 3.750 12.540 1.00 0.00 23 LYS A O 5
ATOM 2751 N N . ILE A 1 24 ? 34.383 4.817 11.016 1.00 0.00 24 ILE A N 5
ATOM 2752 C CA . ILE A 1 24 ? 35.247 3.626 10.775 1.00 0.00 24 ILE A CA 5
ATOM 2753 C C . ILE A 1 24 ? 36.416 3.664 11.753 1.00 0.00 24 ILE A C 5
ATOM 2754 O O . ILE A 1 24 ? 36.882 2.649 12.233 1.00 0.00 24 ILE A O 5
ATOM 2770 N N . GLY A 1 25 ? 36.887 4.841 12.051 1.00 0.00 25 GLY A N 5
ATOM 2771 C CA . GLY A 1 25 ? 38.024 4.978 13.001 1.00 0.00 25 GLY A CA 5
ATOM 2772 C C . GLY A 1 25 ? 38.178 6.448 13.398 1.00 0.00 25 GLY A C 5
ATOM 2773 O O . GLY A 1 25 ? 37.217 7.188 13.457 1.00 0.00 25 GLY A O 5
ATOM 2777 N N . THR A 1 26 ? 39.379 6.874 13.673 1.00 0.00 26 THR A N 5
ATOM 2778 C CA . THR A 1 26 ? 39.593 8.295 14.066 1.00 0.00 26 THR A CA 5
ATOM 2779 C C . THR A 1 26 ? 40.714 8.909 13.222 1.00 0.00 26 THR A C 5
ATOM 2780 O O . THR A 1 26 ? 41.604 8.221 12.763 1.00 0.00 26 THR A O 5
ATOM 2791 N N . CYS A 1 27 ? 40.677 10.197 13.014 1.00 0.00 27 CYS A N 5
ATOM 2792 C CA . CYS A 1 27 ? 41.744 10.849 12.199 1.00 0.00 27 CYS A CA 5
ATOM 2793 C C . CYS A 1 27 ? 42.691 11.640 13.107 1.00 0.00 27 CYS A C 5
ATOM 2794 O O . CYS A 1 27 ? 42.582 11.600 14.317 1.00 0.00 27 CYS A O 5
ATOM 2801 N N . ASN A 1 28 ? 43.620 12.356 12.533 1.00 0.00 28 ASN A N 5
ATOM 2802 C CA . ASN A 1 28 ? 44.575 13.146 13.365 1.00 0.00 28 ASN A CA 5
ATOM 2803 C C . ASN A 1 28 ? 44.142 14.615 13.427 1.00 0.00 28 ASN A C 5
ATOM 2804 O O . ASN A 1 28 ? 43.378 15.084 12.606 1.00 0.00 28 ASN A O 5
ATOM 2815 N N . PHE A 1 29 ? 44.629 15.346 14.398 1.00 0.00 29 PHE A N 5
ATOM 2816 C CA . PHE A 1 29 ? 44.252 16.789 14.521 1.00 0.00 29 PHE A CA 5
ATOM 2817 C C . PHE A 1 29 ? 42.795 16.920 14.975 1.00 0.00 29 PHE A C 5
ATOM 2818 O O . PHE A 1 29 ? 42.070 17.782 14.521 1.00 0.00 29 PHE A O 5
ATOM 2835 N N . ARG A 1 30 ? 42.364 16.071 15.871 1.00 0.00 30 ARG A N 5
ATOM 2836 C CA . ARG A 1 30 ? 40.954 16.134 16.361 1.00 0.00 30 ARG A CA 5
ATOM 2837 C C . ARG A 1 30 ? 39.977 15.876 15.211 1.00 0.00 30 ARG A C 5
ATOM 2838 O O . ARG A 1 30 ? 39.179 16.724 14.860 1.00 0.00 30 ARG A O 5
ATOM 2859 N N . PHE A 1 31 ? 40.030 14.713 14.623 1.00 0.00 31 PHE A N 5
ATOM 2860 C CA . PHE A 1 31 ? 39.102 14.401 13.497 1.00 0.00 31 PHE A CA 5
ATOM 2861 C C . PHE A 1 31 ? 38.717 12.919 13.529 1.00 0.00 31 PHE A C 5
ATOM 2862 O O . PHE A 1 31 ? 39.438 12.092 14.049 1.00 0.00 31 PHE A O 5
ATOM 2879 N N . LYS A 1 32 ? 37.585 12.576 12.976 1.00 0.00 32 LYS A N 5
ATOM 2880 C CA . LYS A 1 32 ? 37.159 11.146 12.979 1.00 0.00 32 LYS A CA 5
ATOM 2881 C C . LYS A 1 32 ? 37.135 10.595 11.551 1.00 0.00 32 LYS A C 5
ATOM 2882 O O . LYS A 1 32 ? 37.202 11.332 10.588 1.00 0.00 32 LYS A O 5
ATOM 2901 N N . CYS A 1 33 ? 37.038 9.300 11.410 1.00 0.00 33 CYS A N 5
ATOM 2902 C CA . CYS A 1 33 ? 37.007 8.697 10.047 1.00 0.00 33 CYS A CA 5
ATOM 2903 C C . CYS A 1 33 ? 35.607 8.161 9.737 1.00 0.00 33 CYS A C 5
ATOM 2904 O O . CYS A 1 33 ? 35.035 7.410 10.503 1.00 0.00 33 CYS A O 5
ATOM 2911 N N . CYS A 1 34 ? 35.052 8.540 8.620 1.00 0.00 34 CYS A N 5
ATOM 2912 C CA . CYS A 1 34 ? 33.690 8.052 8.261 1.00 0.00 34 CYS A CA 5
ATOM 2913 C C . CYS A 1 34 ? 33.521 8.042 6.739 1.00 0.00 34 CYS A C 5
ATOM 2914 O O . CYS A 1 34 ? 34.046 8.886 6.042 1.00 0.00 34 CYS A O 5
ATOM 2921 N N . LYS A 1 35 ? 32.794 7.091 6.218 1.00 0.00 35 LYS A N 5
ATOM 2922 C CA . LYS A 1 35 ? 32.601 7.032 4.741 1.00 0.00 35 LYS A CA 5
ATOM 2923 C C . LYS A 1 35 ? 31.109 7.033 4.395 1.00 0.00 35 LYS A C 5
ATOM 2924 O O . LYS A 1 35 ? 30.275 6.659 5.195 1.00 0.00 35 LYS A O 5
ATOM 2943 N N . PHE A 1 36 ? 30.770 7.453 3.207 1.00 0.00 36 PHE A N 5
ATOM 2944 C CA . PHE A 1 36 ? 29.334 7.478 2.805 1.00 0.00 36 PHE A CA 5
ATOM 2945 C C . PHE A 1 36 ? 28.881 6.075 2.391 1.00 0.00 36 PHE A C 5
ATOM 2946 O O . PHE A 1 36 ? 29.605 5.346 1.741 1.00 0.00 36 PHE A O 5
ATOM 2963 N N . GLN A 1 37 ? 27.692 5.688 2.764 1.00 0.00 37 GLN A N 5
ATOM 2964 C CA . GLN A 1 37 ? 27.198 4.330 2.394 1.00 0.00 37 GLN A CA 5
ATOM 2965 C C . GLN A 1 37 ? 25.667 4.302 2.407 1.00 0.00 37 GLN A C 5
ATOM 2966 O O . GLN A 1 37 ? 25.102 4.394 3.483 1.00 0.00 37 GLN A O 5
ATOM 2981 N N . ASN A 1 1 ? 40.341 0.765 2.369 1.00 0.00 1 ASN A N 6
ATOM 2982 C CA . ASN A 1 1 ? 40.841 -0.640 2.357 1.00 0.00 1 ASN A CA 6
ATOM 2983 C C . ASN A 1 1 ? 41.490 -0.981 3.700 1.00 0.00 1 ASN A C 6
ATOM 2984 O O . ASN A 1 1 ? 41.107 -1.925 4.362 1.00 0.00 1 ASN A O 6
ATOM 2997 N N . SER A 1 2 ? 42.468 -0.220 4.111 1.00 0.00 2 SER A N 6
ATOM 2998 C CA . SER A 1 2 ? 43.135 -0.505 5.413 1.00 0.00 2 SER A CA 6
ATOM 2999 C C . SER A 1 2 ? 42.613 0.447 6.492 1.00 0.00 2 SER A C 6
ATOM 3000 O O . SER A 1 2 ? 42.413 1.621 6.253 1.00 0.00 2 SER A O 6
ATOM 3008 N N . LYS A 1 3 ? 42.390 -0.050 7.676 1.00 0.00 3 LYS A N 6
ATOM 3009 C CA . LYS A 1 3 ? 41.879 0.829 8.767 1.00 0.00 3 LYS A CA 6
ATOM 3010 C C . LYS A 1 3 ? 42.888 1.938 9.069 1.00 0.00 3 LYS A C 6
ATOM 3011 O O . LYS A 1 3 ? 42.526 3.078 9.291 1.00 0.00 3 LYS A O 6
ATOM 3030 N N . ARG A 1 4 ? 44.150 1.615 9.076 1.00 0.00 4 ARG A N 6
ATOM 3031 C CA . ARG A 1 4 ? 45.186 2.650 9.362 1.00 0.00 4 ARG A CA 6
ATOM 3032 C C . ARG A 1 4 ? 45.153 3.738 8.288 1.00 0.00 4 ARG A C 6
ATOM 3033 O O . ARG A 1 4 ? 44.643 3.536 7.205 1.00 0.00 4 ARG A O 6
ATOM 3054 N N . ALA A 1 5 ? 45.692 4.891 8.579 1.00 0.00 5 ALA A N 6
ATOM 3055 C CA . ALA A 1 5 ? 45.689 5.992 7.572 1.00 0.00 5 ALA A CA 6
ATOM 3056 C C . ALA A 1 5 ? 44.291 6.160 6.975 1.00 0.00 5 ALA A C 6
ATOM 3057 O O . ALA A 1 5 ? 43.884 5.424 6.098 1.00 0.00 5 ALA A O 6
ATOM 3064 N N . CYS A 1 6 ? 43.552 7.126 7.441 1.00 0.00 6 CYS A N 6
ATOM 3065 C CA . CYS A 1 6 ? 42.179 7.340 6.900 1.00 0.00 6 CYS A CA 6
ATOM 3066 C C . CYS A 1 6 ? 42.257 7.887 5.474 1.00 0.00 6 CYS A C 6
ATOM 3067 O O . CYS A 1 6 ? 41.378 7.669 4.664 1.00 0.00 6 CYS A O 6
ATOM 3074 N N . TYR A 1 7 ? 43.306 8.596 5.160 1.00 0.00 7 TYR A N 6
ATOM 3075 C CA . TYR A 1 7 ? 43.447 9.155 3.785 1.00 0.00 7 TYR A CA 6
ATOM 30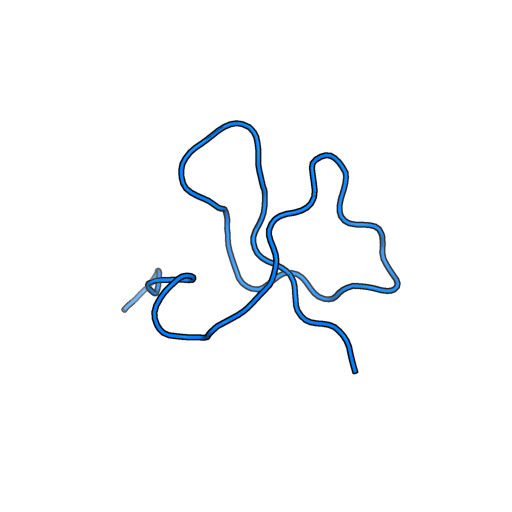76 C C . TYR A 1 7 ? 43.452 8.023 2.755 1.00 0.00 7 TYR A C 6
ATOM 3077 O O . TYR A 1 7 ? 42.873 8.133 1.693 1.00 0.00 7 TYR A O 6
ATOM 3095 N N . ARG A 1 8 ? 44.099 6.933 3.065 1.00 0.00 8 ARG A N 6
ATOM 3096 C CA . ARG A 1 8 ? 44.141 5.790 2.108 1.00 0.00 8 ARG A CA 6
ATOM 3097 C C . ARG A 1 8 ? 42.724 5.285 1.829 1.00 0.00 8 ARG A C 6
ATOM 3098 O O . ARG A 1 8 ? 42.371 4.987 0.705 1.00 0.00 8 ARG A O 6
ATOM 3119 N N . GLU A 1 9 ? 41.910 5.185 2.844 1.00 0.00 9 GLU A N 6
ATOM 3120 C CA . GLU A 1 9 ? 40.516 4.698 2.637 1.00 0.00 9 GLU A CA 6
ATOM 3121 C C . GLU A 1 9 ? 39.756 5.659 1.719 1.00 0.00 9 GLU A C 6
ATOM 3122 O O . GLU A 1 9 ? 38.810 5.282 1.055 1.00 0.00 9 GLU A O 6
ATOM 3134 N N . GLY A 1 10 ? 40.164 6.897 1.674 1.00 0.00 10 GLY A N 6
ATOM 3135 C CA . GLY A 1 10 ? 39.469 7.880 0.798 1.00 0.00 10 GLY A CA 6
ATOM 3136 C C . GLY A 1 10 ? 38.310 8.525 1.564 1.00 0.00 10 GLY A C 6
ATOM 3137 O O . GLY A 1 10 ? 37.638 9.404 1.063 1.00 0.00 10 GLY A O 6
ATOM 3141 N N . GLY A 1 11 ? 38.071 8.096 2.774 1.00 0.00 11 GLY A N 6
ATOM 3142 C CA . GLY A 1 11 ? 36.955 8.689 3.565 1.00 0.00 11 GLY A CA 6
ATOM 3143 C C . GLY A 1 11 ? 37.224 10.177 3.796 1.00 0.00 11 GLY A C 6
ATOM 3144 O O . GLY A 1 11 ? 38.268 10.690 3.448 1.00 0.00 11 GLY A O 6
ATOM 3148 N N . GLU A 1 12 ? 36.288 10.875 4.378 1.00 0.00 12 GLU A N 6
ATOM 3149 C CA . GLU A 1 12 ? 36.493 12.331 4.628 1.00 0.00 12 GLU A CA 6
ATOM 3150 C C . GLU A 1 12 ? 36.581 12.606 6.132 1.00 0.00 12 GLU A C 6
ATOM 3151 O O . GLU A 1 12 ? 35.819 12.075 6.915 1.00 0.00 12 GLU A O 6
ATOM 3163 N N . CYS A 1 13 ? 37.503 13.435 6.540 1.00 0.00 13 CYS A N 6
ATOM 3164 C CA . CYS A 1 13 ? 37.638 13.748 7.993 1.00 0.00 13 CYS A CA 6
ATOM 3165 C C . CYS A 1 13 ? 36.680 14.881 8.376 1.00 0.00 13 CYS A C 6
ATOM 3166 O O . CYS A 1 13 ? 36.711 15.953 7.805 1.00 0.00 13 CYS A O 6
ATOM 3173 N N . LEU A 1 14 ? 35.831 14.655 9.342 1.00 0.00 14 LEU A N 6
ATOM 3174 C CA . LEU A 1 14 ? 34.877 15.724 9.761 1.00 0.00 14 LEU A CA 6
ATOM 3175 C C . LEU A 1 14 ? 35.018 15.999 11.261 1.00 0.00 14 LEU A C 6
ATOM 3176 O O . LEU A 1 14 ? 35.290 15.108 12.041 1.00 0.00 14 LEU A O 6
ATOM 3192 N N . GLN A 1 15 ? 34.834 17.224 11.670 1.00 0.00 15 GLN A N 6
ATOM 3193 C CA . GLN A 1 15 ? 34.955 17.552 13.119 1.00 0.00 15 GLN A CA 6
ATOM 3194 C C . GLN A 1 15 ? 33.873 16.815 13.915 1.00 0.00 15 GLN A C 6
ATOM 3195 O O . GLN A 1 15 ? 34.101 16.355 15.016 1.00 0.00 15 GLN A O 6
ATOM 3209 N N . ARG A 1 16 ? 32.697 16.689 13.358 1.00 0.00 16 ARG A N 6
ATOM 3210 C CA . ARG A 1 16 ? 31.602 15.972 14.072 1.00 0.00 16 ARG A CA 6
ATOM 3211 C C . ARG A 1 16 ? 30.863 15.056 13.092 1.00 0.00 16 ARG A C 6
ATOM 3212 O O . ARG A 1 16 ? 29.671 15.174 12.891 1.00 0.00 16 ARG A O 6
ATOM 3233 N N . CYS A 1 17 ? 31.571 14.149 12.477 1.00 0.00 17 CYS A N 6
ATOM 3234 C CA . CYS A 1 17 ? 30.927 13.222 11.500 1.00 0.00 17 CYS A CA 6
ATOM 3235 C C . CYS A 1 17 ? 29.699 12.548 12.117 1.00 0.00 17 CYS A C 6
ATOM 3236 O O . CYS A 1 17 ? 29.784 11.890 13.134 1.00 0.00 17 CYS A O 6
ATOM 3243 N N . ILE A 1 18 ? 28.557 12.700 11.500 1.00 0.00 18 ILE A N 6
ATOM 3244 C CA . ILE A 1 18 ? 27.319 12.063 12.040 1.00 0.00 18 ILE A CA 6
ATOM 3245 C C . ILE A 1 18 ? 26.275 11.916 10.929 1.00 0.00 18 ILE A C 6
ATOM 3246 O O . ILE A 1 18 ? 26.366 12.544 9.892 1.00 0.00 18 ILE A O 6
ATOM 3262 N N . GLY A 1 19 ? 25.280 11.100 11.141 1.00 0.00 19 GLY A N 6
ATOM 3263 C CA . GLY A 1 19 ? 24.228 10.925 10.099 1.00 0.00 19 GLY A CA 6
ATOM 3264 C C . GLY A 1 19 ? 24.442 9.606 9.356 1.00 0.00 19 GLY A C 6
ATOM 3265 O O . GLY A 1 19 ? 24.870 8.620 9.923 1.00 0.00 19 GLY A O 6
ATOM 3269 N N . LEU A 1 20 ? 24.138 9.580 8.087 1.00 0.00 20 LEU A N 6
ATOM 3270 C CA . LEU A 1 20 ? 24.309 8.326 7.296 1.00 0.00 20 LEU A CA 6
ATOM 3271 C C . LEU A 1 20 ? 25.785 7.925 7.233 1.00 0.00 20 LEU A C 6
ATOM 3272 O O . LEU A 1 20 ? 26.117 6.761 7.139 1.00 0.00 20 LEU A O 6
ATOM 3288 N N . PHE A 1 21 ? 26.672 8.879 7.278 1.00 0.00 21 PHE A N 6
ATOM 3289 C CA . PHE A 1 21 ? 28.125 8.550 7.214 1.00 0.00 21 PHE A CA 6
ATOM 3290 C C . PHE A 1 21 ? 28.524 7.661 8.395 1.00 0.00 21 PHE A C 6
ATOM 3291 O O . PHE A 1 21 ? 28.153 7.910 9.525 1.00 0.00 21 PHE A O 6
ATOM 3308 N N . HIS A 1 22 ? 29.286 6.631 8.143 1.00 0.00 22 HIS A N 6
ATOM 3309 C CA . HIS A 1 22 ? 29.717 5.733 9.253 1.00 0.00 22 HIS A CA 6
ATOM 3310 C C . HIS A 1 22 ? 31.184 6.006 9.594 1.00 0.00 22 HIS A C 6
ATOM 3311 O O . HIS A 1 22 ? 32.037 6.030 8.729 1.00 0.00 22 HIS A O 6
ATOM 3325 N N . LYS A 1 23 ? 31.485 6.222 10.844 1.00 0.00 23 LYS A N 6
ATOM 3326 C CA . LYS A 1 23 ? 32.897 6.504 11.230 1.00 0.00 23 LYS A CA 6
ATOM 3327 C C . LYS A 1 23 ? 33.698 5.206 11.349 1.00 0.00 23 LYS A C 6
ATOM 3328 O O . LYS A 1 23 ? 33.438 4.383 12.205 1.00 0.00 23 LYS A O 6
ATOM 3347 N N . ILE A 1 24 ? 34.684 5.028 10.514 1.00 0.00 24 ILE A N 6
ATOM 3348 C CA . ILE A 1 24 ? 35.515 3.793 10.600 1.00 0.00 24 ILE A CA 6
ATOM 3349 C C . ILE A 1 24 ? 36.488 3.933 11.768 1.00 0.00 24 ILE A C 6
ATOM 3350 O O . ILE A 1 24 ? 36.635 3.048 12.588 1.00 0.00 24 ILE A O 6
ATOM 3366 N N . GLY A 1 25 ? 37.144 5.056 11.844 1.00 0.00 25 GLY A N 6
ATOM 3367 C CA . GLY A 1 25 ? 38.110 5.298 12.950 1.00 0.00 25 GLY A CA 6
ATOM 3368 C C . GLY A 1 25 ? 38.314 6.808 13.101 1.00 0.00 25 GLY A C 6
ATOM 3369 O O . GLY A 1 25 ? 37.588 7.597 12.530 1.00 0.00 25 GLY A O 6
ATOM 3373 N N . THR A 1 26 ? 39.293 7.220 13.857 1.00 0.00 26 THR A N 6
ATOM 3374 C CA . THR A 1 26 ? 39.528 8.683 14.030 1.00 0.00 26 THR A CA 6
ATOM 3375 C C . THR A 1 26 ? 40.570 9.174 13.018 1.00 0.00 26 THR A C 6
ATOM 3376 O O . THR A 1 26 ? 41.354 8.404 12.498 1.00 0.00 26 THR A O 6
ATOM 3387 N N . CYS A 1 27 ? 40.582 10.450 12.731 1.00 0.00 27 CYS A N 6
ATOM 3388 C CA . CYS A 1 27 ? 41.571 10.986 11.749 1.00 0.00 27 CYS A CA 6
ATOM 3389 C C . CYS A 1 27 ? 42.901 11.296 12.437 1.00 0.00 27 CYS A C 6
ATOM 3390 O O . CYS A 1 27 ? 43.171 10.844 13.532 1.00 0.00 27 CYS A O 6
ATOM 3397 N N . ASN A 1 28 ? 43.734 12.061 11.791 1.00 0.00 28 ASN A N 6
ATOM 3398 C CA . ASN A 1 28 ? 45.058 12.410 12.379 1.00 0.00 28 ASN A CA 6
ATOM 3399 C C . ASN A 1 28 ? 44.895 13.216 13.671 1.00 0.00 28 ASN A C 6
ATOM 3400 O O . ASN A 1 28 ? 45.696 13.111 14.578 1.00 0.00 28 ASN A O 6
ATOM 3411 N N . PHE A 1 29 ? 43.876 14.026 13.764 1.00 0.00 29 PHE A N 6
ATOM 3412 C CA . PHE A 1 29 ? 43.693 14.837 15.006 1.00 0.00 29 PHE A CA 6
ATOM 3413 C C . PHE A 1 29 ? 42.435 15.709 14.909 1.00 0.00 29 PHE A C 6
ATOM 3414 O O . PHE A 1 29 ? 42.134 16.274 13.876 1.00 0.00 29 PHE A O 6
ATOM 3431 N N . ARG A 1 30 ? 41.702 15.826 15.985 1.00 0.00 30 ARG A N 6
ATOM 3432 C CA . ARG A 1 30 ? 40.465 16.664 15.969 1.00 0.00 30 ARG A CA 6
ATOM 3433 C C . ARG A 1 30 ? 39.592 16.316 14.759 1.00 0.00 30 ARG A C 6
ATOM 3434 O O . ARG A 1 30 ? 38.814 17.125 14.293 1.00 0.00 30 ARG A O 6
ATOM 3455 N N . PHE A 1 31 ? 39.709 15.122 14.250 1.00 0.00 31 PHE A N 6
ATOM 3456 C CA . PHE A 1 31 ? 38.880 14.734 13.072 1.00 0.00 31 PHE A CA 6
ATOM 3457 C C . PHE A 1 31 ? 38.542 13.242 13.130 1.00 0.00 31 PHE A C 6
ATOM 3458 O O . PHE A 1 31 ? 39.279 12.452 13.688 1.00 0.00 31 PHE A O 6
ATOM 3475 N N . LYS A 1 32 ? 37.438 12.848 12.557 1.00 0.00 32 LYS A N 6
ATOM 3476 C CA . LYS A 1 32 ? 37.062 11.405 12.577 1.00 0.00 32 LYS A CA 6
ATOM 3477 C C . LYS A 1 32 ? 37.059 10.841 11.156 1.00 0.00 32 LYS A C 6
ATOM 3478 O O . LYS A 1 32 ? 36.895 11.561 10.191 1.00 0.00 32 LYS A O 6
ATOM 3497 N N . CYS A 1 33 ? 37.242 9.558 11.023 1.00 0.00 33 CYS A N 6
ATOM 3498 C CA . CYS A 1 33 ? 37.256 8.946 9.664 1.00 0.00 33 CYS A CA 6
ATOM 3499 C C . CYS A 1 33 ? 35.896 8.320 9.349 1.00 0.00 33 CYS A C 6
ATOM 3500 O O . CYS A 1 33 ? 35.392 7.500 10.091 1.00 0.00 33 CYS A O 6
ATOM 3507 N N . CYS A 1 34 ? 35.297 8.702 8.255 1.00 0.00 34 CYS A N 6
ATOM 3508 C CA . CYS A 1 34 ? 33.969 8.132 7.890 1.00 0.00 34 CYS A CA 6
ATOM 3509 C C . CYS A 1 34 ? 33.963 7.699 6.422 1.00 0.00 34 CYS A C 6
ATOM 3510 O O . CYS A 1 34 ? 34.812 8.089 5.647 1.00 0.00 34 CYS A O 6
ATOM 3517 N N . LYS A 1 35 ? 33.007 6.899 6.036 1.00 0.00 35 LYS A N 6
ATOM 3518 C CA . LYS A 1 35 ? 32.939 6.443 4.619 1.00 0.00 35 LYS A CA 6
ATOM 3519 C C . LYS A 1 35 ? 31.516 6.618 4.081 1.00 0.00 35 LYS A C 6
ATOM 3520 O O . LYS A 1 35 ? 30.548 6.375 4.774 1.00 0.00 35 LYS A O 6
ATOM 3539 N N . PHE A 1 36 ? 31.381 7.037 2.854 1.00 0.00 36 PHE A N 6
ATOM 3540 C CA . PHE A 1 36 ? 30.018 7.227 2.279 1.00 0.00 36 PHE A CA 6
ATOM 3541 C C . PHE A 1 36 ? 29.862 6.399 0.999 1.00 0.00 36 PHE A C 6
ATOM 3542 O O . PHE A 1 36 ? 30.831 5.980 0.398 1.00 0.00 36 PHE A O 6
ATOM 3559 N N . GLN A 1 37 ? 28.648 6.156 0.581 1.00 0.00 37 GLN A N 6
ATOM 3560 C CA . GLN A 1 37 ? 28.432 5.353 -0.659 1.00 0.00 37 GLN A CA 6
ATOM 3561 C C . GLN A 1 37 ? 28.892 6.137 -1.889 1.00 0.00 37 GLN A C 6
ATOM 3562 O O . GLN A 1 37 ? 28.854 7.355 -1.839 1.00 0.00 37 GLN A O 6
ATOM 3577 N N . ASN A 1 1 ? 44.140 -4.635 18.434 1.00 0.00 1 ASN A N 7
ATOM 3578 C CA . ASN A 1 1 ? 44.866 -4.703 17.135 1.00 0.00 1 ASN A CA 7
ATOM 3579 C C . ASN A 1 1 ? 45.681 -3.425 16.916 1.00 0.00 1 ASN A C 7
ATOM 3580 O O . ASN A 1 1 ? 45.619 -2.498 17.698 1.00 0.00 1 ASN A O 7
ATOM 3593 N N . SER A 1 2 ? 46.442 -3.370 15.858 1.00 0.00 2 SER A N 7
ATOM 3594 C CA . SER A 1 2 ? 47.261 -2.152 15.591 1.00 0.00 2 SER A CA 7
ATOM 3595 C C . SER A 1 2 ? 46.386 -1.051 14.987 1.00 0.00 2 SER A C 7
ATOM 3596 O O . SER A 1 2 ? 45.477 -1.313 14.225 1.00 0.00 2 SER A O 7
ATOM 3604 N N . LYS A 1 3 ? 46.651 0.182 15.323 1.00 0.00 3 LYS A N 7
ATOM 3605 C CA . LYS A 1 3 ? 45.832 1.298 14.769 1.00 0.00 3 LYS A CA 7
ATOM 3606 C C . LYS A 1 3 ? 46.204 1.557 13.308 1.00 0.00 3 LYS A C 7
ATOM 3607 O O . LYS A 1 3 ? 47.351 1.452 12.920 1.00 0.00 3 LYS A O 7
ATOM 3626 N N . ARG A 1 4 ? 45.243 1.900 12.494 1.00 0.00 4 ARG A N 7
ATOM 3627 C CA . ARG A 1 4 ? 45.541 2.171 11.060 1.00 0.00 4 ARG A CA 7
ATOM 3628 C C . ARG A 1 4 ? 45.092 3.585 10.690 1.00 0.00 4 ARG A C 7
ATOM 3629 O O . ARG A 1 4 ? 44.172 4.126 11.270 1.00 0.00 4 ARG A O 7
ATOM 3650 N N . ALA A 1 5 ? 45.731 4.188 9.726 1.00 0.00 5 ALA A N 7
ATOM 3651 C CA . ALA A 1 5 ? 45.334 5.566 9.321 1.00 0.00 5 ALA A CA 7
ATOM 3652 C C . ALA A 1 5 ? 44.172 5.503 8.328 1.00 0.00 5 ALA A C 7
ATOM 3653 O O . ALA A 1 5 ? 44.355 5.230 7.158 1.00 0.00 5 ALA A O 7
ATOM 3660 N N . CYS A 1 6 ? 42.980 5.750 8.788 1.00 0.00 6 CYS A N 7
ATOM 3661 C CA . CYS A 1 6 ? 41.804 5.702 7.876 1.00 0.00 6 CYS A CA 7
ATOM 3662 C C . CYS A 1 6 ? 41.924 6.785 6.802 1.00 0.00 6 CYS A C 7
ATOM 3663 O O . CYS A 1 6 ? 41.376 6.665 5.724 1.00 0.00 6 CYS A O 7
ATOM 3670 N N . TYR A 1 7 ? 42.636 7.838 7.087 1.00 0.00 7 TYR A N 7
ATOM 3671 C CA . TYR A 1 7 ? 42.792 8.926 6.081 1.00 0.00 7 TYR A CA 7
ATOM 3672 C C . TYR A 1 7 ? 43.545 8.404 4.855 1.00 0.00 7 TYR A C 7
ATOM 3673 O O . TYR A 1 7 ? 43.232 8.742 3.731 1.00 0.00 7 TYR A O 7
ATOM 3691 N N . ARG A 1 8 ? 44.535 7.578 5.062 1.00 0.00 8 ARG A N 7
ATOM 3692 C CA . ARG A 1 8 ? 45.305 7.031 3.908 1.00 0.00 8 ARG A CA 7
ATOM 3693 C C . ARG A 1 8 ? 44.364 6.296 2.951 1.00 0.00 8 ARG A C 7
ATOM 3694 O O . ARG A 1 8 ? 44.545 6.312 1.749 1.00 0.00 8 ARG A O 7
ATOM 3715 N N . GLU A 1 9 ? 43.358 5.652 3.475 1.00 0.00 9 GLU A N 7
ATOM 3716 C CA . GLU A 1 9 ? 42.402 4.916 2.599 1.00 0.00 9 GLU A CA 7
ATOM 3717 C C . GLU A 1 9 ? 41.758 5.878 1.598 1.00 0.00 9 GLU A C 7
ATOM 3718 O O . GLU A 1 9 ? 41.390 5.498 0.505 1.00 0.00 9 GLU A O 7
ATOM 3730 N N . GLY A 1 10 ? 41.622 7.124 1.962 1.00 0.00 10 GLY A N 7
ATOM 3731 C CA . GLY A 1 10 ? 41.006 8.110 1.029 1.00 0.00 10 GLY A CA 7
ATOM 3732 C C . GLY A 1 10 ? 39.571 8.407 1.469 1.00 0.00 10 GLY A C 7
ATOM 3733 O O . GLY A 1 10 ? 38.810 9.032 0.756 1.00 0.00 10 GLY A O 7
ATOM 3737 N N . GLY A 1 11 ? 39.194 7.967 2.638 1.00 0.00 11 GLY A N 7
ATOM 3738 C CA . GLY A 1 11 ? 37.808 8.228 3.120 1.00 0.00 11 GLY A CA 7
ATOM 3739 C C . GLY A 1 11 ? 37.648 9.718 3.425 1.00 0.00 11 GLY A C 7
ATOM 3740 O O . GLY A 1 11 ? 38.551 10.504 3.217 1.00 0.00 11 GLY A O 7
ATOM 3744 N N . GLU A 1 12 ? 36.507 10.113 3.921 1.00 0.00 12 GLU A N 7
ATOM 3745 C CA . GLU A 1 12 ? 36.293 11.554 4.240 1.00 0.00 12 GLU A CA 7
ATOM 3746 C C . GLU A 1 12 ? 36.234 11.750 5.757 1.00 0.00 12 GLU A C 7
ATOM 3747 O O . GLU A 1 12 ? 35.522 11.056 6.454 1.00 0.00 12 GLU A O 7
ATOM 3759 N N . CYS A 1 13 ? 36.980 12.687 6.275 1.00 0.00 13 CYS A N 7
ATOM 3760 C CA . CYS A 1 13 ? 36.962 12.919 7.747 1.00 0.00 13 CYS A CA 7
ATOM 3761 C C . CYS A 1 13 ? 36.196 14.204 8.073 1.00 0.00 13 CYS A C 7
ATOM 3762 O O . CYS A 1 13 ? 36.387 15.228 7.450 1.00 0.00 13 CYS A O 7
ATOM 3769 N N . LEU A 1 14 ? 35.326 14.156 9.046 1.00 0.00 14 LEU A N 7
ATOM 3770 C CA . LEU A 1 14 ? 34.545 15.374 9.408 1.00 0.00 14 LEU A CA 7
ATOM 3771 C C . LEU A 1 14 ? 34.802 15.757 10.866 1.00 0.00 14 LEU A C 7
ATOM 3772 O O . LEU A 1 14 ? 35.082 14.917 11.698 1.00 0.00 14 LEU A O 7
ATOM 3788 N N . GLN A 1 15 ? 34.696 17.018 11.183 1.00 0.00 15 GLN A N 7
ATOM 3789 C CA . GLN A 1 15 ? 34.921 17.450 12.591 1.00 0.00 15 GLN A CA 7
ATOM 3790 C C . GLN A 1 15 ? 33.799 16.909 13.480 1.00 0.00 15 GLN A C 7
ATOM 3791 O O . GLN A 1 15 ? 33.967 16.724 14.669 1.00 0.00 15 GLN A O 7
ATOM 3805 N N . ARG A 1 16 ? 32.658 16.647 12.905 1.00 0.00 16 ARG A N 7
ATOM 3806 C CA . ARG A 1 16 ? 31.521 16.107 13.704 1.00 0.00 16 ARG A CA 7
ATOM 3807 C C . ARG A 1 16 ? 30.699 15.137 12.851 1.00 0.00 16 ARG A C 7
ATOM 3808 O O . ARG A 1 16 ? 29.521 15.338 12.632 1.00 0.00 16 ARG A O 7
ATOM 3829 N N . CYS A 1 17 ? 31.319 14.090 12.363 1.00 0.00 17 CYS A N 7
ATOM 3830 C CA . CYS A 1 17 ? 30.591 13.097 11.516 1.00 0.00 17 CYS A CA 7
ATOM 3831 C C . CYS A 1 17 ? 29.155 12.914 12.016 1.00 0.00 17 CYS A C 7
ATOM 3832 O O . CYS A 1 17 ? 28.921 12.564 13.157 1.00 0.00 17 CYS A O 7
ATOM 3839 N N . ILE A 1 18 ? 28.193 13.158 11.169 1.00 0.00 18 ILE A N 7
ATOM 3840 C CA . ILE A 1 18 ? 26.769 13.010 11.586 1.00 0.00 18 ILE A CA 7
ATOM 3841 C C . ILE A 1 18 ? 26.380 11.530 11.618 1.00 0.00 18 ILE A C 7
ATOM 3842 O O . ILE A 1 18 ? 27.118 10.675 11.172 1.00 0.00 18 ILE A O 7
ATOM 3858 N N . GLY A 1 19 ? 25.224 11.222 12.140 1.00 0.00 19 GLY A N 7
ATOM 3859 C CA . GLY A 1 19 ? 24.790 9.799 12.194 1.00 0.00 19 GLY A CA 7
ATOM 3860 C C . GLY A 1 19 ? 24.746 9.231 10.777 1.00 0.00 19 GLY A C 7
ATOM 3861 O O . GLY A 1 19 ? 25.279 8.176 10.499 1.00 0.00 19 GLY A O 7
ATOM 3865 N N . LEU A 1 20 ? 24.115 9.931 9.878 1.00 0.00 20 LEU A N 7
ATOM 3866 C CA . LEU A 1 20 ? 24.032 9.445 8.471 1.00 0.00 20 LEU A CA 7
ATOM 3867 C C . LEU A 1 20 ? 25.386 8.894 8.021 1.00 0.00 20 LEU A C 7
ATOM 3868 O O . LEU A 1 20 ? 25.467 7.891 7.341 1.00 0.00 20 LEU A O 7
ATOM 3884 N N . PHE A 1 21 ? 26.449 9.546 8.396 1.00 0.00 21 PHE A N 7
ATOM 3885 C CA . PHE A 1 21 ? 27.801 9.066 7.993 1.00 0.00 21 PHE A CA 7
ATOM 3886 C C . PHE A 1 21 ? 28.271 7.956 8.936 1.00 0.00 21 PHE A C 7
ATOM 3887 O O . PHE A 1 21 ? 28.067 8.016 10.132 1.00 0.00 21 PHE A O 7
ATOM 3904 N N . HIS A 1 22 ? 28.904 6.947 8.406 1.00 0.00 22 HIS A N 7
ATOM 3905 C CA . HIS A 1 22 ? 29.393 5.838 9.272 1.00 0.00 22 HIS A CA 7
ATOM 3906 C C . HIS A 1 22 ? 30.872 6.050 9.595 1.00 0.00 22 HIS A C 7
ATOM 3907 O O . HIS A 1 22 ? 31.649 6.449 8.751 1.00 0.00 22 HIS A O 7
ATOM 3921 N N . LYS A 1 23 ? 31.270 5.797 10.810 1.00 0.00 23 LYS A N 7
ATOM 3922 C CA . LYS A 1 23 ? 32.700 5.998 11.174 1.00 0.00 23 LYS A CA 7
ATOM 3923 C C . LYS A 1 23 ? 33.479 4.687 11.038 1.00 0.00 23 LYS A C 7
ATOM 3924 O O . LYS A 1 23 ? 33.195 3.713 11.705 1.00 0.00 23 LYS A O 7
ATOM 3943 N N . ILE A 1 24 ? 34.470 4.663 10.192 1.00 0.00 24 ILE A N 7
ATOM 3944 C CA . ILE A 1 24 ? 35.277 3.420 10.032 1.00 0.00 24 ILE A CA 7
ATOM 3945 C C . ILE A 1 24 ? 36.452 3.463 11.008 1.00 0.00 24 ILE A C 7
ATOM 3946 O O . ILE A 1 24 ? 36.822 2.471 11.604 1.00 0.00 24 ILE A O 7
ATOM 3962 N N . GLY A 1 25 ? 37.031 4.618 11.173 1.00 0.00 25 GLY A N 7
ATOM 3963 C CA . GLY A 1 25 ? 38.179 4.762 12.108 1.00 0.00 25 GLY A CA 7
ATOM 3964 C C . GLY A 1 25 ? 38.384 6.247 12.415 1.00 0.00 25 GLY A C 7
ATOM 3965 O O . GLY A 1 25 ? 37.517 7.063 12.173 1.00 0.00 25 GLY A O 7
ATOM 3969 N N . THR A 1 26 ? 39.519 6.608 12.945 1.00 0.00 26 THR A N 7
ATOM 3970 C CA . THR A 1 26 ? 39.761 8.045 13.260 1.00 0.00 26 THR A CA 7
ATOM 3971 C C . THR A 1 26 ? 40.707 8.662 12.227 1.00 0.00 26 THR A C 7
ATOM 3972 O O . THR A 1 26 ? 41.324 7.970 11.441 1.00 0.00 26 THR A O 7
ATOM 3983 N N . CYS A 1 27 ? 40.828 9.959 12.229 1.00 0.00 27 CYS A N 7
ATOM 3984 C CA . CYS A 1 27 ? 41.736 10.631 11.256 1.00 0.00 27 CYS A CA 7
ATOM 3985 C C . CYS A 1 27 ? 42.825 11.400 12.008 1.00 0.00 27 CYS A C 7
ATOM 3986 O O . CYS A 1 27 ? 42.960 11.285 13.211 1.00 0.00 27 CYS A O 7
ATOM 3993 N N . ASN A 1 28 ? 43.605 12.181 11.312 1.00 0.00 28 ASN A N 7
ATOM 3994 C CA . ASN A 1 28 ? 44.685 12.952 11.993 1.00 0.00 28 ASN A CA 7
ATOM 3995 C C . ASN A 1 28 ? 44.192 14.354 12.360 1.00 0.00 28 ASN A C 7
ATOM 3996 O O . ASN A 1 28 ? 43.303 14.896 11.735 1.00 0.00 28 ASN A O 7
ATOM 4007 N N . PHE A 1 29 ? 44.768 14.945 13.376 1.00 0.00 29 PHE A N 7
ATOM 4008 C CA . PHE A 1 29 ? 44.344 16.315 13.797 1.00 0.00 29 PHE A CA 7
ATOM 4009 C C . PHE A 1 29 ? 42.967 16.268 14.469 1.00 0.00 29 PHE A C 7
ATOM 4010 O O . PHE A 1 29 ? 42.160 17.163 14.316 1.00 0.00 29 PHE A O 7
ATOM 4027 N N . ARG A 1 30 ? 42.700 15.233 15.220 1.00 0.00 30 ARG A N 7
ATOM 4028 C CA . ARG A 1 30 ? 41.382 15.117 15.917 1.00 0.00 30 ARG A CA 7
ATOM 4029 C C . ARG A 1 30 ? 40.227 15.101 14.911 1.00 0.00 30 ARG A C 7
ATOM 4030 O O . ARG A 1 30 ? 39.280 15.852 15.029 1.00 0.00 30 ARG A O 7
ATOM 4051 N N . PHE A 1 31 ? 40.290 14.241 13.931 1.00 0.00 31 PHE A N 7
ATOM 4052 C CA . PHE A 1 31 ? 39.184 14.170 12.929 1.00 0.00 31 PHE A CA 7
ATOM 4053 C C . PHE A 1 31 ? 38.658 12.738 12.838 1.00 0.00 31 PHE A C 7
ATOM 4054 O O . PHE A 1 31 ? 39.412 11.791 12.880 1.00 0.00 31 PHE A O 7
ATOM 4071 N N . LYS A 1 32 ? 37.374 12.569 12.705 1.00 0.00 32 LYS A N 7
ATOM 4072 C CA . LYS A 1 32 ? 36.822 11.189 12.599 1.00 0.00 32 LYS A CA 7
ATOM 4073 C C . LYS A 1 32 ? 36.822 10.748 11.136 1.00 0.00 32 LYS A C 7
ATOM 4074 O O . LYS A 1 32 ? 36.819 11.562 10.237 1.00 0.00 32 LYS A O 7
ATOM 4093 N N . CYS A 1 33 ? 36.823 9.469 10.889 1.00 0.00 33 CYS A N 7
ATOM 4094 C CA . CYS A 1 33 ? 36.818 8.986 9.478 1.00 0.00 33 CYS A CA 7
ATOM 4095 C C . CYS A 1 33 ? 35.414 8.518 9.094 1.00 0.00 33 CYS A C 7
ATOM 4096 O O . CYS A 1 33 ? 34.843 7.660 9.735 1.00 0.00 33 CYS A O 7
ATOM 4103 N N . CYS A 1 34 ? 34.849 9.075 8.059 1.00 0.00 34 CYS A N 7
ATOM 4104 C CA . CYS A 1 34 ? 33.479 8.654 7.652 1.00 0.00 34 CYS A CA 7
ATOM 4105 C C . CYS A 1 34 ? 33.361 8.609 6.127 1.00 0.00 34 CYS A C 7
ATOM 4106 O O . CYS A 1 34 ? 34.070 9.295 5.418 1.00 0.00 34 CYS A O 7
ATOM 4113 N N . LYS A 1 35 ? 32.468 7.805 5.622 1.00 0.00 35 LYS A N 7
ATOM 4114 C CA . LYS A 1 35 ? 32.296 7.708 4.145 1.00 0.00 35 LYS A CA 7
ATOM 4115 C C . LYS A 1 35 ? 30.807 7.736 3.789 1.00 0.00 35 LYS A C 7
ATOM 4116 O O . LYS A 1 35 ? 29.960 7.457 4.613 1.00 0.00 35 LYS A O 7
ATOM 4135 N N . PHE A 1 36 ? 30.478 8.071 2.571 1.00 0.00 36 PHE A N 7
ATOM 4136 C CA . PHE A 1 36 ? 29.040 8.112 2.179 1.00 0.00 36 PHE A CA 7
ATOM 4137 C C . PHE A 1 36 ? 28.730 7.001 1.173 1.00 0.00 36 PHE A C 7
ATOM 4138 O O . PHE A 1 36 ? 29.370 6.881 0.147 1.00 0.00 36 PHE A O 7
ATOM 4155 N N . GLN A 1 37 ? 27.748 6.190 1.460 1.00 0.00 37 GLN A N 7
ATOM 4156 C CA . GLN A 1 37 ? 27.392 5.087 0.522 1.00 0.00 37 GLN A CA 7
ATOM 4157 C C . GLN A 1 37 ? 26.430 5.595 -0.555 1.00 0.00 37 GLN A C 7
ATOM 4158 O O . GLN A 1 37 ? 25.477 6.268 -0.200 1.00 0.00 37 GLN A O 7
ATOM 4173 N N . ASN A 1 1 ? 53.788 2.617 10.319 1.00 0.00 1 ASN A N 8
ATOM 4174 C CA . ASN A 1 1 ? 52.681 1.621 10.236 1.00 0.00 1 ASN A CA 8
ATOM 4175 C C . ASN A 1 1 ? 51.935 1.547 11.572 1.00 0.00 1 ASN A C 8
ATOM 4176 O O . ASN A 1 1 ? 50.922 0.889 11.692 1.00 0.00 1 ASN A O 8
ATOM 4189 N N . SER A 1 2 ? 52.427 2.222 12.576 1.00 0.00 2 SER A N 8
ATOM 4190 C CA . SER A 1 2 ? 51.741 2.190 13.900 1.00 0.00 2 SER A CA 8
ATOM 4191 C C . SER A 1 2 ? 50.319 2.736 13.763 1.00 0.00 2 SER A C 8
ATOM 4192 O O . SER A 1 2 ? 49.399 2.273 14.408 1.00 0.00 2 SER A O 8
ATOM 4200 N N . LYS A 1 3 ? 50.132 3.719 12.925 1.00 0.00 3 LYS A N 8
ATOM 4201 C CA . LYS A 1 3 ? 48.771 4.296 12.743 1.00 0.00 3 LYS A CA 8
ATOM 4202 C C . LYS A 1 3 ? 48.385 4.268 11.263 1.00 0.00 3 LYS A C 8
ATOM 4203 O O . LYS A 1 3 ? 49.227 4.346 10.391 1.00 0.00 3 LYS A O 8
ATOM 4222 N N . ARG A 1 4 ? 47.118 4.161 10.971 1.00 0.00 4 ARG A N 8
ATOM 4223 C CA . ARG A 1 4 ? 46.687 4.130 9.546 1.00 0.00 4 ARG A CA 8
ATOM 4224 C C . ARG A 1 4 ? 46.178 5.509 9.122 1.00 0.00 4 ARG A C 8
ATOM 4225 O O . ARG A 1 4 ? 45.911 6.362 9.944 1.00 0.00 4 ARG A O 8
ATOM 4246 N N . ALA A 1 5 ? 46.049 5.737 7.845 1.00 0.00 5 ALA A N 8
ATOM 4247 C CA . ALA A 1 5 ? 45.567 7.066 7.372 1.00 0.00 5 ALA A CA 8
ATOM 4248 C C . ALA A 1 5 ? 44.263 6.916 6.586 1.00 0.00 5 ALA A C 8
ATOM 4249 O O . ALA A 1 5 ? 44.238 6.356 5.507 1.00 0.00 5 ALA A O 8
ATOM 4256 N N . CYS A 1 6 ? 43.182 7.419 7.116 1.00 0.00 6 CYS A N 8
ATOM 4257 C CA . CYS A 1 6 ? 41.882 7.313 6.397 1.00 0.00 6 CYS A CA 8
ATOM 4258 C C . CYS A 1 6 ? 41.998 7.968 5.019 1.00 0.00 6 CYS A C 8
ATOM 4259 O O . CYS A 1 6 ? 41.268 7.645 4.102 1.00 0.00 6 CYS A O 8
ATOM 4266 N N . TYR A 1 7 ? 42.916 8.884 4.865 1.00 0.00 7 TYR A N 8
ATOM 4267 C CA . TYR A 1 7 ? 43.086 9.556 3.546 1.00 0.00 7 TYR A CA 8
ATOM 4268 C C . TYR A 1 7 ? 43.449 8.521 2.481 1.00 0.00 7 TYR A C 8
ATOM 4269 O O . TYR A 1 7 ? 43.025 8.606 1.345 1.00 0.00 7 TYR A O 8
ATOM 4287 N N . ARG A 1 8 ? 44.231 7.542 2.842 1.00 0.00 8 ARG A N 8
ATOM 4288 C CA . ARG A 1 8 ? 44.620 6.497 1.856 1.00 0.00 8 ARG A CA 8
ATOM 4289 C C . ARG A 1 8 ? 43.396 5.662 1.472 1.00 0.00 8 ARG A C 8
ATOM 4290 O O . ARG A 1 8 ? 43.206 5.310 0.324 1.00 0.00 8 ARG A O 8
ATOM 4311 N N . GLU A 1 9 ? 42.562 5.347 2.424 1.00 0.00 9 GLU A N 8
ATOM 4312 C CA . GLU A 1 9 ? 41.347 4.541 2.117 1.00 0.00 9 GLU A CA 8
ATOM 4313 C C . GLU A 1 9 ? 40.402 5.339 1.213 1.00 0.00 9 GLU A C 8
ATOM 4314 O O . GLU A 1 9 ? 39.619 4.783 0.470 1.00 0.00 9 GLU A O 8
ATOM 4326 N N . GLY A 1 10 ? 40.475 6.642 1.269 1.00 0.00 10 GLY A N 8
ATOM 4327 C CA . GLY A 1 10 ? 39.587 7.477 0.409 1.00 0.00 10 GLY A CA 8
ATOM 4328 C C . GLY A 1 10 ? 38.384 7.963 1.223 1.00 0.00 10 GLY A C 8
ATOM 4329 O O . GLY A 1 10 ? 37.514 8.639 0.715 1.00 0.00 10 GLY A O 8
ATOM 4333 N N . GLY A 1 11 ? 38.329 7.626 2.482 1.00 0.00 11 GLY A N 8
ATOM 4334 C CA . GLY A 1 11 ? 37.180 8.074 3.318 1.00 0.00 11 GLY A CA 8
ATOM 4335 C C . GLY A 1 11 ? 37.258 9.588 3.524 1.00 0.00 11 GLY A C 8
ATOM 4336 O O . GLY A 1 11 ? 38.071 10.265 2.925 1.00 0.00 11 GLY A O 8
ATOM 4340 N N . GLU A 1 12 ? 36.418 10.127 4.366 1.00 0.00 12 GLU A N 8
ATOM 4341 C CA . GLU A 1 12 ? 36.446 11.599 4.610 1.00 0.00 12 GLU A CA 8
ATOM 4342 C C . GLU A 1 12 ? 36.469 11.887 6.115 1.00 0.00 12 GLU A C 8
ATOM 4343 O O . GLU A 1 12 ? 35.856 11.190 6.899 1.00 0.00 12 GLU A O 8
ATOM 4355 N N . CYS A 1 13 ? 37.173 12.907 6.524 1.00 0.00 13 CYS A N 8
ATOM 4356 C CA . CYS A 1 13 ? 37.236 13.232 7.978 1.00 0.00 13 CYS A CA 8
ATOM 4357 C C . CYS A 1 13 ? 36.375 14.460 8.288 1.00 0.00 13 CYS A C 8
ATOM 4358 O O . CYS A 1 13 ? 36.567 15.521 7.728 1.00 0.00 13 CYS A O 8
ATOM 4365 N N . LEU A 1 14 ? 35.431 14.323 9.179 1.00 0.00 14 LEU A N 8
ATOM 4366 C CA . LEU A 1 14 ? 34.558 15.479 9.527 1.00 0.00 14 LEU A CA 8
ATOM 4367 C C . LEU A 1 14 ? 34.634 15.762 11.029 1.00 0.00 14 LEU A C 8
ATOM 4368 O O . LEU A 1 14 ? 34.750 14.860 11.835 1.00 0.00 14 LEU A O 8
ATOM 4384 N N . GLN A 1 15 ? 34.567 17.008 11.414 1.00 0.00 15 GLN A N 8
ATOM 4385 C CA . GLN A 1 15 ? 34.632 17.343 12.866 1.00 0.00 15 GLN A CA 8
ATOM 4386 C C . GLN A 1 15 ? 33.511 16.622 13.621 1.00 0.00 15 GLN A C 8
ATOM 4387 O O . GLN A 1 15 ? 33.563 16.458 14.824 1.00 0.00 15 GLN A O 8
ATOM 4401 N N . ARG A 1 16 ? 32.499 16.190 12.920 1.00 0.00 16 ARG A N 8
ATOM 4402 C CA . ARG A 1 16 ? 31.372 15.477 13.587 1.00 0.00 16 ARG A CA 8
ATOM 4403 C C . ARG A 1 16 ? 30.468 14.834 12.534 1.00 0.00 16 ARG A C 8
ATOM 4404 O O . ARG A 1 16 ? 29.371 15.290 12.280 1.00 0.00 16 ARG A O 8
ATOM 4425 N N . CYS A 1 17 ? 30.927 13.779 11.919 1.00 0.00 17 CYS A N 8
ATOM 4426 C CA . CYS A 1 17 ? 30.107 13.096 10.874 1.00 0.00 17 CYS A CA 8
ATOM 4427 C C . CYS A 1 17 ? 28.636 13.045 11.294 1.00 0.00 17 CYS A C 8
ATOM 4428 O O . CYS A 1 17 ? 28.316 12.950 12.462 1.00 0.00 17 CYS A O 8
ATOM 4435 N N . ILE A 1 18 ? 27.740 13.099 10.347 1.00 0.00 18 ILE A N 8
ATOM 4436 C CA . ILE A 1 18 ? 26.291 13.045 10.689 1.00 0.00 18 ILE A CA 8
ATOM 4437 C C . ILE A 1 18 ? 25.842 11.589 10.836 1.00 0.00 18 ILE A C 8
ATOM 4438 O O . ILE A 1 18 ? 26.593 10.671 10.572 1.00 0.00 18 ILE A O 8
ATOM 4454 N N . GLY A 1 19 ? 24.627 11.368 11.255 1.00 0.00 19 GLY A N 8
ATOM 4455 C CA . GLY A 1 19 ? 24.138 9.970 11.418 1.00 0.00 19 GLY A CA 8
ATOM 4456 C C . GLY A 1 19 ? 24.345 9.198 10.115 1.00 0.00 19 GLY A C 8
ATOM 4457 O O . GLY A 1 19 ? 24.822 8.082 10.108 1.00 0.00 19 GLY A O 8
ATOM 4461 N N . LEU A 1 20 ? 23.981 9.788 9.014 1.00 0.00 20 LEU A N 8
ATOM 4462 C CA . LEU A 1 20 ? 24.143 9.101 7.699 1.00 0.00 20 LEU A CA 8
ATOM 4463 C C . LEU A 1 20 ? 25.571 8.574 7.537 1.00 0.00 20 LEU A C 8
ATOM 4464 O O . LEU A 1 20 ? 25.787 7.461 7.101 1.00 0.00 20 LEU A O 8
ATOM 4480 N N . PHE A 1 21 ? 26.546 9.370 7.872 1.00 0.00 21 PHE A N 8
ATOM 4481 C CA . PHE A 1 21 ? 27.962 8.924 7.726 1.00 0.00 21 PHE A CA 8
ATOM 4482 C C . PHE A 1 21 ? 28.346 7.953 8.848 1.00 0.00 21 PHE A C 8
ATOM 4483 O O . PHE A 1 21 ? 27.845 8.034 9.953 1.00 0.00 21 PHE A O 8
ATOM 4500 N N . HIS A 1 22 ? 29.240 7.041 8.572 1.00 0.00 22 HIS A N 8
ATOM 4501 C CA . HIS A 1 22 ? 29.669 6.069 9.619 1.00 0.00 22 HIS A CA 8
ATOM 4502 C C . HIS A 1 22 ? 31.143 6.303 9.967 1.00 0.00 22 HIS A C 8
ATOM 4503 O O . HIS A 1 22 ? 31.944 6.631 9.114 1.00 0.00 22 HIS A O 8
ATOM 4517 N N . LYS A 1 23 ? 31.507 6.147 11.209 1.00 0.00 23 LYS A N 8
ATOM 4518 C CA . LYS A 1 23 ? 32.931 6.373 11.595 1.00 0.00 23 LYS A CA 8
ATOM 4519 C C . LYS A 1 23 ? 33.681 5.044 11.702 1.00 0.00 23 LYS A C 8
ATOM 4520 O O . LYS A 1 23 ? 33.324 4.176 12.475 1.00 0.00 23 LYS A O 8
ATOM 4539 N N . ILE A 1 24 ? 34.730 4.886 10.942 1.00 0.00 24 ILE A N 8
ATOM 4540 C CA . ILE A 1 24 ? 35.519 3.621 11.010 1.00 0.00 24 ILE A CA 8
ATOM 4541 C C . ILE A 1 24 ? 36.546 3.737 12.135 1.00 0.00 24 ILE A C 8
ATOM 4542 O O . ILE A 1 24 ? 36.878 2.775 12.800 1.00 0.00 24 ILE A O 8
ATOM 4558 N N . GLY A 1 25 ? 37.044 4.921 12.346 1.00 0.00 25 GLY A N 8
ATOM 4559 C CA . GLY A 1 25 ? 38.050 5.139 13.422 1.00 0.00 25 GLY A CA 8
ATOM 4560 C C . GLY A 1 25 ? 38.218 6.642 13.646 1.00 0.00 25 GLY A C 8
ATOM 4561 O O . GLY A 1 25 ? 37.252 7.370 13.762 1.00 0.00 25 GLY A O 8
ATOM 4565 N N . THR A 1 26 ? 39.431 7.118 13.697 1.00 0.00 26 THR A N 8
ATOM 4566 C CA . THR A 1 26 ? 39.645 8.579 13.905 1.00 0.00 26 THR A CA 8
ATOM 4567 C C . THR A 1 26 ? 40.622 9.124 12.861 1.00 0.00 26 THR A C 8
ATOM 4568 O O . THR A 1 26 ? 41.333 8.382 12.214 1.00 0.00 26 THR A O 8
ATOM 4579 N N . CYS A 1 27 ? 40.660 10.417 12.694 1.00 0.00 27 CYS A N 8
ATOM 4580 C CA . CYS A 1 27 ? 41.589 11.014 11.694 1.00 0.00 27 CYS A CA 8
ATOM 4581 C C . CYS A 1 27 ? 42.893 11.438 12.363 1.00 0.00 27 CYS A C 8
ATOM 4582 O O . CYS A 1 27 ? 43.274 10.928 13.399 1.00 0.00 27 CYS A O 8
ATOM 4589 N N . ASN A 1 28 ? 43.580 12.361 11.763 1.00 0.00 28 ASN A N 8
ATOM 4590 C CA . ASN A 1 28 ? 44.873 12.839 12.328 1.00 0.00 28 ASN A CA 8
ATOM 4591 C C . ASN A 1 28 ? 44.659 13.540 13.676 1.00 0.00 28 ASN A C 8
ATOM 4592 O O . ASN A 1 28 ? 45.040 14.679 13.858 1.00 0.00 28 ASN A O 8
ATOM 4603 N N . PHE A 1 29 ? 44.065 12.866 14.624 1.00 0.00 29 PHE A N 8
ATOM 4604 C CA . PHE A 1 29 ? 43.841 13.492 15.961 1.00 0.00 29 PHE A CA 8
ATOM 4605 C C . PHE A 1 29 ? 43.124 14.839 15.821 1.00 0.00 29 PHE A C 8
ATOM 4606 O O . PHE A 1 29 ? 43.119 15.643 16.732 1.00 0.00 29 PHE A O 8
ATOM 4623 N N . ARG A 1 30 ? 42.518 15.098 14.697 1.00 0.00 30 ARG A N 8
ATOM 4624 C CA . ARG A 1 30 ? 41.811 16.399 14.524 1.00 0.00 30 ARG A CA 8
ATOM 4625 C C . ARG A 1 30 ? 40.359 16.164 14.100 1.00 0.00 30 ARG A C 8
ATOM 4626 O O . ARG A 1 30 ? 39.452 16.825 14.565 1.00 0.00 30 ARG A O 8
ATOM 4647 N N . PHE A 1 31 ? 40.131 15.224 13.226 1.00 0.00 31 PHE A N 8
ATOM 4648 C CA . PHE A 1 31 ? 38.737 14.947 12.779 1.00 0.00 31 PHE A CA 8
ATOM 4649 C C . PHE A 1 31 ? 38.425 13.456 12.925 1.00 0.00 31 PHE A C 8
ATOM 4650 O O . PHE A 1 31 ? 39.301 12.652 13.179 1.00 0.00 31 PHE A O 8
ATOM 4667 N N . LYS A 1 32 ? 37.187 13.080 12.765 1.00 0.00 32 LYS A N 8
ATOM 4668 C CA . LYS A 1 32 ? 36.829 11.640 12.892 1.00 0.00 32 LYS A CA 8
ATOM 4669 C C . LYS A 1 32 ? 36.998 10.940 11.543 1.00 0.00 32 LYS A C 8
ATOM 4670 O O . LYS A 1 32 ? 36.967 11.563 10.501 1.00 0.00 32 LYS A O 8
ATOM 4689 N N . CYS A 1 33 ? 37.175 9.649 11.555 1.00 0.00 33 CYS A N 8
ATOM 4690 C CA . CYS A 1 33 ? 37.346 8.911 10.271 1.00 0.00 33 CYS A CA 8
ATOM 4691 C C . CYS A 1 33 ? 35.998 8.364 9.800 1.00 0.00 33 CYS A C 8
ATOM 4692 O O . CYS A 1 33 ? 35.440 7.465 10.397 1.00 0.00 33 CYS A O 8
ATOM 4699 N N . CYS A 1 34 ? 35.469 8.900 8.735 1.00 0.00 34 CYS A N 8
ATOM 4700 C CA . CYS A 1 34 ? 34.155 8.411 8.232 1.00 0.00 34 CYS A CA 8
ATOM 4701 C C . CYS A 1 34 ? 34.241 8.094 6.737 1.00 0.00 34 CYS A C 8
ATOM 4702 O O . CYS A 1 34 ? 35.159 8.504 6.056 1.00 0.00 34 CYS A O 8
ATOM 4709 N N . LYS A 1 35 ? 33.288 7.364 6.224 1.00 0.00 35 LYS A N 8
ATOM 4710 C CA . LYS A 1 35 ? 33.312 7.019 4.774 1.00 0.00 35 LYS A CA 8
ATOM 4711 C C . LYS A 1 35 ? 31.945 7.300 4.146 1.00 0.00 35 LYS A C 8
ATOM 4712 O O . LYS A 1 35 ? 30.918 6.921 4.673 1.00 0.00 35 LYS A O 8
ATOM 4731 N N . PHE A 1 36 ? 31.922 7.964 3.023 1.00 0.00 36 PHE A N 8
ATOM 4732 C CA . PHE A 1 36 ? 30.621 8.270 2.365 1.00 0.00 36 PHE A CA 8
ATOM 4733 C C . PHE A 1 36 ? 30.440 7.400 1.117 1.00 0.00 36 PHE A C 8
ATOM 4734 O O . PHE A 1 36 ? 31.264 7.401 0.224 1.00 0.00 36 PHE A O 8
ATOM 4751 N N . GLN A 1 37 ? 29.371 6.655 1.050 1.00 0.00 37 GLN A N 8
ATOM 4752 C CA . GLN A 1 37 ? 29.140 5.784 -0.138 1.00 0.00 37 GLN A CA 8
ATOM 4753 C C . GLN A 1 37 ? 27.805 6.135 -0.801 1.00 0.00 37 GLN A C 8
ATOM 4754 O O . GLN A 1 37 ? 27.041 6.868 -0.195 1.00 0.00 37 GLN A O 8
ATOM 4769 N N . ASN A 1 1 ? 53.923 4.537 2.782 1.00 0.00 1 ASN A N 9
ATOM 4770 C CA . ASN A 1 1 ? 54.437 5.136 4.047 1.00 0.00 1 ASN A CA 9
ATOM 4771 C C . ASN A 1 1 ? 53.515 4.773 5.216 1.00 0.00 1 ASN A C 9
ATOM 4772 O O . ASN A 1 1 ? 53.917 4.784 6.362 1.00 0.00 1 ASN A O 9
ATOM 4785 N N . SER A 1 2 ? 52.282 4.451 4.933 1.00 0.00 2 SER A N 9
ATOM 4786 C CA . SER A 1 2 ? 51.338 4.087 6.028 1.00 0.00 2 SER A CA 9
ATOM 4787 C C . SER A 1 2 ? 50.541 2.836 5.645 1.00 0.00 2 SER A C 9
ATOM 4788 O O . SER A 1 2 ? 50.129 2.675 4.514 1.00 0.00 2 SER A O 9
ATOM 4796 N N . LYS A 1 3 ? 50.324 1.952 6.578 1.00 0.00 3 LYS A N 9
ATOM 4797 C CA . LYS A 1 3 ? 49.553 0.714 6.265 1.00 0.00 3 LYS A CA 9
ATOM 4798 C C . LYS A 1 3 ? 48.116 1.071 5.881 1.00 0.00 3 LYS A C 9
ATOM 4799 O O . LYS A 1 3 ? 47.516 0.448 5.027 1.00 0.00 3 LYS A O 9
ATOM 4818 N N . ARG A 1 4 ? 47.560 2.071 6.505 1.00 0.00 4 ARG A N 9
ATOM 4819 C CA . ARG A 1 4 ? 46.162 2.469 6.177 1.00 0.00 4 ARG A CA 9
ATOM 4820 C C . ARG A 1 4 ? 46.103 3.960 5.830 1.00 0.00 4 ARG A C 9
ATOM 4821 O O . ARG A 1 4 ? 46.955 4.733 6.224 1.00 0.00 4 ARG A O 9
ATOM 4842 N N . ALA A 1 5 ? 45.105 4.369 5.097 1.00 0.00 5 ALA A N 9
ATOM 4843 C CA . ALA A 1 5 ? 44.992 5.808 4.726 1.00 0.00 5 ALA A CA 9
ATOM 4844 C C . ALA A 1 5 ? 43.567 6.308 4.971 1.00 0.00 5 ALA A C 9
ATOM 4845 O O . ALA A 1 5 ? 42.660 6.019 4.216 1.00 0.00 5 ALA A O 9
ATOM 4852 N N . CYS A 1 6 ? 43.365 7.058 6.018 1.00 0.00 6 CYS A N 9
ATOM 4853 C CA . CYS A 1 6 ? 41.998 7.577 6.310 1.00 0.00 6 CYS A CA 9
ATOM 4854 C C . CYS A 1 6 ? 41.510 8.452 5.153 1.00 0.00 6 CYS A C 9
ATOM 4855 O O . CYS A 1 6 ? 40.325 8.593 4.925 1.00 0.00 6 CYS A O 9
ATOM 4862 N N . TYR A 1 7 ? 42.415 9.039 4.421 1.00 0.00 7 TYR A N 9
ATOM 4863 C CA . TYR A 1 7 ? 42.002 9.903 3.279 1.00 0.00 7 TYR A CA 9
ATOM 4864 C C . TYR A 1 7 ? 41.312 9.061 2.203 1.00 0.00 7 TYR A C 9
ATOM 4865 O O . TYR A 1 7 ? 40.385 9.502 1.555 1.00 0.00 7 TYR A O 9
ATOM 4883 N N . ARG A 1 8 ? 41.761 7.851 2.009 1.00 0.00 8 ARG A N 9
ATOM 4884 C CA . ARG A 1 8 ? 41.133 6.979 0.975 1.00 0.00 8 ARG A CA 9
ATOM 4885 C C . ARG A 1 8 ? 40.158 6.003 1.637 1.00 0.00 8 ARG A C 9
ATOM 4886 O O . ARG A 1 8 ? 38.992 5.949 1.298 1.00 0.00 8 ARG A O 9
ATOM 4907 N N . GLU A 1 9 ? 40.625 5.235 2.581 1.00 0.00 9 GLU A N 9
ATOM 4908 C CA . GLU A 1 9 ? 39.724 4.267 3.266 1.00 0.00 9 GLU A CA 9
ATOM 4909 C C . GLU A 1 9 ? 38.908 4.985 4.344 1.00 0.00 9 GLU A C 9
ATOM 4910 O O . GLU A 1 9 ? 37.819 4.572 4.691 1.00 0.00 9 GLU A O 9
ATOM 4922 N N . GLY A 1 10 ? 39.425 6.061 4.873 1.00 0.00 10 GLY A N 9
ATOM 4923 C CA . GLY A 1 10 ? 38.679 6.807 5.924 1.00 0.00 10 GLY A CA 9
ATOM 4924 C C . GLY A 1 10 ? 37.781 7.857 5.265 1.00 0.00 10 GLY A C 9
ATOM 4925 O O . GLY A 1 10 ? 37.203 8.697 5.927 1.00 0.00 10 GLY A O 9
ATOM 4929 N N . GLY A 1 11 ? 37.661 7.820 3.966 1.00 0.00 11 GLY A N 9
ATOM 4930 C CA . GLY A 1 11 ? 36.802 8.818 3.268 1.00 0.00 11 GLY A CA 9
ATOM 4931 C C . GLY A 1 11 ? 37.290 10.230 3.599 1.00 0.00 11 GLY A C 9
ATOM 4932 O O . GLY A 1 11 ? 38.401 10.604 3.277 1.00 0.00 11 GLY A O 9
ATOM 4936 N N . GLU A 1 12 ? 36.470 11.017 4.240 1.00 0.00 12 GLU A N 9
ATOM 4937 C CA . GLU A 1 12 ? 36.890 12.406 4.591 1.00 0.00 12 GLU A CA 9
ATOM 4938 C C . GLU A 1 12 ? 36.853 12.605 6.108 1.00 0.00 12 GLU A C 9
ATOM 4939 O O . GLU A 1 12 ? 36.006 12.068 6.794 1.00 0.00 12 GLU A O 9
ATOM 4951 N N . CYS A 1 13 ? 37.759 13.381 6.635 1.00 0.00 13 CYS A N 9
ATOM 4952 C CA . CYS A 1 13 ? 37.767 13.621 8.105 1.00 0.00 13 CYS A CA 9
ATOM 4953 C C . CYS A 1 13 ? 36.984 14.897 8.423 1.00 0.00 13 CYS A C 9
ATOM 4954 O O . CYS A 1 13 ? 37.250 15.951 7.881 1.00 0.00 13 CYS A O 9
ATOM 4961 N N . LEU A 1 14 ? 36.011 14.809 9.289 1.00 0.00 14 LEU A N 9
ATOM 4962 C CA . LEU A 1 14 ? 35.204 16.018 9.625 1.00 0.00 14 LEU A CA 9
ATOM 4963 C C . LEU A 1 14 ? 35.140 16.215 11.142 1.00 0.00 14 LEU A C 9
ATOM 4964 O O . LEU A 1 14 ? 35.449 15.324 11.908 1.00 0.00 14 LEU A O 9
ATOM 4980 N N . GLN A 1 15 ? 34.736 17.378 11.580 1.00 0.00 15 GLN A N 9
ATOM 4981 C CA . GLN A 1 15 ? 34.648 17.634 13.047 1.00 0.00 15 GLN A CA 9
ATOM 4982 C C . GLN A 1 15 ? 33.441 16.894 13.630 1.00 0.00 15 GLN A C 9
ATOM 4983 O O . GLN A 1 15 ? 33.517 16.293 14.684 1.00 0.00 15 GLN A O 9
ATOM 4997 N N . ARG A 1 16 ? 32.332 16.925 12.945 1.00 0.00 16 ARG A N 9
ATOM 4998 C CA . ARG A 1 16 ? 31.121 16.215 13.446 1.00 0.00 16 ARG A CA 9
ATOM 4999 C C . ARG A 1 16 ? 30.653 15.202 12.398 1.00 0.00 16 ARG A C 9
ATOM 5000 O O . ARG A 1 16 ? 29.574 15.316 11.852 1.00 0.00 16 ARG A O 9
ATOM 5021 N N . CYS A 1 17 ? 31.474 14.225 12.109 1.00 0.00 17 CYS A N 9
ATOM 5022 C CA . CYS A 1 17 ? 31.115 13.195 11.088 1.00 0.00 17 CYS A CA 9
ATOM 5023 C C . CYS A 1 17 ? 29.615 12.897 11.109 1.00 0.00 17 CYS A C 9
ATOM 5024 O O . CYS A 1 17 ? 29.075 12.438 12.095 1.00 0.00 17 CYS A O 9
ATOM 5031 N N . ILE A 1 18 ? 28.940 13.150 10.022 1.00 0.00 18 ILE A N 9
ATOM 5032 C CA . ILE A 1 18 ? 27.476 12.876 9.975 1.00 0.00 18 ILE A CA 9
ATOM 5033 C C . ILE A 1 18 ? 27.212 11.392 10.245 1.00 0.00 18 ILE A C 9
ATOM 5034 O O . ILE A 1 18 ? 28.119 10.584 10.259 1.00 0.00 18 ILE A O 9
ATOM 5050 N N . GLY A 1 19 ? 25.978 11.027 10.464 1.00 0.00 19 GLY A N 9
ATOM 5051 C CA . GLY A 1 19 ? 25.661 9.596 10.739 1.00 0.00 19 GLY A CA 9
ATOM 5052 C C . GLY A 1 19 ? 25.683 8.803 9.432 1.00 0.00 19 GLY A C 9
ATOM 5053 O O . GLY A 1 19 ? 26.316 7.772 9.329 1.00 0.00 19 GLY A O 9
ATOM 5057 N N . LEU A 1 20 ? 24.993 9.280 8.438 1.00 0.00 20 LEU A N 9
ATOM 5058 C CA . LEU A 1 20 ? 24.962 8.563 7.130 1.00 0.00 20 LEU A CA 9
ATOM 5059 C C . LEU A 1 20 ? 26.351 8.029 6.777 1.00 0.00 20 LEU A C 9
ATOM 5060 O O . LEU A 1 20 ? 26.493 6.997 6.151 1.00 0.00 20 LEU A O 9
ATOM 5076 N N . PHE A 1 21 ? 27.377 8.728 7.172 1.00 0.00 21 PHE A N 9
ATOM 5077 C CA . PHE A 1 21 ? 28.760 8.269 6.859 1.00 0.00 21 PHE A CA 9
ATOM 5078 C C . PHE A 1 21 ? 29.304 7.403 8.001 1.00 0.00 21 PHE A C 9
ATOM 5079 O O . PHE A 1 21 ? 29.490 7.868 9.108 1.00 0.00 21 PHE A O 9
ATOM 5096 N N . HIS A 1 22 ? 29.558 6.149 7.740 1.00 0.00 22 HIS A N 9
ATOM 5097 C CA . HIS A 1 22 ? 30.088 5.256 8.812 1.00 0.00 22 HIS A CA 9
ATOM 5098 C C . HIS A 1 22 ? 31.493 5.700 9.226 1.00 0.00 22 HIS A C 9
ATOM 5099 O O . HIS A 1 22 ? 32.306 6.071 8.404 1.00 0.00 22 HIS A O 9
ATOM 5113 N N . LYS A 1 23 ? 31.785 5.663 10.498 1.00 0.00 23 LYS A N 9
ATOM 5114 C CA . LYS A 1 23 ? 33.137 6.081 10.968 1.00 0.00 23 LYS A CA 9
ATOM 5115 C C . LYS A 1 23 ? 34.001 4.851 11.255 1.00 0.00 23 LYS A C 9
ATOM 5116 O O . LYS A 1 23 ? 33.797 4.152 12.227 1.00 0.00 23 LYS A O 9
ATOM 5135 N N . ILE A 1 24 ? 34.968 4.584 10.419 1.00 0.00 24 ILE A N 9
ATOM 5136 C CA . ILE A 1 24 ? 35.847 3.402 10.649 1.00 0.00 24 ILE A CA 9
ATOM 5137 C C . ILE A 1 24 ? 36.754 3.652 11.858 1.00 0.00 24 ILE A C 9
ATOM 5138 O O . ILE A 1 24 ? 37.174 2.732 12.533 1.00 0.00 24 ILE A O 9
ATOM 5154 N N . GLY A 1 25 ? 37.056 4.890 12.136 1.00 0.00 25 GLY A N 9
ATOM 5155 C CA . GLY A 1 25 ? 37.933 5.206 13.299 1.00 0.00 25 GLY A CA 9
ATOM 5156 C C . GLY A 1 25 ? 38.167 6.717 13.356 1.00 0.00 25 GLY A C 9
ATOM 5157 O O . GLY A 1 25 ? 37.253 7.501 13.192 1.00 0.00 25 GLY A O 9
ATOM 5161 N N . THR A 1 26 ? 39.384 7.134 13.578 1.00 0.00 26 THR A N 9
ATOM 5162 C CA . THR A 1 26 ? 39.667 8.598 13.634 1.00 0.00 26 THR A CA 9
ATOM 5163 C C . THR A 1 26 ? 40.815 8.955 12.695 1.00 0.00 26 THR A C 9
ATOM 5164 O O . THR A 1 26 ? 41.539 8.100 12.225 1.00 0.00 26 THR A O 9
ATOM 5175 N N . CYS A 1 27 ? 40.988 10.216 12.431 1.00 0.00 27 CYS A N 9
ATOM 5176 C CA . CYS A 1 27 ? 42.093 10.647 11.531 1.00 0.00 27 CYS A CA 9
ATOM 5177 C C . CYS A 1 27 ? 43.264 11.164 12.365 1.00 0.00 27 CYS A C 9
ATOM 5178 O O . CYS A 1 27 ? 43.227 11.143 13.580 1.00 0.00 27 CYS A O 9
ATOM 5185 N N . ASN A 1 28 ? 44.299 11.641 11.733 1.00 0.00 28 ASN A N 9
ATOM 5186 C CA . ASN A 1 28 ? 45.455 12.168 12.510 1.00 0.00 28 ASN A CA 9
ATOM 5187 C C . ASN A 1 28 ? 45.149 13.587 12.980 1.00 0.00 28 ASN A C 9
ATOM 5188 O O . ASN A 1 28 ? 45.918 14.503 12.765 1.00 0.00 28 ASN A O 9
ATOM 5199 N N . PHE A 1 29 ? 44.024 13.771 13.616 1.00 0.00 29 PHE A N 9
ATOM 5200 C CA . PHE A 1 29 ? 43.645 15.126 14.098 1.00 0.00 29 PHE A CA 9
ATOM 5201 C C . PHE A 1 29 ? 42.287 15.066 14.810 1.00 0.00 29 PHE A C 9
ATOM 5202 O O . PHE A 1 29 ? 41.656 14.029 14.871 1.00 0.00 29 PHE A O 9
ATOM 5219 N N . ARG A 1 30 ? 41.834 16.164 15.350 1.00 0.00 30 ARG A N 9
ATOM 5220 C CA . ARG A 1 30 ? 40.521 16.162 16.061 1.00 0.00 30 ARG A CA 9
ATOM 5221 C C . ARG A 1 30 ? 39.413 15.598 15.162 1.00 0.00 30 ARG A C 9
ATOM 5222 O O . ARG A 1 30 ? 38.352 15.236 15.631 1.00 0.00 30 ARG A O 9
ATOM 5243 N N . PHE A 1 31 ? 39.641 15.526 13.878 1.00 0.00 31 PHE A N 9
ATOM 5244 C CA . PHE A 1 31 ? 38.583 14.991 12.967 1.00 0.00 31 PHE A CA 9
ATOM 5245 C C . PHE A 1 31 ? 38.517 13.462 13.066 1.00 0.00 31 PHE A C 9
ATOM 5246 O O . PHE A 1 31 ? 39.396 12.827 13.617 1.00 0.00 31 PHE A O 9
ATOM 5263 N N . LYS A 1 32 ? 37.483 12.865 12.534 1.00 0.00 32 LYS A N 9
ATOM 5264 C CA . LYS A 1 32 ? 37.362 11.377 12.593 1.00 0.00 32 LYS A CA 9
ATOM 5265 C C . LYS A 1 32 ? 37.297 10.795 11.177 1.00 0.00 32 LYS A C 9
ATOM 5266 O O . LYS A 1 32 ? 37.008 11.490 10.225 1.00 0.00 32 LYS A O 9
ATOM 5285 N N . CYS A 1 33 ? 37.562 9.524 11.030 1.00 0.00 33 CYS A N 9
ATOM 5286 C CA . CYS A 1 33 ? 37.515 8.902 9.674 1.00 0.00 33 CYS A CA 9
ATOM 5287 C C . CYS A 1 33 ? 36.089 8.449 9.343 1.00 0.00 33 CYS A C 9
ATOM 5288 O O . CYS A 1 33 ? 35.423 7.827 10.146 1.00 0.00 33 CYS A O 9
ATOM 5295 N N . CYS A 1 34 ? 35.619 8.753 8.164 1.00 0.00 34 CYS A N 9
ATOM 5296 C CA . CYS A 1 34 ? 34.237 8.338 7.784 1.00 0.00 34 CYS A CA 9
ATOM 5297 C C . CYS A 1 34 ? 34.198 7.900 6.316 1.00 0.00 34 CYS A C 9
ATOM 5298 O O . CYS A 1 34 ? 34.919 8.416 5.487 1.00 0.00 34 CYS A O 9
ATOM 5305 N N . LYS A 1 35 ? 33.360 6.952 5.992 1.00 0.00 35 LYS A N 9
ATOM 5306 C CA . LYS A 1 35 ? 33.276 6.482 4.579 1.00 0.00 35 LYS A CA 9
ATOM 5307 C C . LYS A 1 35 ? 31.970 6.962 3.936 1.00 0.00 35 LYS A C 9
ATOM 5308 O O . LYS A 1 35 ? 30.895 6.761 4.467 1.00 0.00 35 LYS A O 9
ATOM 5327 N N . PHE A 1 36 ? 32.053 7.594 2.796 1.00 0.00 36 PHE A N 9
ATOM 5328 C CA . PHE A 1 36 ? 30.817 8.084 2.119 1.00 0.00 36 PHE A CA 9
ATOM 5329 C C . PHE A 1 36 ? 30.765 7.567 0.678 1.00 0.00 36 PHE A C 9
ATOM 5330 O O . PHE A 1 36 ? 31.759 7.137 0.127 1.00 0.00 36 PHE A O 9
ATOM 5347 N N . GLN A 1 37 ? 29.614 7.607 0.062 1.00 0.00 37 GLN A N 9
ATOM 5348 C CA . GLN A 1 37 ? 29.503 7.120 -1.345 1.00 0.00 37 GLN A CA 9
ATOM 5349 C C . GLN A 1 37 ? 28.434 7.918 -2.097 1.00 0.00 37 GLN A C 9
ATOM 5350 O O . GLN A 1 37 ? 27.537 8.429 -1.449 1.00 0.00 37 GLN A O 9
ATOM 5365 N N . ASN A 1 1 ? 46.963 -8.591 8.052 1.00 0.00 1 ASN A N 10
ATOM 5366 C CA . ASN A 1 1 ? 46.919 -7.335 7.249 1.00 0.00 1 ASN A CA 10
ATOM 5367 C C . ASN A 1 1 ? 46.740 -6.126 8.171 1.00 0.00 1 ASN A C 10
ATOM 5368 O O . ASN A 1 1 ? 46.253 -6.245 9.279 1.00 0.00 1 ASN A O 10
ATOM 5381 N N . SER A 1 2 ? 47.131 -4.965 7.723 1.00 0.00 2 SER A N 10
ATOM 5382 C CA . SER A 1 2 ? 46.986 -3.749 8.576 1.00 0.00 2 SER A CA 10
ATOM 5383 C C . SER A 1 2 ? 46.573 -2.545 7.723 1.00 0.00 2 SER A C 10
ATOM 5384 O O . SER A 1 2 ? 46.856 -2.482 6.543 1.00 0.00 2 SER A O 10
ATOM 5392 N N . LYS A 1 3 ? 45.909 -1.589 8.314 1.00 0.00 3 LYS A N 10
ATOM 5393 C CA . LYS A 1 3 ? 45.480 -0.387 7.539 1.00 0.00 3 LYS A CA 10
ATOM 5394 C C . LYS A 1 3 ? 46.234 0.852 8.030 1.00 0.00 3 LYS A C 10
ATOM 5395 O O . LYS A 1 3 ? 46.701 0.903 9.151 1.00 0.00 3 LYS A O 10
ATOM 5414 N N . ARG A 1 4 ? 46.360 1.852 7.201 1.00 0.00 4 ARG A N 10
ATOM 5415 C CA . ARG A 1 4 ? 47.086 3.083 7.628 1.00 0.00 4 ARG A CA 10
ATOM 5416 C C . ARG A 1 4 ? 46.700 4.267 6.738 1.00 0.00 4 ARG A C 10
ATOM 5417 O O . ARG A 1 4 ? 46.244 4.098 5.625 1.00 0.00 4 ARG A O 10
ATOM 5438 N N . ALA A 1 5 ? 46.884 5.467 7.220 1.00 0.00 5 ALA A N 10
ATOM 5439 C CA . ALA A 1 5 ? 46.532 6.663 6.404 1.00 0.00 5 ALA A CA 10
ATOM 5440 C C . ALA A 1 5 ? 45.019 6.729 6.181 1.00 0.00 5 ALA A C 10
ATOM 5441 O O . ALA A 1 5 ? 44.465 5.993 5.388 1.00 0.00 5 ALA A O 10
ATOM 5448 N N . CYS A 1 6 ? 44.345 7.610 6.871 1.00 0.00 6 CYS A N 10
ATOM 5449 C CA . CYS A 1 6 ? 42.869 7.723 6.692 1.00 0.00 6 CYS A CA 10
ATOM 5450 C C . CYS A 1 6 ? 42.552 8.099 5.243 1.00 0.00 6 CYS A C 10
ATOM 5451 O O . CYS A 1 6 ? 41.483 7.816 4.737 1.00 0.00 6 CYS A O 10
ATOM 5458 N N . TYR A 1 7 ? 43.477 8.729 4.571 1.00 0.00 7 TYR A N 10
ATOM 5459 C CA . TYR A 1 7 ? 43.235 9.116 3.151 1.00 0.00 7 TYR A CA 10
ATOM 5460 C C . TYR A 1 7 ? 43.215 7.864 2.271 1.00 0.00 7 TYR A C 10
ATOM 5461 O O . TYR A 1 7 ? 42.552 7.815 1.255 1.00 0.00 7 TYR A O 10
ATOM 5479 N N . ARG A 1 8 ? 43.938 6.848 2.659 1.00 0.00 8 ARG A N 10
ATOM 5480 C CA . ARG A 1 8 ? 43.962 5.596 1.850 1.00 0.00 8 ARG A CA 10
ATOM 5481 C C . ARG A 1 8 ? 42.596 4.908 1.902 1.00 0.00 8 ARG A C 10
ATOM 5482 O O . ARG A 1 8 ? 42.167 4.287 0.951 1.00 0.00 8 ARG A O 10
ATOM 5503 N N . GLU A 1 9 ? 41.910 5.013 3.008 1.00 0.00 9 GLU A N 10
ATOM 5504 C CA . GLU A 1 9 ? 40.571 4.365 3.117 1.00 0.00 9 GLU A CA 10
ATOM 5505 C C . GLU A 1 9 ? 39.624 4.923 2.053 1.00 0.00 9 GLU A C 10
ATOM 5506 O O . GLU A 1 9 ? 38.692 4.266 1.632 1.00 0.00 9 GLU A O 10
ATOM 5518 N N . GLY A 1 10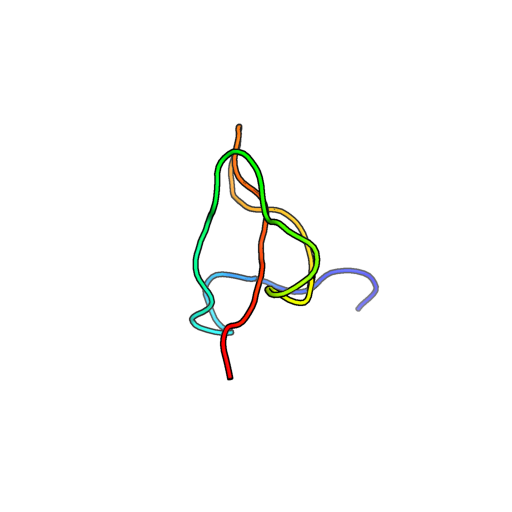 ? 39.852 6.131 1.616 1.00 0.00 10 GLY A N 10
ATOM 5519 C CA . GLY A 1 10 ? 38.962 6.730 0.579 1.00 0.00 10 GLY A CA 10
ATOM 5520 C C . GLY A 1 10 ? 37.877 7.569 1.260 1.00 0.00 10 GLY A C 10
ATOM 5521 O O . GLY A 1 10 ? 37.176 8.329 0.621 1.00 0.00 10 GLY A O 10
ATOM 5525 N N . GLY A 1 11 ? 37.731 7.437 2.550 1.00 0.00 11 GLY A N 10
ATOM 5526 C CA . GLY A 1 11 ? 36.690 8.227 3.265 1.00 0.00 11 GLY A CA 10
ATOM 5527 C C . GLY A 1 11 ? 37.217 9.638 3.534 1.00 0.00 11 GLY A C 10
ATOM 5528 O O . GLY A 1 11 ? 38.330 9.973 3.182 1.00 0.00 11 GLY A O 10
ATOM 5532 N N . GLU A 1 12 ? 36.425 10.469 4.155 1.00 0.00 12 GLU A N 10
ATOM 5533 C CA . GLU A 1 12 ? 36.882 11.859 4.445 1.00 0.00 12 GLU A CA 10
ATOM 5534 C C . GLU A 1 12 ? 36.816 12.131 5.951 1.00 0.00 12 GLU A C 10
ATOM 5535 O O . GLU A 1 12 ? 35.960 11.619 6.647 1.00 0.00 12 GLU A O 10
ATOM 5547 N N . CYS A 1 13 ? 37.712 12.930 6.460 1.00 0.00 13 CYS A N 10
ATOM 5548 C CA . CYS A 1 13 ? 37.694 13.228 7.921 1.00 0.00 13 CYS A CA 10
ATOM 5549 C C . CYS A 1 13 ? 36.748 14.396 8.208 1.00 0.00 13 CYS A C 10
ATOM 5550 O O . CYS A 1 13 ? 36.880 15.467 7.650 1.00 0.00 13 CYS A O 10
ATOM 5557 N N . LEU A 1 14 ? 35.790 14.196 9.073 1.00 0.00 14 LEU A N 10
ATOM 5558 C CA . LEU A 1 14 ? 34.831 15.294 9.389 1.00 0.00 14 LEU A CA 10
ATOM 5559 C C . LEU A 1 14 ? 35.045 15.800 10.819 1.00 0.00 14 LEU A C 10
ATOM 5560 O O . LEU A 1 14 ? 35.264 15.031 11.734 1.00 0.00 14 LEU A O 10
ATOM 5576 N N . GLN A 1 15 ? 34.977 17.089 11.017 1.00 0.00 15 GLN A N 10
ATOM 5577 C CA . GLN A 1 15 ? 35.167 17.650 12.387 1.00 0.00 15 GLN A CA 10
ATOM 5578 C C . GLN A 1 15 ? 34.031 17.189 13.300 1.00 0.00 15 GLN A C 10
ATOM 5579 O O . GLN A 1 15 ? 34.180 17.099 14.503 1.00 0.00 15 GLN A O 10
ATOM 5593 N N . ARG A 1 16 ? 32.894 16.900 12.733 1.00 0.00 16 ARG A N 10
ATOM 5594 C CA . ARG A 1 16 ? 31.739 16.445 13.553 1.00 0.00 16 ARG A CA 10
ATOM 5595 C C . ARG A 1 16 ? 30.987 15.338 12.813 1.00 0.00 16 ARG A C 10
ATOM 5596 O O . ARG A 1 16 ? 29.802 15.438 12.566 1.00 0.00 16 ARG A O 10
ATOM 5617 N N . CYS A 1 17 ? 31.676 14.288 12.449 1.00 0.00 17 CYS A N 10
ATOM 5618 C CA . CYS A 1 17 ? 31.017 13.169 11.714 1.00 0.00 17 CYS A CA 10
ATOM 5619 C C . CYS A 1 17 ? 29.612 12.917 12.265 1.00 0.00 17 CYS A C 10
ATOM 5620 O O . CYS A 1 17 ? 29.366 13.033 13.449 1.00 0.00 17 CYS A O 10
ATOM 5627 N N . ILE A 1 18 ? 28.688 12.573 11.411 1.00 0.00 18 ILE A N 10
ATOM 5628 C CA . ILE A 1 18 ? 27.300 12.315 11.883 1.00 0.00 18 ILE A CA 10
ATOM 5629 C C . ILE A 1 18 ? 26.882 10.884 11.534 1.00 0.00 18 ILE A C 10
ATOM 5630 O O . ILE A 1 18 ? 27.610 10.153 10.894 1.00 0.00 18 ILE A O 10
ATOM 5646 N N . GLY A 1 19 ? 25.718 10.478 11.959 1.00 0.00 19 GLY A N 10
ATOM 5647 C CA . GLY A 1 19 ? 25.255 9.093 11.660 1.00 0.00 19 GLY A CA 10
ATOM 5648 C C . GLY A 1 19 ? 25.288 8.850 10.151 1.00 0.00 19 GLY A C 10
ATOM 5649 O O . GLY A 1 19 ? 25.788 7.847 9.684 1.00 0.00 19 GLY A O 10
ATOM 5653 N N . LEU A 1 20 ? 24.752 9.757 9.391 1.00 0.00 20 LEU A N 10
ATOM 5654 C CA . LEU A 1 20 ? 24.745 9.578 7.910 1.00 0.00 20 LEU A CA 10
ATOM 5655 C C . LEU A 1 20 ? 26.110 9.083 7.431 1.00 0.00 20 LEU A C 10
ATOM 5656 O O . LEU A 1 20 ? 26.209 8.277 6.527 1.00 0.00 20 LEU A O 10
ATOM 5672 N N . PHE A 1 21 ? 27.161 9.565 8.027 1.00 0.00 21 PHE A N 10
ATOM 5673 C CA . PHE A 1 21 ? 28.523 9.131 7.605 1.00 0.00 21 PHE A CA 10
ATOM 5674 C C . PHE A 1 21 ? 29.057 8.053 8.550 1.00 0.00 21 PHE A C 10
ATOM 5675 O O . PHE A 1 21 ? 29.265 8.292 9.723 1.00 0.00 21 PHE A O 10
ATOM 5692 N N . HIS A 1 22 ? 29.289 6.871 8.050 1.00 0.00 22 HIS A N 10
ATOM 5693 C CA . HIS A 1 22 ? 29.821 5.788 8.924 1.00 0.00 22 HIS A CA 10
ATOM 5694 C C . HIS A 1 22 ? 31.280 6.082 9.273 1.00 0.00 22 HIS A C 10
ATOM 5695 O O . HIS A 1 22 ? 32.060 6.483 8.431 1.00 0.00 22 HIS A O 10
ATOM 5709 N N . LYS A 1 23 ? 31.659 5.895 10.507 1.00 0.00 23 LYS A N 10
ATOM 5710 C CA . LYS A 1 23 ? 33.070 6.176 10.898 1.00 0.00 23 LYS A CA 10
ATOM 5711 C C . LYS A 1 23 ? 33.950 4.951 10.644 1.00 0.00 23 LYS A C 10
ATOM 5712 O O . LYS A 1 23 ? 33.971 4.016 11.421 1.00 0.00 23 LYS A O 10
ATOM 5731 N N . ILE A 1 24 ? 34.686 4.955 9.567 1.00 0.00 24 ILE A N 10
ATOM 5732 C CA . ILE A 1 24 ? 35.576 3.797 9.265 1.00 0.00 24 ILE A CA 10
ATOM 5733 C C . ILE A 1 24 ? 36.637 3.659 10.358 1.00 0.00 24 ILE A C 10
ATOM 5734 O O . ILE A 1 24 ? 36.953 2.573 10.802 1.00 0.00 24 ILE A O 10
ATOM 5750 N N . GLY A 1 25 ? 37.187 4.758 10.798 1.00 0.00 25 GLY A N 10
ATOM 5751 C CA . GLY A 1 25 ? 38.224 4.705 11.865 1.00 0.00 25 GLY A CA 10
ATOM 5752 C C . GLY A 1 25 ? 38.308 6.068 12.554 1.00 0.00 25 GLY A C 10
ATOM 5753 O O . GLY A 1 25 ? 37.306 6.653 12.916 1.00 0.00 25 GLY A O 10
ATOM 5757 N N . THR A 1 26 ? 39.494 6.582 12.734 1.00 0.00 26 THR A N 10
ATOM 5758 C CA . THR A 1 26 ? 39.639 7.910 13.397 1.00 0.00 26 THR A CA 10
ATOM 5759 C C . THR A 1 26 ? 40.707 8.740 12.681 1.00 0.00 26 THR A C 10
ATOM 5760 O O . THR A 1 26 ? 41.747 8.236 12.304 1.00 0.00 26 THR A O 10
ATOM 5771 N N . CYS A 1 27 ? 40.464 10.009 12.493 1.00 0.00 27 CYS A N 10
ATOM 5772 C CA . CYS A 1 27 ? 41.472 10.865 11.807 1.00 0.00 27 CYS A CA 10
ATOM 5773 C C . CYS A 1 27 ? 42.294 11.619 12.844 1.00 0.00 27 CYS A C 10
ATOM 5774 O O . CYS A 1 27 ? 42.357 11.244 13.998 1.00 0.00 27 CYS A O 10
ATOM 5781 N N . ASN A 1 28 ? 42.917 12.682 12.443 1.00 0.00 28 ASN A N 10
ATOM 5782 C CA . ASN A 1 28 ? 43.730 13.470 13.413 1.00 0.00 28 ASN A CA 10
ATOM 5783 C C . ASN A 1 28 ? 42.880 13.798 14.646 1.00 0.00 28 ASN A C 10
ATOM 5784 O O . ASN A 1 28 ? 41.671 13.673 14.629 1.00 0.00 28 ASN A O 10
ATOM 5795 N N . PHE A 1 29 ? 43.499 14.200 15.723 1.00 0.00 29 PHE A N 10
ATOM 5796 C CA . PHE A 1 29 ? 42.722 14.513 16.959 1.00 0.00 29 PHE A CA 10
ATOM 5797 C C . PHE A 1 29 ? 41.696 15.627 16.707 1.00 0.00 29 PHE A C 10
ATOM 5798 O O . PHE A 1 29 ? 40.824 15.867 17.519 1.00 0.00 29 PHE A O 10
ATOM 5815 N N . ARG A 1 30 ? 41.788 16.313 15.601 1.00 0.00 30 ARG A N 10
ATOM 5816 C CA . ARG A 1 30 ? 40.810 17.408 15.329 1.00 0.00 30 ARG A CA 10
ATOM 5817 C C . ARG A 1 30 ? 39.696 16.920 14.393 1.00 0.00 30 ARG A C 10
ATOM 5818 O O . ARG A 1 30 ? 38.706 17.596 14.193 1.00 0.00 30 ARG A O 10
ATOM 5839 N N . PHE A 1 31 ? 39.844 15.760 13.816 1.00 0.00 31 PHE A N 10
ATOM 5840 C CA . PHE A 1 31 ? 38.787 15.256 12.894 1.00 0.00 31 PHE A CA 10
ATOM 5841 C C . PHE A 1 31 ? 38.641 13.738 13.019 1.00 0.00 31 PHE A C 10
ATOM 5842 O O . PHE A 1 31 ? 39.566 13.042 13.387 1.00 0.00 31 PHE A O 10
ATOM 5859 N N . LYS A 1 32 ? 37.486 13.220 12.699 1.00 0.00 32 LYS A N 10
ATOM 5860 C CA . LYS A 1 32 ? 37.281 11.746 12.780 1.00 0.00 32 LYS A CA 10
ATOM 5861 C C . LYS A 1 32 ? 37.237 11.164 11.368 1.00 0.00 32 LYS A C 10
ATOM 5862 O O . LYS A 1 32 ? 36.923 11.848 10.417 1.00 0.00 32 LYS A O 10
ATOM 5881 N N . CYS A 1 33 ? 37.556 9.910 11.219 1.00 0.00 33 CYS A N 10
ATOM 5882 C CA . CYS A 1 33 ? 37.543 9.298 9.857 1.00 0.00 33 CYS A CA 10
ATOM 5883 C C . CYS A 1 33 ? 36.160 8.724 9.530 1.00 0.00 33 CYS A C 10
ATOM 5884 O O . CYS A 1 33 ? 35.639 7.887 10.241 1.00 0.00 33 CYS A O 10
ATOM 5891 N N . CYS A 1 34 ? 35.564 9.169 8.454 1.00 0.00 34 CYS A N 10
ATOM 5892 C CA . CYS A 1 34 ? 34.216 8.652 8.072 1.00 0.00 34 CYS A CA 10
ATOM 5893 C C . CYS A 1 34 ? 34.123 8.493 6.550 1.00 0.00 34 CYS A C 10
ATOM 5894 O O . CYS A 1 34 ? 34.903 9.056 5.809 1.00 0.00 34 CYS A O 10
ATOM 5901 N N . LYS A 1 35 ? 33.173 7.729 6.080 1.00 0.00 35 LYS A N 10
ATOM 5902 C CA . LYS A 1 35 ? 33.031 7.537 4.607 1.00 0.00 35 LYS A CA 10
ATOM 5903 C C . LYS A 1 35 ? 31.549 7.513 4.216 1.00 0.00 35 LYS A C 10
ATOM 5904 O O . LYS A 1 35 ? 30.688 7.229 5.025 1.00 0.00 35 LYS A O 10
ATOM 5923 N N . PHE A 1 36 ? 31.246 7.810 2.982 1.00 0.00 36 PHE A N 10
ATOM 5924 C CA . PHE A 1 36 ? 29.821 7.804 2.542 1.00 0.00 36 PHE A CA 10
ATOM 5925 C C . PHE A 1 36 ? 29.561 6.612 1.619 1.00 0.00 36 PHE A C 10
ATOM 5926 O O . PHE A 1 36 ? 30.339 6.320 0.732 1.00 0.00 36 PHE A O 10
ATOM 5943 N N . GLN A 1 37 ? 28.474 5.920 1.819 1.00 0.00 37 GLN A N 10
ATOM 5944 C CA . GLN A 1 37 ? 28.168 4.748 0.951 1.00 0.00 37 GLN A CA 10
ATOM 5945 C C . GLN A 1 37 ? 26.677 4.725 0.606 1.00 0.00 37 GLN A C 10
ATOM 5946 O O . GLN A 1 37 ? 25.925 5.419 1.269 1.00 0.00 37 GLN A O 10
ATOM 5961 N N . ASN A 1 1 ? 53.452 5.477 10.392 1.00 0.00 1 ASN A N 11
ATOM 5962 C CA . ASN A 1 1 ? 52.425 6.066 11.298 1.00 0.00 1 ASN A CA 11
ATOM 5963 C C . ASN A 1 1 ? 51.618 4.955 11.975 1.00 0.00 1 ASN A C 11
ATOM 5964 O O . ASN A 1 1 ? 50.778 4.325 11.365 1.00 0.00 1 ASN A O 11
ATOM 5977 N N . SER A 1 2 ? 51.865 4.710 13.234 1.00 0.00 2 SER A N 11
ATOM 5978 C CA . SER A 1 2 ? 51.109 3.640 13.945 1.00 0.00 2 SER A CA 11
ATOM 5979 C C . SER A 1 2 ? 49.603 3.870 13.790 1.00 0.00 2 SER A C 11
ATOM 5980 O O . SER A 1 2 ? 48.825 2.938 13.745 1.00 0.00 2 SER A O 11
ATOM 5988 N N . LYS A 1 3 ? 49.188 5.104 13.705 1.00 0.00 3 LYS A N 11
ATOM 5989 C CA . LYS A 1 3 ? 47.733 5.391 13.549 1.00 0.00 3 LYS A CA 11
ATOM 5990 C C . LYS A 1 3 ? 47.337 5.305 12.071 1.00 0.00 3 LYS A C 11
ATOM 5991 O O . LYS A 1 3 ? 48.073 5.718 11.197 1.00 0.00 3 LYS A O 11
ATOM 6010 N N . ARG A 1 4 ? 46.183 4.766 11.786 1.00 0.00 4 ARG A N 11
ATOM 6011 C CA . ARG A 1 4 ? 45.744 4.649 10.365 1.00 0.00 4 ARG A CA 11
ATOM 6012 C C . ARG A 1 4 ? 45.422 6.029 9.786 1.00 0.00 4 ARG A C 11
ATOM 6013 O O . ARG A 1 4 ? 45.185 6.978 10.506 1.00 0.00 4 ARG A O 11
ATOM 6034 N N . ALA A 1 5 ? 45.413 6.144 8.486 1.00 0.00 5 ALA A N 11
ATOM 6035 C CA . ALA A 1 5 ? 45.111 7.459 7.850 1.00 0.00 5 ALA A CA 11
ATOM 6036 C C . ALA A 1 5 ? 43.753 7.410 7.144 1.00 0.00 5 ALA A C 11
ATOM 6037 O O . ALA A 1 5 ? 43.562 6.678 6.193 1.00 0.00 5 ALA A O 11
ATOM 6044 N N . CYS A 1 6 ? 42.808 8.187 7.601 1.00 0.00 6 CYS A N 11
ATOM 6045 C CA . CYS A 1 6 ? 41.464 8.189 6.954 1.00 0.00 6 CYS A CA 11
ATOM 6046 C C . CYS A 1 6 ? 41.594 8.540 5.471 1.00 0.00 6 CYS A C 11
ATOM 6047 O O . CYS A 1 6 ? 40.726 8.245 4.674 1.00 0.00 6 CYS A O 11
ATOM 6054 N N . TYR A 1 7 ? 42.673 9.168 5.095 1.00 0.00 7 TYR A N 11
ATOM 6055 C CA . TYR A 1 7 ? 42.854 9.535 3.662 1.00 0.00 7 TYR A CA 11
ATOM 6056 C C . TYR A 1 7 ? 43.091 8.274 2.829 1.00 0.00 7 TYR A C 11
ATOM 6057 O O . TYR A 1 7 ? 42.549 8.118 1.754 1.00 0.00 7 TYR A O 11
ATOM 6075 N N . ARG A 1 8 ? 43.895 7.373 3.321 1.00 0.00 8 ARG A N 11
ATOM 6076 C CA . ARG A 1 8 ? 44.161 6.120 2.560 1.00 0.00 8 ARG A CA 11
ATOM 6077 C C . ARG A 1 8 ? 42.869 5.311 2.418 1.00 0.00 8 ARG A C 11
ATOM 6078 O O . ARG A 1 8 ? 42.643 4.653 1.422 1.00 0.00 8 ARG A O 11
ATOM 6099 N N . GLU A 1 9 ? 42.021 5.357 3.408 1.00 0.00 9 GLU A N 11
ATOM 6100 C CA . GLU A 1 9 ? 40.744 4.591 3.333 1.00 0.00 9 GLU A CA 11
ATOM 6101 C C . GLU A 1 9 ? 39.867 5.129 2.199 1.00 0.00 9 GLU A C 11
ATOM 6102 O O . GLU A 1 9 ? 39.179 4.388 1.528 1.00 0.00 9 GLU A O 11
ATOM 6114 N N . GLY A 1 10 ? 39.886 6.416 1.981 1.00 0.00 10 GLY A N 11
ATOM 6115 C CA . GLY A 1 10 ? 39.052 6.998 0.892 1.00 0.00 10 GLY A CA 11
ATOM 6116 C C . GLY A 1 10 ? 37.920 7.830 1.500 1.00 0.00 10 GLY A C 11
ATOM 6117 O O . GLY A 1 10 ? 37.161 8.468 0.798 1.00 0.00 10 GLY A O 11
ATOM 6121 N N . GLY A 1 11 ? 37.800 7.829 2.800 1.00 0.00 11 GLY A N 11
ATOM 6122 C CA . GLY A 1 11 ? 36.716 8.620 3.451 1.00 0.00 11 GLY A CA 11
ATOM 6123 C C . GLY A 1 11 ? 37.186 10.063 3.647 1.00 0.00 11 GLY A C 11
ATOM 6124 O O . GLY A 1 11 ? 38.240 10.450 3.185 1.00 0.00 11 GLY A O 11
ATOM 6128 N N . GLU A 1 12 ? 36.413 10.862 4.331 1.00 0.00 12 GLU A N 11
ATOM 6129 C CA . GLU A 1 12 ? 36.820 12.280 4.556 1.00 0.00 12 GLU A CA 11
ATOM 6130 C C . GLU A 1 12 ? 36.852 12.590 6.053 1.00 0.00 12 GLU A C 11
ATOM 6131 O O . GLU A 1 12 ? 36.125 12.008 6.834 1.00 0.00 12 GLU A O 11
ATOM 6143 N N . CYS A 1 13 ? 37.689 13.503 6.461 1.00 0.00 13 CYS A N 11
ATOM 6144 C CA . CYS A 1 13 ? 37.765 13.849 7.909 1.00 0.00 13 CYS A CA 11
ATOM 6145 C C . CYS A 1 13 ? 36.836 15.025 8.224 1.00 0.00 13 CYS A C 11
ATOM 6146 O O . CYS A 1 13 ? 37.020 16.122 7.735 1.00 0.00 13 CYS A O 11
ATOM 6153 N N . LEU A 1 14 ? 35.840 14.804 9.037 1.00 0.00 14 LEU A N 11
ATOM 6154 C CA . LEU A 1 14 ? 34.899 15.908 9.385 1.00 0.00 14 LEU A CA 11
ATOM 6155 C C . LEU A 1 14 ? 34.889 16.137 10.899 1.00 0.00 14 LEU A C 11
ATOM 6156 O O . LEU A 1 14 ? 34.788 15.207 11.675 1.00 0.00 14 LEU A O 11
ATOM 6172 N N . GLN A 1 15 ? 34.987 17.366 11.327 1.00 0.00 15 GLN A N 11
ATOM 6173 C CA . GLN A 1 15 ? 34.974 17.644 12.792 1.00 0.00 15 GLN A CA 11
ATOM 6174 C C . GLN A 1 15 ? 33.738 17.006 13.431 1.00 0.00 15 GLN A C 11
ATOM 6175 O O . GLN A 1 15 ? 33.765 16.579 14.568 1.00 0.00 15 GLN A O 11
ATOM 6189 N N . ARG A 1 16 ? 32.655 16.942 12.708 1.00 0.00 16 ARG A N 11
ATOM 6190 C CA . ARG A 1 16 ? 31.416 16.335 13.272 1.00 0.00 16 ARG A CA 11
ATOM 6191 C C . ARG A 1 16 ? 30.572 15.718 12.154 1.00 0.00 16 ARG A C 11
ATOM 6192 O O . ARG A 1 16 ? 29.471 16.153 11.883 1.00 0.00 16 ARG A O 11
ATOM 6213 N N . CYS A 1 17 ? 31.078 14.705 11.503 1.00 0.00 17 CYS A N 11
ATOM 6214 C CA . CYS A 1 17 ? 30.300 14.065 10.404 1.00 0.00 17 CYS A CA 11
ATOM 6215 C C . CYS A 1 17 ? 28.924 13.626 10.910 1.00 0.00 17 CYS A C 11
ATOM 6216 O O . CYS A 1 17 ? 28.659 13.619 12.095 1.00 0.00 17 CYS A O 11
ATOM 6223 N N . ILE A 1 18 ? 28.051 13.257 10.016 1.00 0.00 18 ILE A N 11
ATOM 6224 C CA . ILE A 1 18 ? 26.689 12.813 10.438 1.00 0.00 18 ILE A CA 11
ATOM 6225 C C . ILE A 1 18 ? 26.641 11.287 10.555 1.00 0.00 18 ILE A C 11
ATOM 6226 O O . ILE A 1 18 ? 27.456 10.585 9.988 1.00 0.00 18 ILE A O 11
ATOM 6242 N N . GLY A 1 19 ? 25.691 10.766 11.281 1.00 0.00 19 GLY A N 11
ATOM 6243 C CA . GLY A 1 19 ? 25.590 9.286 11.427 1.00 0.00 19 GLY A CA 11
ATOM 6244 C C . GLY A 1 19 ? 25.576 8.647 10.041 1.00 0.00 19 GLY A C 11
ATOM 6245 O O . GLY A 1 19 ? 26.263 7.678 9.784 1.00 0.00 19 GLY A O 11
ATOM 6249 N N . LEU A 1 20 ? 24.792 9.191 9.151 1.00 0.00 20 LEU A N 11
ATOM 6250 C CA . LEU A 1 20 ? 24.711 8.637 7.765 1.00 0.00 20 LEU A CA 11
ATOM 6251 C C . LEU A 1 20 ? 26.088 8.165 7.297 1.00 0.00 20 LEU A C 11
ATOM 6252 O O . LEU A 1 20 ? 26.217 7.180 6.597 1.00 0.00 20 LEU A O 11
ATOM 6268 N N . PHE A 1 21 ? 27.116 8.864 7.681 1.00 0.00 21 PHE A N 11
ATOM 6269 C CA . PHE A 1 21 ? 28.488 8.467 7.265 1.00 0.00 21 PHE A CA 11
ATOM 6270 C C . PHE A 1 21 ? 29.078 7.479 8.273 1.00 0.00 21 PHE A C 11
ATOM 6271 O O . PHE A 1 21 ? 29.292 7.807 9.424 1.00 0.00 21 PHE A O 11
ATOM 6288 N N . HIS A 1 22 ? 29.345 6.273 7.857 1.00 0.00 22 HIS A N 11
ATOM 6289 C CA . HIS A 1 22 ? 29.923 5.276 8.801 1.00 0.00 22 HIS A CA 11
ATOM 6290 C C . HIS A 1 22 ? 31.353 5.676 9.172 1.00 0.00 22 HIS A C 11
ATOM 6291 O O . HIS A 1 22 ? 32.104 6.165 8.352 1.00 0.00 22 HI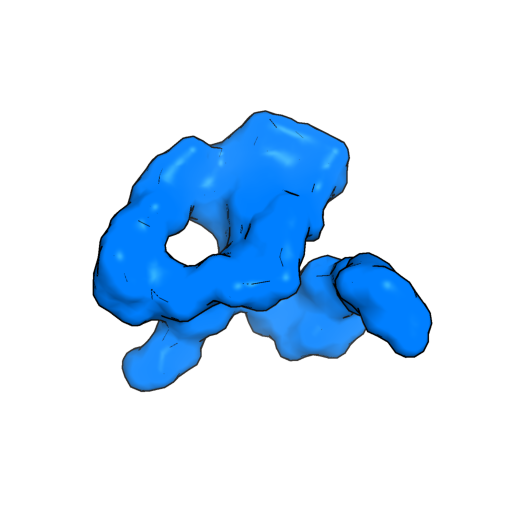S A O 11
ATOM 6305 N N . LYS A 1 23 ? 31.737 5.477 10.404 1.00 0.00 23 LYS A N 11
ATOM 6306 C CA . LYS A 1 23 ? 33.118 5.852 10.821 1.00 0.00 23 LYS A CA 11
ATOM 6307 C C . LYS A 1 23 ? 34.066 4.666 10.634 1.00 0.00 23 LYS A C 11
ATOM 6308 O O . LYS A 1 23 ? 33.950 3.655 11.299 1.00 0.00 23 LYS A O 11
ATOM 6327 N N . ILE A 1 24 ? 35.012 4.786 9.743 1.00 0.00 24 ILE A N 11
ATOM 6328 C CA . ILE A 1 24 ? 35.977 3.667 9.527 1.00 0.00 24 ILE A CA 11
ATOM 6329 C C . ILE A 1 24 ? 37.009 3.692 10.648 1.00 0.00 24 ILE A C 11
ATOM 6330 O O . ILE A 1 24 ? 37.367 2.677 11.214 1.00 0.00 24 ILE A O 11
ATOM 6346 N N . GLY A 1 25 ? 37.477 4.861 10.972 1.00 0.00 25 GLY A N 11
ATOM 6347 C CA . GLY A 1 25 ? 38.482 5.000 12.059 1.00 0.00 25 GLY A CA 11
ATOM 6348 C C . GLY A 1 25 ? 38.548 6.465 12.499 1.00 0.00 25 GLY A C 11
ATOM 6349 O O . GLY A 1 25 ? 37.544 7.144 12.569 1.00 0.00 25 GLY A O 11
ATOM 6353 N N . THR A 1 26 ? 39.719 6.956 12.797 1.00 0.00 26 THR A N 11
ATOM 6354 C CA . THR A 1 26 ? 39.839 8.377 13.234 1.00 0.00 26 THR A CA 11
ATOM 6355 C C . THR A 1 26 ? 40.951 9.083 12.452 1.00 0.00 26 THR A C 11
ATOM 6356 O O . THR A 1 26 ? 41.872 8.457 11.966 1.00 0.00 26 THR A O 11
ATOM 6367 N N . CYS A 1 27 ? 40.872 10.381 12.325 1.00 0.00 27 CYS A N 11
ATOM 6368 C CA . CYS A 1 27 ? 41.926 11.118 11.572 1.00 0.00 27 CYS A CA 11
ATOM 6369 C C . CYS A 1 27 ? 43.119 11.411 12.482 1.00 0.00 27 CYS A C 11
ATOM 6370 O O . CYS A 1 27 ? 43.243 10.861 13.559 1.00 0.00 27 CYS A O 11
ATOM 6377 N N . ASN A 1 28 ? 43.999 12.270 12.050 1.00 0.00 28 ASN A N 11
ATOM 6378 C CA . ASN A 1 28 ? 45.195 12.605 12.876 1.00 0.00 28 ASN A CA 11
ATOM 6379 C C . ASN A 1 28 ? 44.820 12.708 14.355 1.00 0.00 28 ASN A C 11
ATOM 6380 O O . ASN A 1 28 ? 45.460 12.128 15.208 1.00 0.00 28 ASN A O 11
ATOM 6391 N N . PHE A 1 29 ? 43.791 13.443 14.667 1.00 0.00 29 PHE A N 11
ATOM 6392 C CA . PHE A 1 29 ? 43.389 13.578 16.097 1.00 0.00 29 PHE A CA 11
ATOM 6393 C C . PHE A 1 29 ? 42.143 14.459 16.237 1.00 0.00 29 PHE A C 11
ATOM 6394 O O . PHE A 1 29 ? 41.124 14.033 16.744 1.00 0.00 29 PHE A O 11
ATOM 6411 N N . ARG A 1 30 ? 42.220 15.687 15.805 1.00 0.00 30 ARG A N 11
ATOM 6412 C CA . ARG A 1 30 ? 41.048 16.602 15.931 1.00 0.00 30 ARG A CA 11
ATOM 6413 C C . ARG A 1 30 ? 39.882 16.141 15.050 1.00 0.00 30 ARG A C 11
ATOM 6414 O O . ARG A 1 30 ? 38.739 16.161 15.462 1.00 0.00 30 ARG A O 11
ATOM 6435 N N . PHE A 1 31 ? 40.152 15.743 13.838 1.00 0.00 31 PHE A N 11
ATOM 6436 C CA . PHE A 1 31 ? 39.047 15.306 12.937 1.00 0.00 31 PHE A CA 11
ATOM 6437 C C . PHE A 1 31 ? 38.785 13.805 13.076 1.00 0.00 31 PHE A C 11
ATOM 6438 O O . PHE A 1 31 ? 39.604 13.060 13.576 1.00 0.00 31 PHE A O 11
ATOM 6455 N N . LYS A 1 32 ? 37.644 13.359 12.625 1.00 0.00 32 LYS A N 11
ATOM 6456 C CA . LYS A 1 32 ? 37.315 11.908 12.712 1.00 0.00 32 LYS A CA 11
ATOM 6457 C C . LYS A 1 32 ? 37.145 11.337 11.303 1.00 0.00 32 LYS A C 11
ATOM 6458 O O . LYS A 1 32 ? 37.010 12.067 10.340 1.00 0.00 32 LYS A O 11
ATOM 6477 N N . CYS A 1 33 ? 37.150 10.040 11.167 1.00 0.00 33 CYS A N 11
ATOM 6478 C CA . CYS A 1 33 ? 36.991 9.439 9.813 1.00 0.00 33 CYS A CA 11
ATOM 6479 C C . CYS A 1 33 ? 35.544 8.990 9.593 1.00 0.00 33 CYS A C 11
ATOM 6480 O O . CYS A 1 33 ? 35.063 8.074 10.231 1.00 0.00 33 CYS A O 11
ATOM 6487 N N . CYS A 1 34 ? 34.850 9.627 8.692 1.00 0.00 34 CYS A N 11
ATOM 6488 C CA . CYS A 1 34 ? 33.436 9.242 8.421 1.00 0.00 34 CYS A CA 11
ATOM 6489 C C . CYS A 1 34 ? 33.224 9.076 6.913 1.00 0.00 34 CYS A C 11
ATOM 6490 O O . CYS A 1 34 ? 33.615 9.916 6.127 1.00 0.00 34 CYS A O 11
ATOM 6497 N N . LYS A 1 35 ? 32.615 7.997 6.503 1.00 0.00 35 LYS A N 11
ATOM 6498 C CA . LYS A 1 35 ? 32.391 7.780 5.044 1.00 0.00 35 LYS A CA 11
ATOM 6499 C C . LYS A 1 35 ? 30.961 7.299 4.785 1.00 0.00 35 LYS A C 11
ATOM 6500 O O . LYS A 1 35 ? 30.320 6.726 5.645 1.00 0.00 35 LYS A O 11
ATOM 6519 N N . PHE A 1 36 ? 30.459 7.525 3.602 1.00 0.00 36 PHE A N 11
ATOM 6520 C CA . PHE A 1 36 ? 29.072 7.082 3.277 1.00 0.00 36 PHE A CA 11
ATOM 6521 C C . PHE A 1 36 ? 29.105 5.715 2.587 1.00 0.00 36 PHE A C 11
ATOM 6522 O O . PHE A 1 36 ? 29.924 5.463 1.727 1.00 0.00 36 PHE A O 11
ATOM 6539 N N . GLN A 1 37 ? 28.221 4.829 2.959 1.00 0.00 37 GLN A N 11
ATOM 6540 C CA . GLN A 1 37 ? 28.202 3.481 2.323 1.00 0.00 37 GLN A CA 11
ATOM 6541 C C . GLN A 1 37 ? 26.780 3.121 1.884 1.00 0.00 37 GLN A C 11
ATOM 6542 O O . GLN A 1 37 ? 26.364 3.600 0.841 1.00 0.00 37 GLN A O 11
ATOM 6557 N N . ASN A 1 1 ? 48.427 9.722 14.738 1.00 0.00 1 ASN A N 12
ATOM 6558 C CA . ASN A 1 1 ? 48.458 8.670 15.794 1.00 0.00 1 ASN A CA 12
ATOM 6559 C C . ASN A 1 1 ? 47.443 7.572 15.473 1.00 0.00 1 ASN A C 12
ATOM 6560 O O . ASN A 1 1 ? 46.640 7.191 16.302 1.00 0.00 1 ASN A O 12
ATOM 6573 N N . SER A 1 2 ? 47.472 7.060 14.274 1.00 0.00 2 SER A N 12
ATOM 6574 C CA . SER A 1 2 ? 46.510 5.987 13.897 1.00 0.00 2 SER A CA 12
ATOM 6575 C C . SER A 1 2 ? 47.242 4.853 13.178 1.00 0.00 2 SER A C 12
ATOM 6576 O O . SER A 1 2 ? 48.031 5.079 12.282 1.00 0.00 2 SER A O 12
ATOM 6584 N N . LYS A 1 3 ? 46.988 3.632 13.562 1.00 0.00 3 LYS A N 12
ATOM 6585 C CA . LYS A 1 3 ? 47.670 2.485 12.899 1.00 0.00 3 LYS A CA 12
ATOM 6586 C C . LYS A 1 3 ? 47.381 2.501 11.397 1.00 0.00 3 LYS A C 12
ATOM 6587 O O . LYS A 1 3 ? 48.204 2.114 10.591 1.00 0.00 3 LYS A O 12
ATOM 6606 N N . ARG A 1 4 ? 46.217 2.950 11.016 1.00 0.00 4 ARG A N 12
ATOM 6607 C CA . ARG A 1 4 ? 45.871 2.994 9.566 1.00 0.00 4 ARG A CA 12
ATOM 6608 C C . ARG A 1 4 ? 45.624 4.440 9.128 1.00 0.00 4 ARG A C 12
ATOM 6609 O O . ARG A 1 4 ? 45.304 5.295 9.929 1.00 0.00 4 ARG A O 12
ATOM 6630 N N . ALA A 1 5 ? 45.770 4.720 7.862 1.00 0.00 5 ALA A N 12
ATOM 6631 C CA . ALA A 1 5 ? 45.544 6.112 7.376 1.00 0.00 5 ALA A CA 12
ATOM 6632 C C . ALA A 1 5 ? 44.207 6.205 6.636 1.00 0.00 5 ALA A C 12
ATOM 6633 O O . ALA A 1 5 ? 44.023 5.609 5.593 1.00 0.00 5 ALA A O 12
ATOM 6640 N N . CYS A 1 6 ? 43.275 6.950 7.164 1.00 0.00 6 CYS A N 12
ATOM 6641 C CA . CYS A 1 6 ? 41.955 7.080 6.485 1.00 0.00 6 CYS A CA 12
ATOM 6642 C C . CYS A 1 6 ? 42.140 7.693 5.096 1.00 0.00 6 CYS A C 12
ATOM 6643 O O . CYS A 1 6 ? 41.271 7.614 4.249 1.00 0.00 6 CYS A O 12
ATOM 6650 N N . TYR A 1 7 ? 43.271 8.298 4.851 1.00 0.00 7 TYR A N 12
ATOM 6651 C CA . TYR A 1 7 ? 43.513 8.907 3.514 1.00 0.00 7 TYR A CA 12
ATOM 6652 C C . TYR A 1 7 ? 43.851 7.811 2.501 1.00 0.00 7 TYR A C 12
ATOM 6653 O O . TYR A 1 7 ? 43.412 7.840 1.367 1.00 0.00 7 TYR A O 12
ATOM 6671 N N . ARG A 1 8 ? 44.625 6.842 2.906 1.00 0.00 8 ARG A N 12
ATOM 6672 C CA . ARG A 1 8 ? 44.991 5.739 1.974 1.00 0.00 8 ARG A CA 12
ATOM 6673 C C . ARG A 1 8 ? 43.730 5.012 1.502 1.00 0.00 8 ARG A C 12
ATOM 6674 O O . ARG A 1 8 ? 43.615 4.625 0.355 1.00 0.00 8 ARG A O 12
ATOM 6695 N N . GLU A 1 9 ? 42.781 4.826 2.378 1.00 0.00 9 GLU A N 12
ATOM 6696 C CA . GLU A 1 9 ? 41.527 4.127 1.980 1.00 0.00 9 GLU A CA 12
ATOM 6697 C C . GLU A 1 9 ? 40.754 4.972 0.964 1.00 0.00 9 GLU A C 12
ATOM 6698 O O . GLU A 1 9 ? 40.154 4.456 0.042 1.00 0.00 9 GLU A O 12
ATOM 6710 N N . GLY A 1 10 ? 40.765 6.268 1.124 1.00 0.00 10 GLY A N 12
ATOM 6711 C CA . GLY A 1 10 ? 40.034 7.145 0.167 1.00 0.00 10 GLY A CA 12
ATOM 6712 C C . GLY A 1 10 ? 38.786 7.715 0.846 1.00 0.00 10 GLY A C 12
ATOM 6713 O O . GLY A 1 10 ? 37.912 8.262 0.202 1.00 0.00 10 GLY A O 12
ATOM 6717 N N . GLY A 1 11 ? 38.693 7.591 2.142 1.00 0.00 11 GLY A N 12
ATOM 6718 C CA . GLY A 1 11 ? 37.500 8.125 2.858 1.00 0.00 11 GLY A CA 12
ATOM 6719 C C . GLY A 1 11 ? 37.720 9.603 3.189 1.00 0.00 11 GLY A C 12
ATOM 6720 O O . GLY A 1 11 ? 38.653 10.221 2.718 1.00 0.00 11 GLY A O 12
ATOM 6724 N N . GLU A 1 12 ? 36.866 10.173 3.994 1.00 0.00 12 GLU A N 12
ATOM 6725 C CA . GLU A 1 12 ? 37.025 11.611 4.354 1.00 0.00 12 GLU A CA 12
ATOM 6726 C C . GLU A 1 12 ? 37.034 11.778 5.877 1.00 0.00 12 GLU A C 12
ATOM 6727 O O . GLU A 1 12 ? 36.392 11.037 6.595 1.00 0.00 12 GLU A O 12
ATOM 6739 N N . CYS A 1 13 ? 37.756 12.745 6.374 1.00 0.00 13 CYS A N 12
ATOM 6740 C CA . CYS A 1 13 ? 37.804 12.954 7.849 1.00 0.00 13 CYS A CA 12
ATOM 6741 C C . CYS A 1 13 ? 36.907 14.132 8.245 1.00 0.00 13 CYS A C 12
ATOM 6742 O O . CYS A 1 13 ? 37.080 15.240 7.778 1.00 0.00 13 CYS A O 12
ATOM 6749 N N . LEU A 1 14 ? 35.948 13.900 9.101 1.00 0.00 14 LEU A N 12
ATOM 6750 C CA . LEU A 1 14 ? 35.039 15.007 9.522 1.00 0.00 14 LEU A CA 12
ATOM 6751 C C . LEU A 1 14 ? 35.291 15.382 10.984 1.00 0.00 14 LEU A C 12
ATOM 6752 O O . LEU A 1 14 ? 35.618 14.545 11.802 1.00 0.00 14 LEU A O 12
ATOM 6768 N N . GLN A 1 15 ? 35.128 16.632 11.322 1.00 0.00 15 GLN A N 12
ATOM 6769 C CA . GLN A 1 15 ? 35.347 17.057 12.734 1.00 0.00 15 GLN A CA 12
ATOM 6770 C C . GLN A 1 15 ? 34.171 16.606 13.603 1.00 0.00 15 GLN A C 12
ATOM 6771 O O . GLN A 1 15 ? 34.303 16.420 14.797 1.00 0.00 15 GLN A O 12
ATOM 6785 N N . ARG A 1 16 ? 33.021 16.433 13.011 1.00 0.00 16 ARG A N 12
ATOM 6786 C CA . ARG A 1 16 ? 31.832 15.997 13.800 1.00 0.00 16 ARG A CA 12
ATOM 6787 C C . ARG A 1 16 ? 30.920 15.115 12.939 1.00 0.00 16 ARG A C 12
ATOM 6788 O O . ARG A 1 16 ? 29.801 15.479 12.637 1.00 0.00 16 ARG A O 12
ATOM 6809 N N . CYS A 1 17 ? 31.394 13.965 12.536 1.00 0.00 17 CYS A N 12
ATOM 6810 C CA . CYS A 1 17 ? 30.559 13.058 11.688 1.00 0.00 17 CYS A CA 12
ATOM 6811 C C . CYS A 1 17 ? 29.095 13.088 12.134 1.00 0.00 17 CYS A C 12
ATOM 6812 O O . CYS A 1 17 ? 28.782 13.421 13.260 1.00 0.00 17 CYS A O 12
ATOM 6819 N N . ILE A 1 18 ? 28.197 12.735 11.255 1.00 0.00 18 ILE A N 12
ATOM 6820 C CA . ILE A 1 18 ? 26.752 12.732 11.621 1.00 0.00 18 ILE A CA 12
ATOM 6821 C C . ILE A 1 18 ? 26.132 11.372 11.289 1.00 0.00 18 ILE A C 12
ATOM 6822 O O . ILE A 1 18 ? 26.757 10.529 10.678 1.00 0.00 18 ILE A O 12
ATOM 6838 N N . GLY A 1 19 ? 24.907 11.154 11.683 1.00 0.00 19 GLY A N 12
ATOM 6839 C CA . GLY A 1 19 ? 24.251 9.849 11.386 1.00 0.00 19 GLY A CA 12
ATOM 6840 C C . GLY A 1 19 ? 24.485 9.487 9.921 1.00 0.00 19 GLY A C 12
ATOM 6841 O O . GLY A 1 19 ? 24.842 8.373 9.591 1.00 0.00 19 GLY A O 12
ATOM 6845 N N . LEU A 1 20 ? 24.284 10.424 9.043 1.00 0.00 20 LEU A N 12
ATOM 6846 C CA . LEU A 1 20 ? 24.487 10.154 7.591 1.00 0.00 20 LEU A CA 12
ATOM 6847 C C . LEU A 1 20 ? 25.843 9.491 7.349 1.00 0.00 20 LEU A C 12
ATOM 6848 O O . LEU A 1 20 ? 25.991 8.650 6.485 1.00 0.00 20 LEU A O 12
ATOM 6864 N N . PHE A 1 21 ? 26.839 9.874 8.095 1.00 0.00 21 PHE A N 12
ATOM 6865 C CA . PHE A 1 21 ? 28.191 9.277 7.892 1.00 0.00 21 PHE A CA 12
ATOM 6866 C C . PHE A 1 21 ? 28.588 8.396 9.081 1.00 0.00 21 PHE A C 12
ATOM 6867 O O . PHE A 1 21 ? 28.334 8.721 10.224 1.00 0.00 21 PHE A O 12
ATOM 6884 N N . HIS A 1 22 ? 29.223 7.287 8.816 1.00 0.00 22 HIS A N 12
ATOM 6885 C CA . HIS A 1 22 ? 29.656 6.385 9.921 1.00 0.00 22 HIS A CA 12
ATOM 6886 C C . HIS A 1 22 ? 31.186 6.370 9.994 1.00 0.00 22 HIS A C 12
ATOM 6887 O O . HIS A 1 22 ? 31.861 6.273 8.989 1.00 0.00 22 HIS A O 12
ATOM 6901 N N . LYS A 1 23 ? 31.738 6.487 11.170 1.00 0.00 23 LYS A N 12
ATOM 6902 C CA . LYS A 1 23 ? 33.224 6.507 11.294 1.00 0.00 23 LYS A CA 12
ATOM 6903 C C . LYS A 1 23 ? 33.835 5.153 10.921 1.00 0.00 23 LYS A C 12
ATOM 6904 O O . LYS A 1 23 ? 33.523 4.134 11.505 1.00 0.00 23 LYS A O 12
ATOM 6923 N N . ILE A 1 24 ? 34.726 5.147 9.966 1.00 0.00 24 ILE A N 12
ATOM 6924 C CA . ILE A 1 24 ? 35.389 3.873 9.564 1.00 0.00 24 ILE A CA 12
ATOM 6925 C C . ILE A 1 24 ? 36.657 3.697 10.390 1.00 0.00 24 ILE A C 12
ATOM 6926 O O . ILE A 1 24 ? 37.031 2.604 10.762 1.00 0.00 24 ILE A O 12
ATOM 6942 N N . GLY A 1 25 ? 37.316 4.780 10.681 1.00 0.00 25 GLY A N 12
ATOM 6943 C CA . GLY A 1 25 ? 38.562 4.703 11.487 1.00 0.00 25 GLY A CA 12
ATOM 6944 C C . GLY A 1 25 ? 38.757 6.015 12.251 1.00 0.00 25 GLY A C 12
ATOM 6945 O O . GLY A 1 25 ? 37.843 6.524 12.868 1.00 0.00 25 GLY A O 12
ATOM 6949 N N . THR A 1 26 ? 39.941 6.565 12.221 1.00 0.00 26 THR A N 12
ATOM 6950 C CA . THR A 1 26 ? 40.180 7.841 12.956 1.00 0.00 26 THR A CA 12
ATOM 6951 C C . THR A 1 26 ? 40.951 8.840 12.087 1.00 0.00 26 THR A C 12
ATOM 6952 O O . THR A 1 26 ? 41.508 8.495 11.064 1.00 0.00 26 THR A O 12
ATOM 6963 N N . CYS A 1 27 ? 40.988 10.078 12.504 1.00 0.00 27 CYS A N 12
ATOM 6964 C CA . CYS A 1 27 ? 41.721 11.121 11.730 1.00 0.00 27 CYS A CA 12
ATOM 6965 C C . CYS A 1 27 ? 42.388 12.098 12.699 1.00 0.00 27 CYS A C 12
ATOM 6966 O O . CYS A 1 27 ? 42.524 11.820 13.873 1.00 0.00 27 CYS A O 12
ATOM 6973 N N . ASN A 1 28 ? 42.801 13.238 12.218 1.00 0.00 28 ASN A N 12
ATOM 6974 C CA . ASN A 1 28 ? 43.456 14.235 13.119 1.00 0.00 28 ASN A CA 12
ATOM 6975 C C . ASN A 1 28 ? 42.727 14.281 14.466 1.00 0.00 28 ASN A C 12
ATOM 6976 O O . ASN A 1 28 ? 41.567 13.935 14.565 1.00 0.00 28 ASN A O 12
ATOM 6987 N N . PHE A 1 29 ? 43.400 14.690 15.505 1.00 0.00 29 PHE A N 12
ATOM 6988 C CA . PHE A 1 29 ? 42.746 14.739 16.846 1.00 0.00 29 PHE A CA 12
ATOM 6989 C C . PHE A 1 29 ? 41.401 15.469 16.775 1.00 0.00 29 PHE A C 12
ATOM 6990 O O . PHE A 1 29 ? 40.463 15.125 17.469 1.00 0.00 29 PHE A O 12
ATOM 7007 N N . ARG A 1 30 ? 41.295 16.479 15.956 1.00 0.00 30 ARG A N 12
ATOM 7008 C CA . ARG A 1 30 ? 40.006 17.226 15.864 1.00 0.00 30 ARG A CA 12
ATOM 7009 C C . ARG A 1 30 ? 39.146 16.681 14.722 1.00 0.00 30 ARG A C 12
ATOM 7010 O O . ARG A 1 30 ? 38.111 17.229 14.399 1.00 0.00 30 ARG A O 12
ATOM 7031 N N . PHE A 1 31 ? 39.563 15.611 14.107 1.00 0.00 31 PHE A N 12
ATOM 7032 C CA . PHE A 1 31 ? 38.762 15.045 12.986 1.00 0.00 31 PHE A CA 12
ATOM 7033 C C . PHE A 1 31 ? 38.730 13.518 13.070 1.00 0.00 31 PHE A C 12
ATOM 7034 O O . PHE A 1 31 ? 39.613 12.898 13.628 1.00 0.00 31 PHE A O 12
ATOM 7051 N N . LYS A 1 32 ? 37.719 12.910 12.514 1.00 0.00 32 LYS A N 12
ATOM 7052 C CA . LYS A 1 32 ? 37.630 11.422 12.555 1.00 0.00 32 LYS A CA 12
ATOM 7053 C C . LYS A 1 32 ? 37.385 10.873 11.146 1.00 0.00 32 LYS A C 12
ATOM 7054 O O . LYS A 1 32 ? 36.884 11.562 10.283 1.00 0.00 32 LYS A O 12
ATOM 7073 N N . CYS A 1 33 ? 37.735 9.639 10.910 1.00 0.00 33 CYS A N 12
ATOM 7074 C CA . CYS A 1 33 ? 37.525 9.046 9.557 1.00 0.00 33 CYS A CA 12
ATOM 7075 C C . CYS A 1 33 ? 36.063 8.625 9.381 1.00 0.00 33 CYS A C 12
ATOM 7076 O O . CYS A 1 33 ? 35.561 7.792 10.107 1.00 0.00 33 CYS A O 12
ATOM 7083 N N . CYS A 1 34 ? 35.379 9.191 8.423 1.00 0.00 34 CYS A N 12
ATOM 7084 C CA . CYS A 1 34 ? 33.950 8.817 8.206 1.00 0.00 34 CYS A CA 12
ATOM 7085 C C . CYS A 1 34 ? 33.653 8.710 6.709 1.00 0.00 34 CYS A C 12
ATOM 7086 O O . CYS A 1 34 ? 34.009 9.574 5.932 1.00 0.00 34 CYS A O 12
ATOM 7093 N N . LYS A 1 35 ? 32.998 7.659 6.297 1.00 0.00 35 LYS A N 12
ATOM 7094 C CA . LYS A 1 35 ? 32.678 7.501 4.849 1.00 0.00 35 LYS A CA 12
ATOM 7095 C C . LYS A 1 35 ? 31.170 7.317 4.659 1.00 0.00 35 LYS A C 12
ATOM 7096 O O . LYS A 1 35 ? 30.473 6.871 5.549 1.00 0.00 35 LYS A O 12
ATOM 7115 N N . PHE A 1 36 ? 30.663 7.657 3.505 1.00 0.00 36 PHE A N 12
ATOM 7116 C CA . PHE A 1 36 ? 29.201 7.500 3.260 1.00 0.00 36 PHE A CA 12
ATOM 7117 C C . PHE A 1 36 ? 28.881 6.048 2.900 1.00 0.00 36 PHE A C 12
ATOM 7118 O O . PHE A 1 36 ? 29.610 5.404 2.169 1.00 0.00 36 PHE A O 12
ATOM 7135 N N . GLN A 1 37 ? 27.799 5.525 3.406 1.00 0.00 37 GLN A N 12
ATOM 7136 C CA . GLN A 1 37 ? 27.436 4.114 3.092 1.00 0.00 37 GLN A CA 12
ATOM 7137 C C . GLN A 1 37 ? 25.914 3.942 3.110 1.00 0.00 37 GLN A C 12
ATOM 7138 O O . GLN A 1 37 ? 25.367 3.805 4.192 1.00 0.00 37 GLN A O 12
ATOM 7153 N N . ASN A 1 1 ? 52.676 -0.203 10.393 1.00 0.00 1 ASN A N 13
ATOM 7154 C CA . ASN A 1 1 ? 51.560 -1.148 10.105 1.00 0.00 1 ASN A CA 13
ATOM 7155 C C . ASN A 1 1 ? 50.413 -0.929 11.096 1.00 0.00 1 ASN A C 13
ATOM 7156 O O . ASN A 1 1 ? 49.266 -0.807 10.716 1.00 0.00 1 ASN A O 13
ATOM 7169 N N . SER A 1 2 ? 50.715 -0.874 12.363 1.00 0.00 2 SER A N 13
ATOM 7170 C CA . SER A 1 2 ? 49.639 -0.658 13.372 1.00 0.00 2 SER A CA 13
ATOM 7171 C C . SER A 1 2 ? 48.848 0.606 13.029 1.00 0.00 2 SER A C 13
ATOM 7172 O O . SER A 1 2 ? 47.634 0.595 12.976 1.00 0.00 2 SER A O 13
ATOM 7180 N N . LYS A 1 3 ? 49.526 1.696 12.792 1.00 0.00 3 LYS A N 13
ATOM 7181 C CA . LYS A 1 3 ? 48.814 2.959 12.447 1.00 0.00 3 LYS A CA 13
ATOM 7182 C C . LYS A 1 3 ? 48.027 2.773 11.146 1.00 0.00 3 LYS A C 13
ATOM 7183 O O . LYS A 1 3 ? 48.404 1.997 10.290 1.00 0.00 3 LYS A O 13
ATOM 7202 N N . ARG A 1 4 ? 46.936 3.470 10.991 1.00 0.00 4 ARG A N 13
ATOM 7203 C CA . ARG A 1 4 ? 46.132 3.317 9.744 1.00 0.00 4 ARG A CA 13
ATOM 7204 C C . ARG A 1 4 ? 45.968 4.664 9.038 1.00 0.00 4 ARG A C 13
ATOM 7205 O O . ARG A 1 4 ? 45.969 5.708 9.658 1.00 0.00 4 ARG A O 13
ATOM 7226 N N . ALA A 1 5 ? 45.827 4.640 7.740 1.00 0.00 5 ALA A N 13
ATOM 7227 C CA . ALA A 1 5 ? 45.661 5.911 6.978 1.00 0.00 5 ALA A CA 13
ATOM 7228 C C . ALA A 1 5 ? 44.197 6.095 6.573 1.00 0.00 5 ALA A C 13
ATOM 7229 O O . ALA A 1 5 ? 43.624 5.272 5.885 1.00 0.00 5 ALA A O 13
ATOM 7236 N N . CYS A 1 6 ? 43.587 7.169 6.990 1.00 0.00 6 CYS A N 13
ATOM 7237 C CA . CYS A 1 6 ? 42.162 7.404 6.626 1.00 0.00 6 CYS A CA 13
ATOM 7238 C C . CYS A 1 6 ? 42.062 7.874 5.175 1.00 0.00 6 CYS A C 13
ATOM 7239 O O . CYS A 1 6 ? 41.008 7.838 4.571 1.00 0.00 6 CYS A O 13
ATOM 7246 N N . TYR A 1 7 ? 43.152 8.312 4.606 1.00 0.00 7 TYR A N 13
ATOM 7247 C CA . TYR A 1 7 ? 43.106 8.777 3.191 1.00 0.00 7 TYR A CA 13
ATOM 7248 C C . TYR A 1 7 ? 43.149 7.573 2.245 1.00 0.00 7 TYR A C 13
ATOM 7249 O O . TYR A 1 7 ? 42.368 7.475 1.320 1.00 0.00 7 TYR A O 13
ATOM 7267 N N . ARG A 1 8 ? 44.036 6.645 2.478 1.00 0.00 8 ARG A N 13
ATOM 7268 C CA . ARG A 1 8 ? 44.099 5.444 1.595 1.00 0.00 8 ARG A CA 13
ATOM 7269 C C . ARG A 1 8 ? 42.698 4.846 1.441 1.00 0.00 8 ARG A C 13
ATOM 7270 O O . ARG A 1 8 ? 42.330 4.361 0.390 1.00 0.00 8 ARG A O 13
ATOM 7291 N N . GLU A 1 9 ? 41.915 4.880 2.487 1.00 0.00 9 GLU A N 13
ATOM 7292 C CA . GLU A 1 9 ? 40.539 4.315 2.408 1.00 0.00 9 GLU A CA 13
ATOM 7293 C C . GLU A 1 9 ? 39.730 5.059 1.343 1.00 0.00 9 GLU A C 13
ATOM 7294 O O . GLU A 1 9 ? 38.946 4.476 0.623 1.00 0.00 9 GLU A O 13
ATOM 7306 N N . GLY A 1 10 ? 39.919 6.346 1.239 1.00 0.00 10 GLY A N 13
ATOM 7307 C CA . GLY A 1 10 ? 39.166 7.130 0.221 1.00 0.00 10 GLY A CA 13
ATOM 7308 C C . GLY A 1 10 ? 37.983 7.837 0.889 1.00 0.00 10 GLY A C 13
ATOM 7309 O O . GLY A 1 10 ? 37.178 8.470 0.235 1.00 0.00 10 GLY A O 13
ATOM 7313 N N . GLY A 1 11 ? 37.868 7.734 2.185 1.00 0.00 11 GLY A N 13
ATOM 7314 C CA . GLY A 1 11 ? 36.734 8.399 2.885 1.00 0.00 11 GLY A CA 13
ATOM 7315 C C . GLY A 1 11 ? 37.075 9.870 3.129 1.00 0.00 11 GLY A C 13
ATOM 7316 O O . GLY A 1 11 ? 37.922 10.441 2.469 1.00 0.00 11 GLY A O 13
ATOM 7320 N N . GLU A 1 12 ? 36.420 10.491 4.072 1.00 0.00 12 GLU A N 13
ATOM 7321 C CA . GLU A 1 12 ? 36.704 11.926 4.359 1.00 0.00 12 GLU A CA 13
ATOM 7322 C C . GLU A 1 12 ? 36.606 12.194 5.863 1.00 0.00 12 GLU A C 13
ATOM 7323 O O . GLU A 1 12 ? 35.690 11.749 6.525 1.00 0.00 12 GLU A O 13
ATOM 7335 N N . CYS A 1 13 ? 37.546 12.918 6.410 1.00 0.00 13 CYS A N 13
ATOM 7336 C CA . CYS A 1 13 ? 37.504 13.212 7.872 1.00 0.00 13 CYS A CA 13
ATOM 7337 C C . CYS A 1 13 ? 36.584 14.406 8.143 1.00 0.00 13 CYS A C 13
ATOM 7338 O O . CYS A 1 13 ? 36.621 15.401 7.445 1.00 0.00 13 CYS A O 13
ATOM 7345 N N . LEU A 1 14 ? 35.758 14.318 9.150 1.00 0.00 14 LEU A N 13
ATOM 7346 C CA . LEU A 1 14 ? 34.838 15.451 9.458 1.00 0.00 14 LEU A CA 13
ATOM 7347 C C . LEU A 1 14 ? 34.963 15.854 10.932 1.00 0.00 14 LEU A C 13
ATOM 7348 O O . LEU A 1 14 ? 34.984 15.020 11.815 1.00 0.00 14 LEU A O 13
ATOM 7364 N N . GLN A 1 15 ? 35.045 17.128 11.200 1.00 0.00 15 GLN A N 13
ATOM 7365 C CA . GLN A 1 15 ? 35.168 17.591 12.612 1.00 0.00 15 GLN A CA 13
ATOM 7366 C C . GLN A 1 15 ? 33.956 17.136 13.429 1.00 0.00 15 GLN A C 13
ATOM 7367 O O . GLN A 1 15 ? 34.021 17.006 14.636 1.00 0.00 15 GLN A O 13
ATOM 7381 N N . ARG A 1 16 ? 32.847 16.901 12.780 1.00 0.00 16 ARG A N 13
ATOM 7382 C CA . ARG A 1 16 ? 31.628 16.460 13.519 1.00 0.00 16 ARG A CA 13
ATOM 7383 C C . ARG A 1 16 ? 30.858 15.431 12.690 1.00 0.00 16 ARG A C 13
ATOM 7384 O O . ARG A 1 16 ? 29.666 15.554 12.480 1.00 0.00 16 ARG A O 13
ATOM 7405 N N . CYS A 1 17 ? 31.529 14.422 12.215 1.00 0.00 17 CYS A N 13
ATOM 7406 C CA . CYS A 1 17 ? 30.841 13.384 11.394 1.00 0.00 17 CYS A CA 13
ATOM 7407 C C . CYS A 1 17 ? 29.483 13.033 12.007 1.00 0.00 17 CYS A C 13
ATOM 7408 O O . CYS A 1 17 ? 29.347 12.908 13.208 1.00 0.00 17 CYS A O 13
ATOM 7415 N N . ILE A 1 18 ? 28.478 12.869 11.189 1.00 0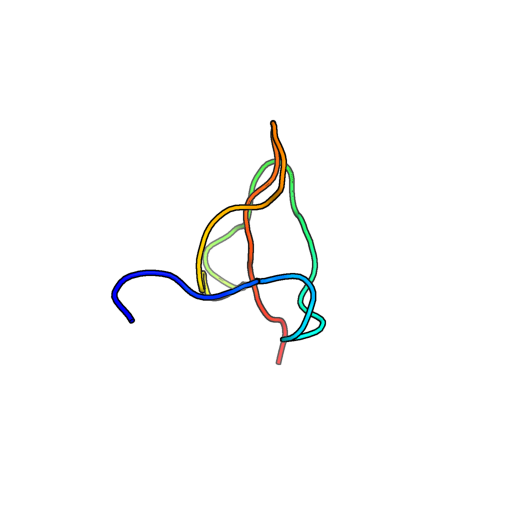.00 18 ILE A N 13
ATOM 7416 C CA . ILE A 1 18 ? 27.131 12.525 11.726 1.00 0.00 18 ILE A CA 13
ATOM 7417 C C . ILE A 1 18 ? 26.785 11.070 11.387 1.00 0.00 18 ILE A C 13
ATOM 7418 O O . ILE A 1 18 ? 27.532 10.385 10.719 1.00 0.00 18 ILE A O 13
ATOM 7434 N N . GLY A 1 19 ? 25.659 10.594 11.846 1.00 0.00 19 GLY A N 13
ATOM 7435 C CA . GLY A 1 19 ? 25.270 9.186 11.553 1.00 0.00 19 GLY A CA 13
ATOM 7436 C C . GLY A 1 19 ? 25.319 8.938 10.046 1.00 0.00 19 GLY A C 13
ATOM 7437 O O . GLY A 1 19 ? 25.888 7.969 9.583 1.00 0.00 19 GLY A O 13
ATOM 7441 N N . LEU A 1 20 ? 24.720 9.804 9.282 1.00 0.00 20 LEU A N 13
ATOM 7442 C CA . LEU A 1 20 ? 24.721 9.626 7.800 1.00 0.00 20 LEU A CA 13
ATOM 7443 C C . LEU A 1 20 ? 26.097 9.160 7.319 1.00 0.00 20 LEU A C 13
ATOM 7444 O O . LEU A 1 20 ? 26.218 8.463 6.332 1.00 0.00 20 LEU A O 13
ATOM 7460 N N . PHE A 1 21 ? 27.134 9.540 8.010 1.00 0.00 21 PHE A N 13
ATOM 7461 C CA . PHE A 1 21 ? 28.501 9.121 7.592 1.00 0.00 21 PHE A CA 13
ATOM 7462 C C . PHE A 1 21 ? 29.072 8.110 8.590 1.00 0.00 21 PHE A C 13
ATOM 7463 O O . PHE A 1 21 ? 29.334 8.435 9.732 1.00 0.00 21 PHE A O 13
ATOM 7480 N N . HIS A 1 22 ? 29.274 6.891 8.170 1.00 0.00 22 HIS A N 13
ATOM 7481 C CA . HIS A 1 22 ? 29.835 5.874 9.104 1.00 0.00 22 HIS A CA 13
ATOM 7482 C C . HIS A 1 22 ? 31.280 6.233 9.441 1.00 0.00 22 HIS A C 13
ATOM 7483 O O . HIS A 1 22 ? 31.984 6.814 8.641 1.00 0.00 22 HIS A O 13
ATOM 7497 N N . LYS A 1 23 ? 31.726 5.909 10.621 1.00 0.00 23 LYS A N 13
ATOM 7498 C CA . LYS A 1 23 ? 33.124 6.252 11.003 1.00 0.00 23 LYS A CA 13
ATOM 7499 C C . LYS A 1 23 ? 33.983 4.989 11.112 1.00 0.00 23 LYS A C 13
ATOM 7500 O O . LYS A 1 23 ? 33.809 4.185 12.006 1.00 0.00 23 LYS A O 13
ATOM 7519 N N . ILE A 1 24 ? 34.924 4.819 10.223 1.00 0.00 24 ILE A N 13
ATOM 7520 C CA . ILE A 1 24 ? 35.805 3.617 10.300 1.00 0.00 24 ILE A CA 13
ATOM 7521 C C . ILE A 1 24 ? 36.738 3.774 11.496 1.00 0.00 24 ILE A C 13
ATOM 7522 O O . ILE A 1 24 ? 36.983 2.848 12.244 1.00 0.00 24 ILE A O 13
ATOM 7538 N N . GLY A 1 25 ? 37.252 4.957 11.676 1.00 0.00 25 GLY A N 13
ATOM 7539 C CA . GLY A 1 25 ? 38.170 5.218 12.818 1.00 0.00 25 GLY A CA 13
ATOM 7540 C C . GLY A 1 25 ? 38.231 6.726 13.070 1.00 0.00 25 GLY A C 13
ATOM 7541 O O . GLY A 1 25 ? 37.328 7.458 12.715 1.00 0.00 25 GLY A O 13
ATOM 7545 N N . THR A 1 26 ? 39.286 7.200 13.672 1.00 0.00 26 THR A N 13
ATOM 7546 C CA . THR A 1 26 ? 39.395 8.664 13.933 1.00 0.00 26 THR A CA 13
ATOM 7547 C C . THR A 1 26 ? 40.583 9.243 13.162 1.00 0.00 26 THR A C 13
ATOM 7548 O O . THR A 1 26 ? 41.617 8.617 13.034 1.00 0.00 26 THR A O 13
ATOM 7559 N N . CYS A 1 27 ? 40.446 10.433 12.647 1.00 0.00 27 CYS A N 13
ATOM 7560 C CA . CYS A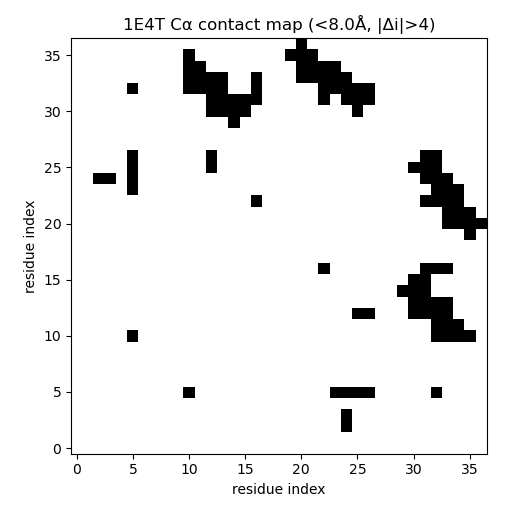 1 27 ? 41.569 11.047 11.884 1.00 0.00 27 CYS A CA 13
ATOM 7561 C C . CYS A 1 27 ? 42.503 11.794 12.838 1.00 0.00 27 CYS A C 13
ATOM 7562 O O . CYS A 1 27 ? 42.287 11.829 14.033 1.00 0.00 27 CYS A O 13
ATOM 7569 N N . ASN A 1 28 ? 43.543 12.390 12.322 1.00 0.00 28 ASN A N 13
ATOM 7570 C CA . ASN A 1 28 ? 44.491 13.131 13.202 1.00 0.00 28 ASN A CA 13
ATOM 7571 C C . ASN A 1 28 ? 43.780 14.298 13.891 1.00 0.00 28 ASN A C 13
ATOM 7572 O O . ASN A 1 28 ? 42.834 14.857 13.370 1.00 0.00 28 ASN A O 13
ATOM 7583 N N . PHE A 1 29 ? 44.232 14.674 15.058 1.00 0.00 29 PHE A N 13
ATOM 7584 C CA . PHE A 1 29 ? 43.590 15.807 15.789 1.00 0.00 29 PHE A CA 13
ATOM 7585 C C . PHE A 1 29 ? 42.213 15.396 16.320 1.00 0.00 29 PHE A C 13
ATOM 7586 O O . PHE A 1 29 ? 42.026 14.293 16.795 1.00 0.00 29 PHE A O 13
ATOM 7603 N N . ARG A 1 30 ? 41.249 16.276 16.253 1.00 0.00 30 ARG A N 13
ATOM 7604 C CA . ARG A 1 30 ? 39.889 15.937 16.767 1.00 0.00 30 ARG A CA 13
ATOM 7605 C C . ARG A 1 30 ? 38.970 15.508 15.620 1.00 0.00 30 ARG A C 13
ATOM 7606 O O . ARG A 1 30 ? 37.796 15.262 15.815 1.00 0.00 30 ARG A O 13
ATOM 7627 N N . PHE A 1 31 ? 39.487 15.421 14.426 1.00 0.00 31 PHE A N 13
ATOM 7628 C CA . PHE A 1 31 ? 38.629 15.013 13.276 1.00 0.00 31 PHE A CA 13
ATOM 7629 C C . PHE A 1 31 ? 38.475 13.491 13.238 1.00 0.00 31 PHE A C 13
ATOM 7630 O O . PHE A 1 31 ? 39.408 12.756 13.497 1.00 0.00 31 PHE A O 13
ATOM 7647 N N . LYS A 1 32 ? 37.305 13.011 12.919 1.00 0.00 32 LYS A N 13
ATOM 7648 C CA . LYS A 1 32 ? 37.092 11.537 12.865 1.00 0.00 32 LYS A CA 13
ATOM 7649 C C . LYS A 1 32 ? 37.150 11.045 11.416 1.00 0.00 32 LYS A C 13
ATOM 7650 O O . LYS A 1 32 ? 37.006 11.812 10.485 1.00 0.00 32 LYS A O 13
ATOM 7669 N N . CYS A 1 33 ? 37.355 9.772 11.220 1.00 0.00 33 CYS A N 13
ATOM 7670 C CA . CYS A 1 33 ? 37.416 9.232 9.830 1.00 0.00 33 CYS A CA 13
ATOM 7671 C C . CYS A 1 33 ? 36.076 8.588 9.463 1.00 0.00 33 CYS A C 13
ATOM 7672 O O . CYS A 1 33 ? 35.592 7.706 10.144 1.00 0.00 33 CYS A O 13
ATOM 7679 N N . CYS A 1 34 ? 35.466 9.027 8.394 1.00 0.00 34 CYS A N 13
ATOM 7680 C CA . CYS A 1 34 ? 34.154 8.444 7.992 1.00 0.00 34 CYS A CA 13
ATOM 7681 C C . CYS A 1 34 ? 34.170 8.050 6.513 1.00 0.00 34 CYS A C 13
ATOM 7682 O O . CYS A 1 34 ? 35.021 8.477 5.757 1.00 0.00 34 CYS A O 13
ATOM 7689 N N . LYS A 1 35 ? 33.235 7.241 6.093 1.00 0.00 35 LYS A N 13
ATOM 7690 C CA . LYS A 1 35 ? 33.200 6.825 4.662 1.00 0.00 35 LYS A CA 13
ATOM 7691 C C . LYS A 1 35 ? 31.812 7.077 4.066 1.00 0.00 35 LYS A C 13
ATOM 7692 O O . LYS A 1 35 ? 30.803 6.743 4.655 1.00 0.00 35 LYS A O 13
ATOM 7711 N N . PHE A 1 36 ? 31.755 7.663 2.902 1.00 0.00 36 PHE A N 13
ATOM 7712 C CA . PHE A 1 36 ? 30.434 7.937 2.266 1.00 0.00 36 PHE A CA 13
ATOM 7713 C C . PHE A 1 36 ? 29.994 6.743 1.416 1.00 0.00 36 PHE A C 13
ATOM 7714 O O . PHE A 1 36 ? 30.784 6.143 0.713 1.00 0.00 36 PHE A O 13
ATOM 7731 N N . GLN A 1 37 ? 28.738 6.392 1.472 1.00 0.00 37 GLN A N 13
ATOM 7732 C CA . GLN A 1 37 ? 28.247 5.236 0.666 1.00 0.00 37 GLN A CA 13
ATOM 7733 C C . GLN A 1 37 ? 26.873 5.551 0.068 1.00 0.00 37 GLN A C 13
ATOM 7734 O O . GLN A 1 37 ? 25.941 5.727 0.836 1.00 0.00 37 GLN A O 13
ATOM 7749 N N . ASN A 1 1 ? 54.088 2.532 10.988 1.00 0.00 1 ASN A N 14
ATOM 7750 C CA . ASN A 1 1 ? 53.567 3.906 11.231 1.00 0.00 1 ASN A CA 14
ATOM 7751 C C . ASN A 1 1 ? 52.293 3.845 12.079 1.00 0.00 1 ASN A C 14
ATOM 7752 O O . ASN A 1 1 ? 52.339 3.916 13.291 1.00 0.00 1 ASN A O 14
ATOM 7765 N N . SER A 1 2 ? 51.156 3.716 11.451 1.00 0.00 2 SER A N 14
ATOM 7766 C CA . SER A 1 2 ? 49.881 3.654 12.222 1.00 0.00 2 SER A CA 14
ATOM 7767 C C . SER A 1 2 ? 49.161 2.329 11.953 1.00 0.00 2 SER A C 14
ATOM 7768 O O . SER A 1 2 ? 49.263 1.761 10.883 1.00 0.00 2 SER A O 14
ATOM 7776 N N . LYS A 1 3 ? 48.431 1.833 12.916 1.00 0.00 3 LYS A N 14
ATOM 7777 C CA . LYS A 1 3 ? 47.703 0.547 12.714 1.00 0.00 3 LYS A CA 14
ATOM 7778 C C . LYS A 1 3 ? 46.801 0.643 11.484 1.00 0.00 3 LYS A C 14
ATOM 7779 O O . LYS A 1 3 ? 46.707 -0.275 10.694 1.00 0.00 3 LYS A O 14
ATOM 7798 N N . ARG A 1 4 ? 46.140 1.751 11.316 1.00 0.00 4 ARG A N 14
ATOM 7799 C CA . ARG A 1 4 ? 45.243 1.920 10.136 1.00 0.00 4 ARG A CA 14
ATOM 7800 C C . ARG A 1 4 ? 45.320 3.359 9.624 1.00 0.00 4 ARG A C 14
ATOM 7801 O O . ARG A 1 4 ? 45.546 4.284 10.380 1.00 0.00 4 ARG A O 14
ATOM 7822 N N . ALA A 1 5 ? 45.139 3.560 8.348 1.00 0.00 5 ALA A N 14
ATOM 7823 C CA . ALA A 1 5 ? 45.208 4.943 7.799 1.00 0.00 5 ALA A CA 14
ATOM 7824 C C . ALA A 1 5 ? 43.938 5.272 7.013 1.00 0.00 5 ALA A C 14
ATOM 7825 O O . ALA A 1 5 ? 43.720 4.769 5.929 1.00 0.00 5 ALA A O 14
ATOM 7832 N N . CYS A 1 6 ? 43.100 6.118 7.547 1.00 0.00 6 CYS A N 14
ATOM 7833 C CA . CYS A 1 6 ? 41.851 6.483 6.824 1.00 0.00 6 CYS A CA 14
ATOM 7834 C C . CYS A 1 6 ? 42.199 7.221 5.530 1.00 0.00 6 CYS A C 14
ATOM 7835 O O . CYS A 1 6 ? 41.426 7.254 4.593 1.00 0.00 6 CYS A O 14
ATOM 7842 N N . TYR A 1 7 ? 43.363 7.810 5.471 1.00 0.00 7 TYR A N 14
ATOM 7843 C CA . TYR A 1 7 ? 43.769 8.542 4.238 1.00 0.00 7 TYR A CA 14
ATOM 7844 C C . TYR A 1 7 ? 43.860 7.568 3.063 1.00 0.00 7 TYR A C 14
ATOM 7845 O O . TYR A 1 7 ? 43.389 7.843 1.976 1.00 0.00 7 TYR A O 14
ATOM 7863 N N . ARG A 1 8 ? 44.458 6.427 3.275 1.00 0.00 8 ARG A N 14
ATOM 7864 C CA . ARG A 1 8 ? 44.577 5.429 2.176 1.00 0.00 8 ARG A CA 14
ATOM 7865 C C . ARG A 1 8 ? 43.186 5.050 1.660 1.00 0.00 8 ARG A C 14
ATOM 7866 O O . ARG A 1 8 ? 42.967 4.915 0.473 1.00 0.00 8 ARG A O 14
ATOM 7887 N N . GLU A 1 9 ? 42.244 4.881 2.547 1.00 0.00 9 GLU A N 14
ATOM 7888 C CA . GLU A 1 9 ? 40.866 4.513 2.113 1.00 0.00 9 GLU A CA 14
ATOM 7889 C C . GLU A 1 9 ? 40.262 5.636 1.267 1.00 0.00 9 GLU A C 14
ATOM 7890 O O . GLU A 1 9 ? 39.375 5.416 0.466 1.00 0.00 9 GLU A O 14
ATOM 7902 N N . GLY A 1 10 ? 40.734 6.841 1.439 1.00 0.00 10 GLY A N 14
ATOM 7903 C CA . GLY A 1 10 ? 40.184 7.976 0.647 1.00 0.00 10 GLY A CA 14
ATOM 7904 C C . GLY A 1 10 ? 38.925 8.514 1.330 1.00 0.00 10 GLY A C 14
ATOM 7905 O O . GLY A 1 10 ? 38.219 9.341 0.788 1.00 0.00 10 GLY A O 14
ATOM 7909 N N . GLY A 1 11 ? 38.639 8.054 2.517 1.00 0.00 11 GLY A N 14
ATOM 7910 C CA . GLY A 1 11 ? 37.427 8.541 3.232 1.00 0.00 11 GLY A CA 14
ATOM 7911 C C . GLY A 1 11 ? 37.573 10.037 3.519 1.00 0.00 11 GLY A C 14
ATOM 7912 O O . GLY A 1 11 ? 38.581 10.642 3.212 1.00 0.00 11 GLY A O 14
ATOM 7916 N N . GLU A 1 12 ? 36.577 10.639 4.108 1.00 0.00 12 GLU A N 14
ATOM 7917 C CA . GLU A 1 12 ? 36.661 12.097 4.415 1.00 0.00 12 GLU A CA 14
ATOM 7918 C C . GLU A 1 12 ? 36.613 12.319 5.931 1.00 0.00 12 GLU A C 14
ATOM 7919 O O . GLU A 1 12 ? 35.726 11.838 6.608 1.00 0.00 12 GLU A O 14
ATOM 7931 N N . CYS A 1 13 ? 37.560 13.040 6.470 1.00 0.00 13 CYS A N 14
ATOM 7932 C CA . CYS A 1 13 ? 37.561 13.284 7.943 1.00 0.00 13 CYS A CA 14
ATOM 7933 C C . CYS A 1 13 ? 36.848 14.600 8.264 1.00 0.00 13 CYS A C 14
ATOM 7934 O O . CYS A 1 13 ? 37.256 15.660 7.832 1.00 0.00 13 CYS A O 14
ATOM 7941 N N . LEU A 1 14 ? 35.787 14.543 9.021 1.00 0.00 14 LEU A N 14
ATOM 7942 C CA . LEU A 1 14 ? 35.052 15.791 9.370 1.00 0.00 14 LEU A CA 14
ATOM 7943 C C . LEU A 1 14 ? 35.148 16.054 10.877 1.00 0.00 14 LEU A C 14
ATOM 7944 O O . LEU A 1 14 ? 35.332 15.147 11.662 1.00 0.00 14 LEU A O 14
ATOM 7960 N N . GLN A 1 15 ? 35.020 17.287 11.285 1.00 0.00 15 GLN A N 14
ATOM 7961 C CA . GLN A 1 15 ? 35.101 17.602 12.741 1.00 0.00 15 GLN A CA 14
ATOM 7962 C C . GLN A 1 15 ? 33.819 17.154 13.446 1.00 0.00 15 GLN A C 14
ATOM 7963 O O . GLN A 1 15 ? 33.775 17.019 14.653 1.00 0.00 15 GLN A O 14
ATOM 7977 N N . ARG A 1 16 ? 32.773 16.919 12.701 1.00 0.00 16 ARG A N 14
ATOM 7978 C CA . ARG A 1 16 ? 31.495 16.479 13.327 1.00 0.00 16 ARG A CA 14
ATOM 7979 C C . ARG A 1 16 ? 30.684 15.635 12.340 1.00 0.00 16 ARG A C 14
ATOM 7980 O O . ARG A 1 16 ? 29.555 15.954 12.027 1.00 0.00 16 ARG A O 14
ATOM 8001 N N . CYS A 1 17 ? 31.256 14.564 11.847 1.00 0.00 17 CYS A N 14
ATOM 8002 C CA . CYS A 1 17 ? 30.525 13.692 10.878 1.00 0.00 17 CYS A CA 14
ATOM 8003 C C . CYS A 1 17 ? 29.043 13.602 11.252 1.00 0.00 17 CYS A C 14
ATOM 8004 O O . CYS A 1 17 ? 28.676 13.733 12.402 1.00 0.00 17 CYS A O 14
ATOM 8011 N N . ILE A 1 18 ? 28.190 13.373 10.291 1.00 0.00 18 ILE A N 14
ATOM 8012 C CA . ILE A 1 18 ? 26.737 13.269 10.600 1.00 0.00 18 ILE A CA 14
ATOM 8013 C C . ILE A 1 18 ? 26.379 11.816 10.921 1.00 0.00 18 ILE A C 14
ATOM 8014 O O . ILE A 1 18 ? 27.179 10.919 10.750 1.00 0.00 18 ILE A O 14
ATOM 8030 N N . GLY A 1 19 ? 25.185 11.578 11.386 1.00 0.00 19 GLY A N 14
ATOM 8031 C CA . GLY A 1 19 ? 24.783 10.183 11.718 1.00 0.00 19 GLY A CA 14
ATOM 8032 C C . GLY A 1 19 ? 24.872 9.317 10.463 1.00 0.00 19 GLY A C 14
ATOM 8033 O O . GLY A 1 19 ? 25.382 8.215 10.485 1.00 0.00 19 GLY A O 14
ATOM 8037 N N . LEU A 1 20 ? 24.370 9.813 9.373 1.00 0.00 20 LEU A N 14
ATOM 8038 C CA . LEU A 1 20 ? 24.405 9.036 8.101 1.00 0.00 20 LEU A CA 14
ATOM 8039 C C . LEU A 1 20 ? 25.804 8.463 7.847 1.00 0.00 20 LEU A C 14
ATOM 8040 O O . LEU A 1 20 ? 25.954 7.323 7.452 1.00 0.00 20 LEU A O 14
ATOM 8056 N N . PHE A 1 21 ? 26.823 9.245 8.059 1.00 0.00 21 PHE A N 14
ATOM 8057 C CA . PHE A 1 21 ? 28.211 8.749 7.816 1.00 0.00 21 PHE A CA 14
ATOM 8058 C C . PHE A 1 21 ? 28.635 7.756 8.901 1.00 0.00 21 PHE A C 14
ATOM 8059 O O . PHE A 1 21 ? 28.259 7.873 10.051 1.00 0.00 21 PHE A O 14
ATOM 8076 N N . HIS A 1 22 ? 29.432 6.788 8.539 1.00 0.00 22 HIS A N 14
ATOM 8077 C CA . HIS A 1 22 ? 29.903 5.787 9.540 1.00 0.00 22 HIS A CA 14
ATOM 8078 C C . HIS A 1 22 ? 31.394 5.994 9.809 1.00 0.00 22 HIS A C 14
ATOM 8079 O O . HIS A 1 22 ? 32.097 6.590 9.019 1.00 0.00 22 HIS A O 14
ATOM 8093 N N . LYS A 1 23 ? 31.886 5.513 10.917 1.00 0.00 23 LYS A N 14
ATOM 8094 C CA . LYS A 1 23 ? 33.333 5.696 11.222 1.00 0.00 23 LYS A CA 14
ATOM 8095 C C . LYS A 1 23 ? 34.139 4.473 10.776 1.00 0.00 23 LYS A C 14
ATOM 8096 O O . LYS A 1 23 ? 34.079 3.422 11.380 1.00 0.00 23 LYS A O 14
ATOM 8115 N N . ILE A 1 24 ? 34.911 4.612 9.732 1.00 0.00 24 ILE A N 14
ATOM 8116 C CA . ILE A 1 24 ? 35.739 3.464 9.262 1.00 0.00 24 ILE A CA 14
ATOM 8117 C C . ILE A 1 24 ? 36.949 3.326 10.178 1.00 0.00 24 ILE A C 14
ATOM 8118 O O . ILE A 1 24 ? 37.334 2.244 10.571 1.00 0.00 24 ILE A O 14
ATOM 8134 N N . GLY A 1 25 ? 37.540 4.432 10.525 1.00 0.00 25 GLY A N 14
ATOM 8135 C CA . GLY A 1 25 ? 38.721 4.400 11.427 1.00 0.00 25 GLY A CA 14
ATOM 8136 C C . GLY A 1 25 ? 38.807 5.725 12.184 1.00 0.00 25 GLY A C 14
ATOM 8137 O O . GLY A 1 25 ? 37.845 6.177 12.773 1.00 0.00 25 GLY A O 14
ATOM 8141 N N . THR A 1 26 ? 39.948 6.354 12.176 1.00 0.00 26 THR A N 14
ATOM 8142 C CA . THR A 1 26 ? 40.084 7.650 12.900 1.00 0.00 26 THR A CA 14
ATOM 8143 C C . THR A 1 26 ? 40.958 8.621 12.101 1.00 0.00 26 THR A C 14
ATOM 8144 O O . THR A 1 26 ? 41.782 8.221 11.303 1.00 0.00 26 THR A O 14
ATOM 8155 N N . CYS A 1 27 ? 40.783 9.896 12.316 1.00 0.00 27 CYS A N 14
ATOM 8156 C CA . CYS A 1 27 ? 41.601 10.900 11.579 1.00 0.00 27 CYS A CA 14
ATOM 8157 C C . CYS A 1 27 ? 42.338 11.794 12.572 1.00 0.00 27 CYS A C 14
ATOM 8158 O O . CYS A 1 27 ? 42.394 11.510 13.751 1.00 0.00 27 CYS A O 14
ATOM 8165 N N . ASN A 1 28 ? 42.900 12.870 12.102 1.00 0.00 28 ASN A N 14
ATOM 8166 C CA . ASN A 1 28 ? 43.634 13.793 13.012 1.00 0.00 28 ASN A CA 14
ATOM 8167 C C . ASN A 1 28 ? 42.886 13.929 14.342 1.00 0.00 28 ASN A C 14
ATOM 8168 O O . ASN A 1 28 ? 41.675 13.850 14.393 1.00 0.00 28 ASN A O 14
ATOM 8179 N N . PHE A 1 29 ? 43.596 14.122 15.418 1.00 0.00 29 PHE A N 14
ATOM 8180 C CA . PHE A 1 29 ? 42.926 14.252 16.745 1.00 0.00 29 PHE A CA 14
ATOM 8181 C C . PHE A 1 29 ? 41.672 15.127 16.638 1.00 0.00 29 PHE A C 14
ATOM 8182 O O . PHE A 1 29 ? 40.652 14.839 17.231 1.00 0.00 29 PHE A O 14
ATOM 8199 N N . ARG A 1 30 ? 41.741 16.198 15.896 1.00 0.00 30 ARG A N 14
ATOM 8200 C CA . ARG A 1 30 ? 40.553 17.094 15.767 1.00 0.00 30 ARG A CA 14
ATOM 8201 C C . ARG A 1 30 ? 39.612 16.597 14.664 1.00 0.00 30 ARG A C 14
ATOM 8202 O O . ARG A 1 30 ? 38.628 17.235 14.345 1.00 0.00 30 ARG A O 14
ATOM 8223 N N . PHE A 1 31 ? 39.904 15.471 14.075 1.00 0.00 31 PHE A N 14
ATOM 8224 C CA . PHE A 1 31 ? 39.019 14.952 12.992 1.00 0.00 31 PHE A CA 14
ATOM 8225 C C . PHE A 1 31 ? 38.854 13.434 13.110 1.00 0.00 31 PHE A C 14
ATOM 8226 O O . PHE A 1 31 ? 39.680 12.752 13.685 1.00 0.00 31 PHE A O 14
ATOM 8243 N N . LYS A 1 32 ? 37.795 12.903 12.563 1.00 0.00 32 LYS A N 14
ATOM 8244 C CA . LYS A 1 32 ? 37.573 11.429 12.634 1.00 0.00 32 LYS A CA 14
ATOM 8245 C C . LYS A 1 32 ? 37.324 10.873 11.229 1.00 0.00 32 LYS A C 14
ATOM 8246 O O . LYS A 1 32 ? 36.934 11.589 10.331 1.00 0.00 32 LYS A O 14
ATOM 8265 N N . CYS A 1 33 ? 37.551 9.605 11.033 1.00 0.00 33 CYS A N 14
ATOM 8266 C CA . CYS A 1 33 ? 37.336 9.010 9.681 1.00 0.00 33 CYS A CA 14
ATOM 8267 C C . CYS A 1 33 ? 35.855 8.701 9.449 1.00 0.00 33 CYS A C 14
ATOM 8268 O O . CYS A 1 33 ? 35.215 8.033 10.235 1.00 0.00 33 CYS A O 14
ATOM 8275 N N . CYS A 1 34 ? 35.312 9.185 8.364 1.00 0.00 34 CYS A N 14
ATOM 8276 C CA . CYS A 1 34 ? 33.876 8.925 8.061 1.00 0.00 34 CYS A CA 14
ATOM 8277 C C . CYS A 1 34 ? 33.694 8.692 6.560 1.00 0.00 34 CYS A C 14
ATOM 8278 O O . CYS A 1 34 ? 34.308 9.349 5.743 1.00 0.00 34 CYS A O 14
ATOM 8285 N N . LYS A 1 35 ? 32.860 7.762 6.188 1.00 0.00 35 LYS A N 14
ATOM 8286 C CA . LYS A 1 35 ? 32.650 7.493 4.738 1.00 0.00 35 LYS A CA 14
ATOM 8287 C C . LYS A 1 35 ? 31.159 7.319 4.440 1.00 0.00 35 LYS A C 14
ATOM 8288 O O . LYS A 1 35 ? 30.389 6.915 5.289 1.00 0.00 35 LYS A O 14
ATOM 8307 N N . PHE A 1 36 ? 30.748 7.617 3.240 1.00 0.00 36 PHE A N 14
ATOM 8308 C CA . PHE A 1 36 ? 29.308 7.465 2.889 1.00 0.00 36 PHE A CA 14
ATOM 8309 C C . PHE A 1 36 ? 28.887 6.000 3.027 1.00 0.00 36 PHE A C 14
ATOM 8310 O O . PHE A 1 36 ? 29.714 5.118 3.155 1.00 0.00 36 PHE A O 14
ATOM 8327 N N . GLN A 1 37 ? 27.611 5.731 3.003 1.00 0.00 37 GLN A N 14
ATOM 8328 C CA . GLN A 1 37 ? 27.146 4.319 3.133 1.00 0.00 37 GLN A CA 14
ATOM 8329 C C . GLN A 1 37 ? 27.709 3.471 1.989 1.00 0.00 37 GLN A C 14
ATOM 8330 O O . GLN A 1 37 ? 28.076 4.046 0.977 1.00 0.00 37 GLN A O 14
ATOM 8345 N N . ASN A 1 1 ? 43.059 -0.045 13.229 1.00 0.00 1 ASN A N 15
ATOM 8346 C CA . ASN A 1 1 ? 42.502 1.101 12.455 1.00 0.00 1 ASN A CA 15
ATOM 8347 C C . ASN A 1 1 ? 43.381 2.341 12.636 1.00 0.00 1 ASN A C 15
ATOM 8348 O O . ASN A 1 1 ? 43.793 2.967 11.679 1.00 0.00 1 ASN A O 15
ATOM 8361 N N . SER A 1 2 ? 43.672 2.703 13.856 1.00 0.00 2 SER A N 15
ATOM 8362 C CA . SER A 1 2 ? 44.524 3.903 14.092 1.00 0.00 2 SER A CA 15
ATOM 8363 C C . SER A 1 2 ? 45.790 3.829 13.234 1.00 0.00 2 SER A C 15
ATOM 8364 O O . SER A 1 2 ? 46.164 4.781 12.579 1.00 0.00 2 SER A O 15
ATOM 8372 N N . LYS A 1 3 ? 46.452 2.704 13.232 1.00 0.00 3 LYS A N 15
ATOM 8373 C CA . LYS A 1 3 ? 47.692 2.572 12.414 1.00 0.00 3 LYS A CA 15
ATOM 8374 C C . LYS A 1 3 ? 47.376 2.798 10.934 1.00 0.00 3 LYS A C 15
ATOM 8375 O O . LYS A 1 3 ? 48.202 3.265 10.176 1.00 0.00 3 LYS A O 15
ATOM 8394 N N . ARG A 1 4 ? 46.183 2.473 10.518 1.00 0.00 4 ARG A N 15
ATOM 8395 C CA . ARG A 1 4 ? 45.814 2.674 9.088 1.00 0.00 4 ARG A CA 15
ATOM 8396 C C . ARG A 1 4 ? 45.576 4.162 8.813 1.00 0.00 4 ARG A C 15
ATOM 8397 O O . ARG A 1 4 ? 45.366 4.943 9.719 1.00 0.00 4 ARG A O 15
ATOM 8418 N N . ALA A 1 5 ? 45.613 4.562 7.573 1.00 0.00 5 ALA A N 15
ATOM 8419 C CA . ALA A 1 5 ? 45.397 6.002 7.249 1.00 0.00 5 ALA A CA 15
ATOM 8420 C C . ALA A 1 5 ? 44.098 6.184 6.461 1.00 0.00 5 ALA A C 15
ATOM 8421 O O . ALA A 1 5 ? 43.973 5.734 5.339 1.00 0.00 5 ALA A O 15
ATOM 8428 N N . CYS A 1 6 ? 43.132 6.850 7.034 1.00 0.00 6 CYS A N 15
ATOM 8429 C CA . CYS A 1 6 ? 41.848 7.066 6.309 1.00 0.00 6 CYS A CA 15
ATOM 8430 C C . CYS A 1 6 ? 42.103 7.873 5.033 1.00 0.00 6 CYS A C 15
ATOM 8431 O O . CYS A 1 6 ? 41.329 7.838 4.097 1.00 0.00 6 CYS A O 15
ATOM 8438 N N . TYR A 1 7 ? 43.187 8.599 4.992 1.00 0.00 7 TYR A N 15
ATOM 8439 C CA . TYR A 1 7 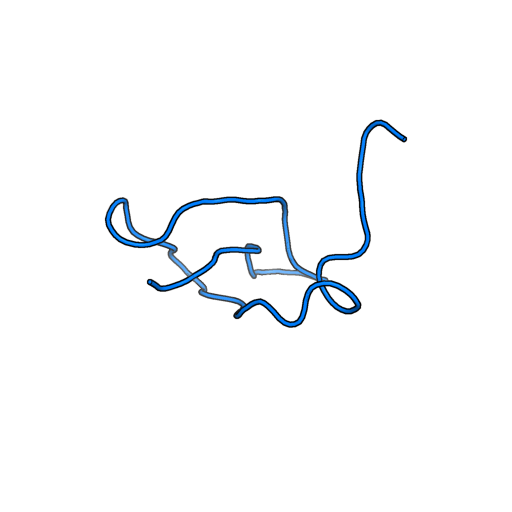? 43.500 9.408 3.779 1.00 0.00 7 TYR A CA 15
ATOM 8440 C C . TYR A 1 7 ? 43.798 8.483 2.596 1.00 0.00 7 TYR A C 15
ATOM 8441 O O . TYR A 1 7 ? 43.333 8.697 1.494 1.00 0.00 7 TYR A O 15
ATOM 8459 N N . ARG A 1 8 ? 44.568 7.454 2.821 1.00 0.00 8 ARG A N 15
ATOM 8460 C CA . ARG A 1 8 ? 44.896 6.511 1.714 1.00 0.00 8 ARG A CA 15
ATOM 8461 C C . ARG A 1 8 ? 43.612 5.892 1.157 1.00 0.00 8 ARG A C 15
ATOM 8462 O O . ARG A 1 8 ? 43.457 5.727 -0.037 1.00 0.00 8 ARG A O 15
ATOM 8483 N N . GLU A 1 9 ? 42.692 5.548 2.014 1.00 0.00 9 GLU A N 15
ATOM 8484 C CA . GLU A 1 9 ? 41.419 4.939 1.536 1.00 0.00 9 GLU A CA 15
ATOM 8485 C C . GLU A 1 9 ? 40.599 5.972 0.761 1.00 0.00 9 GLU A C 15
ATOM 8486 O O . GLU A 1 9 ? 39.821 5.635 -0.108 1.00 0.00 9 GLU A O 15
ATOM 8498 N N . GLY A 1 10 ? 40.767 7.227 1.072 1.00 0.00 10 GLY A N 15
ATOM 8499 C CA . GLY A 1 10 ? 39.995 8.282 0.357 1.00 0.00 10 GLY A CA 15
ATOM 8500 C C . GLY A 1 10 ? 38.717 8.591 1.139 1.00 0.00 10 GLY A C 15
ATOM 8501 O O . GLY A 1 10 ? 37.832 9.270 0.657 1.00 0.00 10 GLY A O 15
ATOM 8505 N N . GLY A 1 11 ? 38.614 8.097 2.343 1.00 0.00 11 GLY A N 15
ATOM 8506 C CA . GLY A 1 11 ? 37.393 8.360 3.156 1.00 0.00 11 GLY A CA 15
ATOM 8507 C C . GLY A 1 11 ? 37.325 9.845 3.514 1.00 0.00 11 GLY A C 15
ATOM 8508 O O . GLY A 1 11 ? 38.161 10.630 3.112 1.00 0.00 11 GLY A O 15
ATOM 8512 N N . GLU A 1 12 ? 36.334 10.237 4.268 1.00 0.00 12 GLU A N 15
ATOM 8513 C CA . GLU A 1 12 ? 36.212 11.672 4.652 1.00 0.00 12 GLU A CA 15
ATOM 8514 C C . GLU A 1 12 ? 36.134 11.809 6.176 1.00 0.00 12 GLU A C 15
ATOM 8515 O O . GLU A 1 12 ? 35.576 10.970 6.856 1.00 0.00 12 GLU A O 15
ATOM 8527 N N . CYS A 1 13 ? 36.688 12.860 6.714 1.00 0.00 13 CYS A N 15
ATOM 8528 C CA . CYS A 1 13 ? 36.646 13.051 8.193 1.00 0.00 13 CYS A CA 15
ATOM 8529 C C . CYS A 1 13 ? 36.022 14.408 8.532 1.00 0.00 13 CYS A C 15
ATOM 8530 O O . CYS A 1 13 ? 36.392 15.426 7.984 1.00 0.00 13 CYS A O 15
ATOM 8537 N N . LEU A 1 14 ? 35.076 14.430 9.431 1.00 0.00 14 LEU A N 15
ATOM 8538 C CA . LEU A 1 14 ? 34.429 15.721 9.804 1.00 0.00 14 LEU A CA 15
ATOM 8539 C C . LEU A 1 14 ? 34.627 16.005 11.295 1.00 0.00 14 LEU A C 15
ATOM 8540 O O . LEU A 1 14 ? 34.636 15.104 12.109 1.00 0.00 14 LEU A O 15
ATOM 8556 N N . GLN A 1 15 ? 34.764 17.251 11.664 1.00 0.00 15 GLN A N 15
ATOM 8557 C CA . GLN A 1 15 ? 34.935 17.573 13.109 1.00 0.00 15 GLN A CA 15
ATOM 8558 C C . GLN A 1 15 ? 33.760 16.979 13.885 1.00 0.00 15 GLN A C 15
ATOM 8559 O O . GLN A 1 15 ? 33.870 16.632 15.045 1.00 0.00 15 GLN A O 15
ATOM 8573 N N . ARG A 1 16 ? 32.639 16.849 13.231 1.00 0.00 16 ARG A N 15
ATOM 8574 C CA . ARG A 1 16 ? 31.435 16.263 13.884 1.00 0.00 16 ARG A CA 15
ATOM 8575 C C . ARG A 1 16 ? 30.782 15.270 12.919 1.00 0.00 16 ARG A C 15
ATOM 8576 O O . ARG A 1 16 ? 29.672 15.464 12.467 1.00 0.00 16 ARG A O 15
ATOM 8597 N N . CYS A 1 17 ? 31.480 14.220 12.586 1.00 0.00 17 CYS A N 15
ATOM 8598 C CA . CYS A 1 17 ? 30.921 13.217 11.633 1.00 0.00 17 CYS A CA 15
ATOM 8599 C C . CYS A 1 17 ? 29.507 12.797 12.043 1.00 0.00 17 CYS A C 15
ATOM 8600 O O . CYS A 1 17 ? 29.298 12.214 13.088 1.00 0.00 17 CYS A O 15
ATOM 8607 N N . ILE A 1 18 ? 28.538 13.079 11.216 1.00 0.00 18 ILE A N 15
ATOM 8608 C CA . ILE A 1 18 ? 27.135 12.686 11.538 1.00 0.00 18 ILE A CA 15
ATOM 8609 C C . ILE A 1 18 ? 26.358 12.455 10.239 1.00 0.00 18 ILE A C 15
ATOM 8610 O O . ILE A 1 18 ? 26.845 12.723 9.159 1.00 0.00 18 ILE A O 15
ATOM 8626 N N . GLY A 1 19 ? 25.156 11.964 10.334 1.00 0.00 19 GLY A N 15
ATOM 8627 C CA . GLY A 1 19 ? 24.352 11.720 9.101 1.00 0.00 19 GLY A CA 15
ATOM 8628 C C . GLY A 1 19 ? 24.563 10.280 8.622 1.00 0.00 19 GLY A C 15
ATOM 8629 O O . GLY A 1 19 ? 25.013 9.428 9.362 1.00 0.00 19 GLY A O 15
ATOM 8633 N N . LEU A 1 20 ? 24.235 10.005 7.388 1.00 0.00 20 LEU A N 15
ATOM 8634 C CA . LEU A 1 20 ? 24.410 8.623 6.851 1.00 0.00 20 LEU A CA 15
ATOM 8635 C C . LEU A 1 20 ? 25.846 8.142 7.069 1.00 0.00 20 LEU A C 15
ATOM 8636 O O . LEU A 1 20 ? 26.127 6.960 7.041 1.00 0.00 20 LEU A O 15
ATOM 8652 N N . PHE A 1 21 ? 26.757 9.049 7.279 1.00 0.00 21 PHE A N 15
ATOM 8653 C CA . PHE A 1 21 ? 28.177 8.648 7.490 1.00 0.00 21 PHE A CA 15
ATOM 8654 C C . PHE A 1 21 ? 28.365 8.073 8.897 1.00 0.00 21 PHE A C 15
ATOM 8655 O O . PHE A 1 21 ? 27.738 8.504 9.844 1.00 0.00 21 PHE A O 15
ATOM 8672 N N . HIS A 1 22 ? 29.229 7.105 9.041 1.00 0.00 22 HIS A N 15
ATOM 8673 C CA . HIS A 1 22 ? 29.462 6.505 10.387 1.00 0.00 22 HIS A CA 15
ATOM 8674 C C . HIS A 1 22 ? 30.937 6.646 10.774 1.00 0.00 22 HIS A C 15
ATOM 8675 O O . HIS A 1 22 ? 31.743 7.132 10.007 1.00 0.00 22 HIS A O 15
ATOM 8689 N N . LYS A 1 23 ? 31.297 6.227 11.956 1.00 0.00 23 LYS A N 15
ATOM 8690 C CA . LYS A 1 23 ? 32.722 6.343 12.378 1.00 0.00 23 LYS A CA 15
ATOM 8691 C C . LYS A 1 23 ? 33.415 4.980 12.302 1.00 0.00 23 LYS A C 15
ATOM 8692 O O . LYS A 1 23 ? 33.139 4.088 13.079 1.00 0.00 23 LYS A O 15
ATOM 8711 N N . ILE A 1 24 ? 34.324 4.820 11.381 1.00 0.00 24 ILE A N 15
ATOM 8712 C CA . ILE A 1 24 ? 35.047 3.520 11.262 1.00 0.00 24 ILE A CA 15
ATOM 8713 C C . ILE A 1 24 ? 36.275 3.547 12.170 1.00 0.00 24 ILE A C 15
ATOM 8714 O O . ILE A 1 24 ? 36.661 2.551 12.750 1.00 0.00 24 ILE A O 15
ATOM 8730 N N . GLY A 1 25 ? 36.885 4.692 12.296 1.00 0.00 25 GLY A N 15
ATOM 8731 C CA . GLY A 1 25 ? 38.086 4.813 13.166 1.00 0.00 25 GLY A CA 15
ATOM 8732 C C . GLY A 1 25 ? 38.415 6.293 13.365 1.00 0.00 25 GLY A C 15
ATOM 8733 O O . GLY A 1 25 ? 37.595 7.156 13.121 1.00 0.00 25 GLY A O 15
ATOM 8737 N N . THR A 1 26 ? 39.602 6.600 13.809 1.00 0.00 26 THR A N 15
ATOM 8738 C CA . THR A 1 26 ? 39.963 8.031 14.022 1.00 0.00 26 THR A CA 15
ATOM 8739 C C . THR A 1 26 ? 40.670 8.598 12.788 1.00 0.00 26 THR A C 15
ATOM 8740 O O . THR A 1 26 ? 41.104 7.870 11.916 1.00 0.00 26 THR A O 15
ATOM 8751 N N . CYS A 1 27 ? 40.788 9.897 12.711 1.00 0.00 27 CYS A N 15
ATOM 8752 C CA . CYS A 1 27 ? 41.465 10.525 11.539 1.00 0.00 27 CYS A CA 15
ATOM 8753 C C . CYS A 1 27 ? 42.634 11.387 12.006 1.00 0.00 27 CYS A C 15
ATOM 8754 O O . CYS A 1 27 ? 43.160 11.217 13.088 1.00 0.00 27 CYS A O 15
ATOM 8761 N N . ASN A 1 28 ? 43.039 12.310 11.190 1.00 0.00 28 ASN A N 15
ATOM 8762 C CA . ASN A 1 28 ? 44.178 13.198 11.562 1.00 0.00 28 ASN A CA 15
ATOM 8763 C C . ASN A 1 28 ? 43.754 14.190 12.651 1.00 0.00 28 ASN A C 15
ATOM 8764 O O . ASN A 1 28 ? 42.602 14.564 12.751 1.00 0.00 28 ASN A O 15
ATOM 8775 N N . PHE A 1 29 ? 44.682 14.619 13.461 1.00 0.00 29 PHE A N 15
ATOM 8776 C CA . PHE A 1 29 ? 44.349 15.591 14.543 1.00 0.00 29 PHE A CA 15
ATOM 8777 C C . PHE A 1 29 ? 43.108 15.133 15.324 1.00 0.00 29 PHE A C 15
ATOM 8778 O O . PHE A 1 29 ? 43.069 14.039 15.851 1.00 0.00 29 PHE A O 15
ATOM 8795 N N . ARG A 1 30 ? 42.099 15.963 15.422 1.00 0.00 30 ARG A N 15
ATOM 8796 C CA . ARG A 1 30 ? 40.882 15.567 16.190 1.00 0.00 30 ARG A CA 15
ATOM 8797 C C . ARG A 1 30 ? 39.725 15.211 15.250 1.00 0.00 30 ARG A C 15
ATOM 8798 O O . ARG A 1 30 ? 38.587 15.116 15.663 1.00 0.00 30 ARG A O 15
ATOM 8819 N N . PHE A 1 31 ? 40.002 15.011 13.991 1.00 0.00 31 PHE A N 15
ATOM 8820 C CA . PHE A 1 31 ? 38.907 14.661 13.039 1.00 0.00 31 PHE A CA 15
ATOM 8821 C C . PHE A 1 31 ? 38.632 13.153 13.080 1.00 0.00 31 PHE A C 15
ATOM 8822 O O . PHE A 1 31 ? 39.535 12.352 13.217 1.00 0.00 31 PHE A O 15
ATOM 8839 N N . LYS A 1 32 ? 37.390 12.763 12.972 1.00 0.00 32 LYS A N 15
ATOM 8840 C CA . LYS A 1 32 ? 37.057 11.308 13.014 1.00 0.00 32 LYS A CA 15
ATOM 8841 C C . LYS A 1 32 ? 37.082 10.708 11.607 1.00 0.00 32 LYS A C 15
ATOM 8842 O O . LYS A 1 32 ? 36.964 11.405 10.619 1.00 0.00 32 LYS A O 15
ATOM 8861 N N . CYS A 1 33 ? 37.227 9.413 11.511 1.00 0.00 33 CYS A N 15
ATOM 8862 C CA . CYS A 1 33 ? 37.251 8.760 10.171 1.00 0.00 33 CYS A CA 15
ATOM 8863 C C . CYS A 1 33 ? 35.831 8.376 9.751 1.00 0.00 33 CYS A C 15
ATOM 8864 O O . CYS A 1 33 ? 35.085 7.792 10.513 1.00 0.00 33 CYS A O 15
ATOM 8871 N N . CYS A 1 34 ? 35.446 8.704 8.549 1.00 0.00 34 CYS A N 15
ATOM 8872 C CA . CYS A 1 34 ? 34.070 8.358 8.092 1.00 0.00 34 CYS A CA 15
ATOM 8873 C C . CYS A 1 34 ? 34.051 8.119 6.580 1.00 0.00 34 CYS A C 15
ATOM 8874 O O . CYS A 1 34 ? 34.647 8.852 5.816 1.00 0.00 34 CYS A O 15
ATOM 8881 N N . LYS A 1 35 ? 33.364 7.098 6.147 1.00 0.00 35 LYS A N 15
ATOM 8882 C CA . LYS A 1 35 ? 33.299 6.805 4.686 1.00 0.00 35 LYS A CA 15
ATOM 8883 C C . LYS A 1 35 ? 31.839 6.709 4.235 1.00 0.00 35 LYS A C 15
ATOM 8884 O O . LYS A 1 35 ? 30.950 6.466 5.028 1.00 0.00 35 LYS A O 15
ATOM 8903 N N . PHE A 1 36 ? 31.584 6.900 2.971 1.00 0.00 36 PHE A N 15
ATOM 8904 C CA . PHE A 1 36 ? 30.181 6.822 2.475 1.00 0.00 36 PHE A CA 15
ATOM 8905 C C . PHE A 1 36 ? 29.889 5.423 1.926 1.00 0.00 36 PHE A C 15
ATOM 8906 O O . PHE A 1 36 ? 30.655 4.874 1.159 1.00 0.00 36 PHE A O 15
ATOM 8923 N N . GLN A 1 37 ? 28.785 4.843 2.311 1.00 0.00 37 GLN A N 15
ATOM 8924 C CA . GLN A 1 37 ? 28.443 3.480 1.810 1.00 0.00 37 GLN A CA 15
ATOM 8925 C C . GLN A 1 37 ? 26.926 3.337 1.659 1.00 0.00 37 GLN A C 15
ATOM 8926 O O . GLN A 1 37 ? 26.226 3.630 2.615 1.00 0.00 37 GLN A O 15
ATOM 8941 N N . ASN A 1 1 ? 47.305 -5.795 12.519 1.00 0.00 1 ASN A N 16
ATOM 8942 C CA . ASN A 1 1 ? 47.741 -5.055 13.738 1.00 0.00 1 ASN A CA 16
ATOM 8943 C C . ASN A 1 1 ? 48.670 -3.902 13.352 1.00 0.00 1 ASN A C 16
ATOM 8944 O O . ASN A 1 1 ? 49.829 -3.880 13.712 1.00 0.00 1 ASN A O 16
ATOM 8957 N N . SER A 1 2 ? 48.171 -2.945 12.620 1.00 0.00 2 SER A N 16
ATOM 8958 C CA . SER A 1 2 ? 49.028 -1.796 12.211 1.00 0.00 2 SER A CA 16
ATOM 8959 C C . SER A 1 2 ? 48.181 -0.532 12.054 1.00 0.00 2 SER A C 16
ATOM 8960 O O . SER A 1 2 ? 46.990 -0.596 11.819 1.00 0.00 2 SER A O 16
ATOM 8968 N N . LYS A 1 3 ? 48.784 0.618 12.179 1.00 0.00 3 LYS A N 16
ATOM 8969 C CA . LYS A 1 3 ? 48.007 1.880 12.032 1.00 0.00 3 LYS A CA 16
ATOM 8970 C C . LYS A 1 3 ? 47.365 1.939 10.644 1.00 0.00 3 LYS A C 16
ATOM 8971 O O . LYS A 1 3 ? 47.807 1.289 9.718 1.00 0.00 3 LYS A O 16
ATOM 8990 N N . ARG A 1 4 ? 46.327 2.712 10.491 1.00 0.00 4 ARG A N 16
ATOM 8991 C CA . ARG A 1 4 ? 45.663 2.806 9.161 1.00 0.00 4 ARG A CA 16
ATOM 8992 C C . ARG A 1 4 ? 45.629 4.263 8.695 1.00 0.00 4 ARG A C 16
ATOM 8993 O O . ARG A 1 4 ? 45.886 5.174 9.456 1.00 0.00 4 ARG A O 16
ATOM 9014 N N . ALA A 1 5 ? 45.323 4.489 7.448 1.00 0.00 5 ALA A N 16
ATOM 9015 C CA . ALA A 1 5 ? 45.283 5.887 6.934 1.00 0.00 5 ALA A CA 16
ATOM 9016 C C . ALA A 1 5 ? 43.930 6.177 6.278 1.00 0.00 5 ALA A C 16
ATOM 9017 O O . ALA A 1 5 ? 43.601 5.632 5.243 1.00 0.00 5 ALA A O 16
ATOM 9024 N N . CYS A 1 6 ? 43.146 7.036 6.869 1.00 0.00 6 CYS A N 16
ATOM 9025 C CA . CYS A 1 6 ? 41.818 7.366 6.276 1.00 0.00 6 CYS A CA 16
ATOM 9026 C C . CYS A 1 6 ? 42.003 7.917 4.859 1.00 0.00 6 CYS A C 16
ATOM 9027 O O . CYS A 1 6 ? 41.106 7.868 4.039 1.00 0.00 6 CYS A O 16
ATOM 9034 N N . TYR A 1 7 ? 43.162 8.442 4.567 1.00 0.00 7 TYR A N 16
ATOM 9035 C CA . TYR A 1 7 ? 43.412 8.999 3.206 1.00 0.00 7 TYR A CA 16
ATOM 9036 C C . TYR A 1 7 ? 43.456 7.871 2.171 1.00 0.00 7 TYR A C 16
ATOM 9037 O O . TYR A 1 7 ? 42.890 7.974 1.101 1.00 0.00 7 TYR A O 16
ATOM 9055 N N . ARG A 1 8 ? 44.127 6.794 2.481 1.00 0.00 8 ARG A N 16
ATOM 9056 C CA . ARG A 1 8 ? 44.208 5.661 1.514 1.00 0.00 8 ARG A CA 16
ATOM 9057 C C . ARG A 1 8 ? 42.820 5.050 1.300 1.00 0.00 8 ARG A C 16
ATOM 9058 O O . ARG A 1 8 ? 42.437 4.725 0.192 1.00 0.00 8 ARG A O 16
ATOM 9079 N N . GLU A 1 9 ? 42.061 4.891 2.351 1.00 0.00 9 GLU A N 16
ATOM 9080 C CA . GLU A 1 9 ? 40.699 4.302 2.207 1.00 0.00 9 GLU A CA 16
ATOM 9081 C C . GLU A 1 9 ? 39.848 5.166 1.269 1.00 0.00 9 GLU A C 16
ATOM 9082 O O . GLU A 1 9 ? 38.966 4.678 0.592 1.00 0.00 9 GLU A O 16
ATOM 9094 N N . GLY A 1 10 ? 40.110 6.444 1.224 1.00 0.00 10 GLY A N 16
ATOM 9095 C CA . GLY A 1 10 ? 39.320 7.336 0.329 1.00 0.00 10 GLY A CA 16
ATOM 9096 C C . GLY A 1 10 ? 38.127 7.913 1.096 1.00 0.00 10 GLY A C 16
ATOM 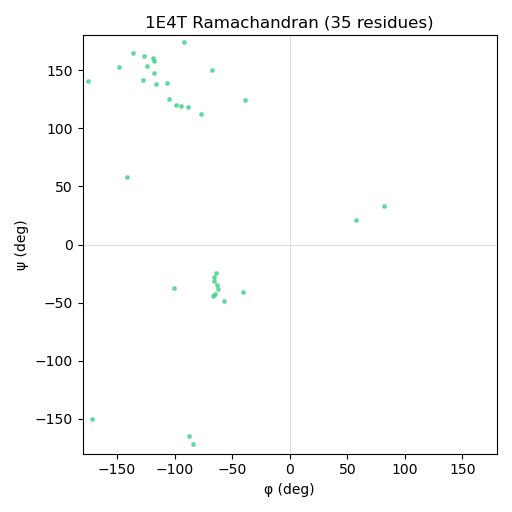9097 O O . GLY A 1 10 ? 37.306 8.617 0.544 1.00 0.00 10 GLY A O 16
ATOM 9101 N N . GLY A 1 11 ? 38.025 7.622 2.364 1.00 0.00 11 GLY A N 16
ATOM 9102 C CA . GLY A 1 11 ? 36.885 8.157 3.162 1.00 0.00 11 GLY A CA 16
ATOM 9103 C C . GLY A 1 11 ? 37.110 9.645 3.440 1.00 0.00 11 GLY A C 16
ATOM 9104 O O . GLY A 1 11 ? 37.997 10.265 2.885 1.00 0.00 11 GLY A O 16
ATOM 9108 N N . GLU A 1 12 ? 36.316 10.220 4.300 1.00 0.00 12 GLU A N 16
ATOM 9109 C CA . GLU A 1 12 ? 36.482 11.667 4.622 1.00 0.00 12 GLU A CA 16
ATOM 9110 C C . GLU A 1 12 ? 36.443 11.868 6.138 1.00 0.00 12 GLU A C 16
ATOM 9111 O O . GLU A 1 12 ? 35.785 11.137 6.852 1.00 0.00 12 GLU A O 16
ATOM 9123 N N . CYS A 1 13 ? 37.141 12.848 6.640 1.00 0.00 13 CYS A N 16
ATOM 9124 C CA . CYS A 1 13 ? 37.133 13.078 8.111 1.00 0.00 13 CYS A CA 16
ATOM 9125 C C . CYS A 1 13 ? 36.373 14.363 8.447 1.00 0.00 13 CYS A C 16
ATOM 9126 O O . CYS A 1 13 ? 36.610 15.408 7.873 1.00 0.00 13 CYS A O 16
ATOM 9133 N N . LEU A 1 14 ? 35.454 14.289 9.372 1.00 0.00 14 LEU A N 16
ATOM 9134 C CA . LEU A 1 14 ? 34.667 15.499 9.748 1.00 0.00 14 LEU A CA 16
ATOM 9135 C C . LEU A 1 14 ? 34.892 15.838 11.223 1.00 0.00 14 LEU A C 16
ATOM 9136 O O . LEU A 1 14 ? 35.042 14.964 12.053 1.00 0.00 14 LEU A O 16
ATOM 9152 N N . GLN A 1 15 ? 34.898 17.097 11.563 1.00 0.00 15 GLN A N 16
ATOM 9153 C CA . GLN A 1 15 ? 35.092 17.472 12.992 1.00 0.00 15 GLN A CA 16
ATOM 9154 C C . GLN A 1 15 ? 33.926 16.922 13.816 1.00 0.00 15 GLN A C 16
ATOM 9155 O O . GLN A 1 15 ? 34.064 16.611 14.983 1.00 0.00 15 GLN A O 16
ATOM 9169 N N . ARG A 1 16 ? 32.780 16.793 13.205 1.00 0.00 16 ARG A N 16
ATOM 9170 C CA . ARG A 1 16 ? 31.595 16.255 13.930 1.00 0.00 16 ARG A CA 16
ATOM 9171 C C . ARG A 1 16 ? 30.825 15.292 13.018 1.00 0.00 16 ARG A C 16
ATOM 9172 O O . ARG A 1 16 ? 29.668 15.504 12.718 1.00 0.00 16 ARG A O 16
ATOM 9193 N N . CYS A 1 17 ? 31.473 14.244 12.569 1.00 0.00 17 CYS A N 16
ATOM 9194 C CA . CYS A 1 17 ? 30.806 13.255 11.663 1.00 0.00 17 CYS A CA 16
ATOM 9195 C C . CYS A 1 17 ? 29.320 13.108 12.007 1.00 0.00 17 CYS A C 16
ATOM 9196 O O . CYS A 1 17 ? 28.946 12.954 13.152 1.00 0.00 17 CYS A O 16
ATOM 9203 N N . ILE A 1 18 ? 28.473 13.158 11.015 1.00 0.00 18 ILE A N 16
ATOM 9204 C CA . ILE A 1 18 ? 27.008 13.028 11.268 1.00 0.00 18 ILE A CA 16
ATOM 9205 C C . ILE A 1 18 ? 26.580 11.561 11.171 1.00 0.00 18 ILE A C 16
ATOM 9206 O O . ILE A 1 18 ? 27.356 10.700 10.806 1.00 0.00 18 ILE A O 16
ATOM 9222 N N . GLY A 1 19 ? 25.349 11.271 11.493 1.00 0.00 19 GLY A N 16
ATOM 9223 C CA . GLY A 1 19 ? 24.870 9.863 11.419 1.00 0.00 19 GLY A CA 16
ATOM 9224 C C . GLY A 1 19 ? 25.014 9.351 9.985 1.00 0.00 19 GLY A C 16
ATOM 9225 O O . GLY A 1 19 ? 25.572 8.299 9.742 1.00 0.00 19 GLY A O 16
ATOM 9229 N N . LEU A 1 20 ? 24.515 10.089 9.036 1.00 0.00 20 LEU A N 16
ATOM 9230 C CA . LEU A 1 20 ? 24.621 9.650 7.614 1.00 0.00 20 LEU A CA 16
ATOM 9231 C C . LEU A 1 20 ? 26.028 9.127 7.331 1.00 0.00 20 LEU A C 16
ATOM 9232 O O . LEU A 1 20 ? 26.208 8.089 6.723 1.00 0.00 20 LEU A O 16
ATOM 9248 N N . PHE A 1 21 ? 27.026 9.837 7.772 1.00 0.00 21 PHE A N 16
ATOM 9249 C CA . PHE A 1 21 ? 28.429 9.389 7.538 1.00 0.00 21 PHE A CA 16
ATOM 9250 C C . PHE A 1 21 ? 28.811 8.310 8.556 1.00 0.00 21 PHE A C 16
ATOM 9251 O O . PHE A 1 21 ? 28.532 8.426 9.732 1.00 0.00 21 PHE A O 16
ATOM 9268 N N . HIS A 1 22 ? 29.449 7.261 8.112 1.00 0.00 22 HIS A N 16
ATOM 9269 C CA . HIS A 1 22 ? 29.848 6.179 9.056 1.00 0.00 22 HIS A CA 16
ATOM 9270 C C . HIS A 1 22 ? 31.322 6.332 9.440 1.00 0.00 22 HIS A C 16
ATOM 9271 O O . HIS A 1 22 ? 32.164 6.610 8.608 1.00 0.00 22 HIS A O 16
ATOM 9285 N N . LYS A 1 23 ? 31.642 6.155 10.693 1.00 0.00 23 LYS A N 16
ATOM 9286 C CA . LYS A 1 23 ? 33.063 6.295 11.127 1.00 0.00 23 LYS A CA 16
ATOM 9287 C C . LYS A 1 23 ? 33.792 4.955 11.000 1.00 0.00 23 LYS A C 16
ATOM 9288 O O . LYS A 1 23 ? 33.431 3.979 11.627 1.00 0.00 23 LYS A O 16
ATOM 9307 N N . ILE A 1 24 ? 34.819 4.902 10.197 1.00 0.00 24 ILE A N 16
ATOM 9308 C CA . ILE A 1 24 ? 35.569 3.624 10.037 1.00 0.00 24 ILE A CA 16
ATOM 9309 C C . ILE A 1 24 ? 36.638 3.502 11.123 1.00 0.00 24 ILE A C 16
ATOM 9310 O O . ILE A 1 24 ? 36.984 2.419 11.549 1.00 0.00 24 ILE A O 16
ATOM 9326 N N . GLY A 1 25 ? 37.164 4.607 11.576 1.00 0.00 25 GLY A N 16
ATOM 9327 C CA . GLY A 1 25 ? 38.206 4.552 12.634 1.00 0.00 25 GLY A CA 16
ATOM 9328 C C . GLY A 1 25 ? 38.441 5.956 13.190 1.00 0.00 25 GLY A C 16
ATOM 9329 O O . GLY A 1 25 ? 37.512 6.690 13.459 1.00 0.00 25 GLY A O 16
ATOM 9333 N N . THR A 1 26 ? 39.675 6.334 13.370 1.00 0.00 26 THR A N 16
ATOM 9334 C CA . THR A 1 26 ? 39.967 7.688 13.915 1.00 0.00 26 THR A CA 16
ATOM 9335 C C . THR A 1 26 ? 40.828 8.487 12.934 1.00 0.00 26 THR A C 16
ATOM 9336 O O . THR A 1 26 ? 41.736 7.962 12.321 1.00 0.00 26 THR A O 16
ATOM 9347 N N . CYS A 1 27 ? 40.557 9.755 12.788 1.00 0.00 27 CYS A N 16
ATOM 9348 C CA . CYS A 1 27 ? 41.368 10.587 11.858 1.00 0.00 27 CYS A CA 16
ATOM 9349 C C . CYS A 1 27 ? 42.205 11.572 12.657 1.00 0.00 27 CYS A C 16
ATOM 9350 O O . CYS A 1 27 ? 42.415 11.413 13.843 1.00 0.00 27 CYS A O 16
ATOM 9357 N N . ASN A 1 28 ? 42.678 12.595 12.018 1.00 0.00 28 ASN A N 16
ATOM 9358 C CA . ASN A 1 28 ? 43.496 13.602 12.743 1.00 0.00 28 ASN A CA 16
ATOM 9359 C C . ASN A 1 28 ? 42.807 13.965 14.061 1.00 0.00 28 ASN A C 16
ATOM 9360 O O . ASN A 1 28 ? 41.597 14.054 14.134 1.00 0.00 28 ASN A O 16
ATOM 9371 N N . PHE A 1 29 ? 43.562 14.164 15.108 1.00 0.00 29 PHE A N 16
ATOM 9372 C CA . PHE A 1 29 ? 42.942 14.510 16.423 1.00 0.00 29 PHE A CA 16
ATOM 9373 C C . PHE A 1 29 ? 41.873 15.596 16.252 1.00 0.00 29 PHE A C 16
ATOM 9374 O O . PHE A 1 29 ? 41.003 15.752 17.085 1.00 0.00 29 PHE A O 16
ATOM 9391 N N . ARG A 1 30 ? 41.928 16.350 15.188 1.00 0.00 30 ARG A N 16
ATOM 9392 C CA . ARG A 1 30 ? 40.909 17.420 14.980 1.00 0.00 30 ARG A CA 16
ATOM 9393 C C . ARG A 1 30 ? 39.743 16.892 14.131 1.00 0.00 30 ARG A C 16
ATOM 9394 O O . ARG A 1 30 ? 38.773 17.586 13.897 1.00 0.00 30 ARG A O 16
ATOM 9415 N N . PHE A 1 31 ? 39.824 15.673 13.664 1.00 0.00 31 PHE A N 16
ATOM 9416 C CA . PHE A 1 31 ? 38.712 15.130 12.830 1.00 0.00 31 PHE A CA 16
ATOM 9417 C C . PHE A 1 31 ? 38.565 13.619 13.034 1.00 0.00 31 PHE A C 16
ATOM 9418 O O . PHE A 1 31 ? 39.493 12.941 13.428 1.00 0.00 31 PHE A O 16
ATOM 9435 N N . LYS A 1 32 ? 37.403 13.088 12.760 1.00 0.00 32 LYS A N 16
ATOM 9436 C CA . LYS A 1 32 ? 37.190 11.622 12.926 1.00 0.00 32 LYS A CA 16
ATOM 9437 C C . LYS A 1 32 ? 37.246 10.935 11.560 1.00 0.00 32 LYS A C 16
ATOM 9438 O O . LYS A 1 32 ? 37.056 11.559 10.537 1.00 0.00 32 LYS A O 16
ATOM 9457 N N . CYS A 1 33 ? 37.511 9.659 11.532 1.00 0.00 33 CYS A N 16
ATOM 9458 C CA . CYS A 1 33 ? 37.588 8.942 10.226 1.00 0.00 33 CYS A CA 16
ATOM 9459 C C . CYS A 1 33 ? 36.194 8.481 9.786 1.00 0.00 33 CYS A C 16
ATOM 9460 O O . CYS A 1 33 ? 35.575 7.651 10.420 1.00 0.00 33 CYS A O 16
ATOM 9467 N N . CYS A 1 34 ? 35.701 9.013 8.699 1.00 0.00 34 CYS A N 16
ATOM 9468 C CA . CYS A 1 34 ? 34.352 8.607 8.211 1.00 0.00 34 CYS A CA 16
ATOM 9469 C C . CYS A 1 34 ? 34.408 8.291 6.715 1.00 0.00 34 CYS A C 16
ATOM 9470 O O . CYS A 1 34 ? 35.105 8.940 5.961 1.00 0.00 34 CYS A O 16
ATOM 9477 N N . LYS A 1 35 ? 33.683 7.299 6.277 1.00 0.00 35 LYS A N 16
ATOM 9478 C CA . LYS A 1 35 ? 33.701 6.948 4.827 1.00 0.00 35 LYS A CA 16
ATOM 9479 C C . LYS A 1 35 ? 32.282 6.981 4.253 1.00 0.00 35 LYS A C 16
ATOM 9480 O O . LYS A 1 35 ? 31.371 6.383 4.790 1.00 0.00 35 LYS A O 16
ATOM 9499 N N . PHE A 1 36 ? 32.088 7.673 3.162 1.00 0.00 36 PHE A N 16
ATOM 9500 C CA . PHE A 1 36 ? 30.728 7.744 2.551 1.00 0.00 36 PHE A CA 16
ATOM 9501 C C . PHE A 1 36 ? 30.454 6.486 1.724 1.00 0.00 36 PHE A C 16
ATOM 9502 O O . PHE A 1 36 ? 31.317 5.989 1.028 1.00 0.00 36 PHE A O 16
ATOM 9519 N N . GLN A 1 37 ? 29.257 5.970 1.789 1.00 0.00 37 GLN A N 16
ATOM 9520 C CA . GLN A 1 37 ? 28.931 4.745 1.003 1.00 0.00 37 GLN A CA 16
ATOM 9521 C C . GLN A 1 37 ? 28.475 5.130 -0.407 1.00 0.00 37 GLN A C 16
ATOM 9522 O O . GLN A 1 37 ? 27.395 5.684 -0.529 1.00 0.00 37 GLN A O 16
ATOM 9537 N N . ASN A 1 1 ? 45.556 3.613 15.241 1.00 0.00 1 ASN A N 17
ATOM 9538 C CA . ASN A 1 1 ? 45.500 4.233 13.887 1.00 0.00 1 ASN A CA 17
ATOM 9539 C C . ASN A 1 1 ? 46.464 3.514 12.939 1.00 0.00 1 ASN A C 17
ATOM 9540 O O . ASN A 1 1 ? 46.261 3.475 11.743 1.00 0.00 1 ASN A O 17
ATOM 9553 N N . SER A 1 2 ? 47.510 2.942 13.469 1.00 0.00 2 SER A N 17
ATOM 9554 C CA . SER A 1 2 ? 48.486 2.223 12.603 1.00 0.00 2 SER A CA 17
ATOM 9555 C C . SER A 1 2 ? 47.823 1.008 11.948 1.00 0.00 2 SER A C 17
ATOM 9556 O O . SER A 1 2 ? 48.194 0.594 10.867 1.00 0.00 2 SER A O 17
ATOM 9564 N N . LYS A 1 3 ? 46.845 0.432 12.593 1.00 0.00 3 LYS A N 17
ATOM 9565 C CA . LYS A 1 3 ? 46.163 -0.758 12.004 1.00 0.00 3 LYS A CA 17
ATOM 9566 C C . LYS A 1 3 ? 45.393 -0.357 10.743 1.00 0.00 3 LYS A C 17
ATOM 9567 O O . LYS A 1 3 ? 45.230 -1.139 9.829 1.00 0.00 3 LYS A O 17
ATOM 9586 N N . ARG A 1 4 ? 44.921 0.858 10.688 1.00 0.00 4 ARG A N 17
ATOM 9587 C CA . ARG A 1 4 ? 44.163 1.310 9.487 1.00 0.00 4 ARG A CA 17
ATOM 9588 C C . ARG A 1 4 ? 44.456 2.786 9.207 1.00 0.00 4 ARG A C 17
ATOM 9589 O O . ARG A 1 4 ? 44.572 3.588 10.112 1.00 0.00 4 ARG A O 17
ATOM 9610 N N . ALA A 1 5 ? 44.579 3.149 7.960 1.00 0.00 5 ALA A N 17
ATOM 9611 C CA . ALA A 1 5 ? 44.867 4.573 7.625 1.00 0.00 5 ALA A CA 17
ATOM 9612 C C . ALA A 1 5 ? 43.665 5.210 6.919 1.00 0.00 5 ALA A C 17
ATOM 9613 O O . ALA A 1 5 ? 43.352 4.884 5.793 1.00 0.00 5 ALA A O 17
ATOM 9620 N N . CYS A 1 6 ? 42.993 6.121 7.572 1.00 0.00 6 CYS A N 17
ATOM 9621 C CA . CYS A 1 6 ? 41.816 6.779 6.931 1.00 0.00 6 CYS A CA 17
ATOM 9622 C C . CYS A 1 6 ? 42.250 7.487 5.644 1.00 0.00 6 CYS A C 17
ATOM 9623 O O . CYS A 1 6 ? 41.455 7.726 4.757 1.00 0.00 6 CYS A O 17
ATOM 9630 N N . TYR A 1 7 ? 43.506 7.823 5.536 1.00 0.00 7 TYR A N 17
ATOM 9631 C CA . TYR A 1 7 ? 43.992 8.512 4.306 1.00 0.00 7 TYR A CA 17
ATOM 9632 C C . TYR A 1 7 ? 43.989 7.538 3.124 1.00 0.00 7 TYR A C 17
ATOM 9633 O O . TYR A 1 7 ? 43.633 7.890 2.017 1.00 0.00 7 TYR A O 17
ATOM 9651 N N . ARG A 1 8 ? 44.381 6.315 3.353 1.00 0.00 8 ARG A N 17
ATOM 9652 C CA . ARG A 1 8 ? 44.399 5.315 2.247 1.00 0.00 8 ARG A CA 17
ATOM 9653 C C . ARG A 1 8 ? 42.969 5.019 1.790 1.00 0.00 8 ARG A C 17
ATOM 9654 O O . ARG A 1 8 ? 42.717 4.765 0.629 1.00 0.00 8 ARG A O 17
ATOM 9675 N N . GLU A 1 9 ? 42.033 5.052 2.697 1.00 0.00 9 GLU A N 17
ATOM 9676 C CA . GLU A 1 9 ? 40.617 4.778 2.318 1.00 0.00 9 GLU A CA 17
ATOM 9677 C C . GLU A 1 9 ? 40.102 5.872 1.379 1.00 0.00 9 GLU A C 17
ATOM 9678 O O . GLU A 1 9 ? 39.318 5.621 0.487 1.00 0.00 9 GLU A O 17
ATOM 9690 N N . GLY A 1 10 ? 40.543 7.086 1.574 1.00 0.00 10 GLY A N 17
ATOM 9691 C CA . GLY A 1 10 ? 40.084 8.198 0.693 1.00 0.00 10 GLY A CA 17
ATOM 9692 C C . GLY A 1 10 ? 38.663 8.609 1.081 1.00 0.00 10 GLY A C 17
ATOM 9693 O O . GLY A 1 10 ? 37.955 9.228 0.312 1.00 0.00 10 GLY A O 17
ATOM 9697 N N . GLY A 1 11 ? 38.239 8.276 2.268 1.00 0.00 11 GLY A N 17
ATOM 9698 C CA . GLY A 1 11 ? 36.864 8.654 2.698 1.00 0.00 11 GLY A CA 17
ATOM 9699 C C . GLY A 1 11 ? 36.857 10.120 3.135 1.00 0.00 11 GLY A C 17
ATOM 9700 O O . GLY A 1 11 ? 37.651 10.917 2.676 1.00 0.00 11 GLY A O 17
ATOM 9704 N N . GLU A 1 12 ? 35.972 10.483 4.021 1.00 0.00 12 GLU A N 17
ATOM 9705 C CA . GLU A 1 12 ? 35.923 11.897 4.487 1.00 0.00 12 GLU A CA 17
ATOM 9706 C C . GLU A 1 12 ? 36.132 11.952 6.001 1.00 0.00 12 GLU A C 17
ATOM 9707 O O . GLU A 1 12 ? 35.735 11.060 6.725 1.00 0.00 12 GLU A O 17
ATOM 9719 N N . CYS A 1 13 ? 36.756 12.987 6.487 1.00 0.00 13 CYS A N 17
ATOM 9720 C CA . CYS A 1 13 ? 36.989 13.087 7.956 1.00 0.00 13 CYS A CA 17
ATOM 9721 C C . CYS A 1 13 ? 36.356 14.366 8.510 1.00 0.00 13 CYS A C 17
ATOM 9722 O O . CYS A 1 13 ? 36.738 15.465 8.161 1.00 0.00 13 CYS A O 17
ATOM 9729 N N . LEU A 1 14 ? 35.388 14.227 9.375 1.00 0.00 14 LEU A N 17
ATOM 9730 C CA . LEU A 1 14 ? 34.723 15.426 9.960 1.00 0.00 14 LEU A CA 17
ATOM 9731 C C . LEU A 1 14 ? 34.872 15.409 11.482 1.00 0.00 14 LEU A C 17
ATOM 9732 O O . LEU A 1 14 ? 34.884 14.363 12.097 1.00 0.00 14 LEU A O 17
ATOM 9748 N N . GLN A 1 15 ? 34.970 16.553 12.101 1.00 0.00 15 GLN A N 17
ATOM 9749 C CA . GLN A 1 15 ? 35.101 16.577 13.585 1.00 0.00 15 GLN A CA 17
ATOM 9750 C C . GLN A 1 15 ? 33.941 15.798 14.209 1.00 0.00 15 GLN A C 17
ATOM 9751 O O . GLN A 1 15 ? 34.011 15.347 15.335 1.00 0.00 15 GLN A O 17
ATOM 9765 N N . ARG A 1 16 ? 32.874 15.642 13.476 1.00 0.00 16 ARG A N 17
ATOM 9766 C CA . ARG A 1 16 ? 31.698 14.898 14.007 1.00 0.00 16 ARG A CA 17
ATOM 9767 C C . ARG A 1 16 ? 30.702 14.631 12.875 1.00 0.00 16 ARG A C 17
ATOM 9768 O O . ARG A 1 16 ? 29.647 15.229 12.808 1.00 0.00 16 ARG A O 17
ATOM 9789 N N . CYS A 1 17 ? 31.037 13.741 11.978 1.00 0.00 17 CYS A N 17
ATOM 9790 C CA . CYS A 1 17 ? 30.119 13.439 10.842 1.00 0.00 17 CYS A CA 17
ATOM 9791 C C . CYS A 1 17 ? 28.810 12.831 11.350 1.00 0.00 17 CYS A C 17
ATOM 9792 O O . CYS A 1 17 ? 28.790 12.089 12.310 1.00 0.00 17 CYS A O 17
ATOM 9799 N N . ILE A 1 18 ? 27.721 13.138 10.699 1.00 0.00 18 ILE A N 17
ATOM 9800 C CA . ILE A 1 18 ? 26.406 12.576 11.131 1.00 0.00 18 ILE A CA 17
ATOM 9801 C C . ILE A 1 18 ? 25.559 12.216 9.908 1.00 0.00 18 ILE A C 17
ATOM 9802 O O . ILE A 1 18 ? 25.775 12.716 8.821 1.00 0.00 18 ILE A O 17
ATOM 9818 N N . GLY A 1 19 ? 24.592 11.357 10.076 1.00 0.00 19 GLY A N 17
ATOM 9819 C CA . GLY A 1 19 ? 23.729 10.972 8.924 1.00 0.00 19 GLY A CA 17
ATOM 9820 C C . GLY A 1 19 ? 24.180 9.617 8.372 1.00 0.00 19 GLY A C 17
ATOM 9821 O O . GLY A 1 19 ? 24.619 8.753 9.105 1.00 0.00 19 GLY A O 17
ATOM 9825 N N . LEU A 1 20 ? 24.075 9.428 7.085 1.00 0.00 20 LEU A N 17
ATOM 9826 C CA . LEU A 1 20 ? 24.496 8.130 6.483 1.00 0.00 20 LEU A CA 17
ATOM 9827 C C . LEU A 1 20 ? 25.990 7.896 6.721 1.00 0.00 20 LEU A C 17
ATOM 9828 O O . LEU A 1 20 ? 26.489 6.799 6.569 1.00 0.00 20 LEU A O 17
ATOM 9844 N N . PHE A 1 21 ? 26.708 8.924 7.079 1.00 0.00 21 PHE A N 17
ATOM 9845 C CA . PHE A 1 21 ? 28.173 8.768 7.310 1.00 0.00 21 PHE A CA 17
ATOM 9846 C C . PHE A 1 21 ? 28.446 8.005 8.608 1.00 0.00 21 PHE A C 17
ATOM 9847 O O . PHE A 1 21 ? 27.856 8.269 9.637 1.00 0.00 21 PHE A O 17
ATOM 9864 N N . HIS A 1 22 ? 29.356 7.069 8.566 1.00 0.00 22 HIS A N 17
ATOM 9865 C CA . HIS A 1 22 ? 29.698 6.293 9.792 1.00 0.00 22 HIS A CA 17
ATOM 9866 C C . HIS A 1 22 ? 31.189 6.466 10.092 1.00 0.00 22 HIS A C 17
ATOM 9867 O O . HIS A 1 22 ? 31.980 6.699 9.200 1.00 0.00 22 HIS A O 17
ATOM 9881 N N . LYS A 1 23 ? 31.586 6.374 11.332 1.00 0.00 23 LYS A N 17
ATOM 9882 C CA . LYS A 1 23 ? 33.031 6.564 11.652 1.00 0.00 23 LYS A CA 17
ATOM 9883 C C . LYS A 1 23 ? 33.782 5.232 11.684 1.00 0.00 23 LYS A C 17
ATOM 9884 O O . LYS A 1 23 ? 33.420 4.315 12.393 1.00 0.00 23 LYS A O 17
ATOM 9903 N N . ILE A 1 24 ? 34.849 5.140 10.941 1.00 0.00 24 ILE A N 17
ATOM 9904 C CA . ILE A 1 24 ? 35.662 3.894 10.946 1.00 0.00 24 ILE A CA 17
ATOM 9905 C C . ILE A 1 24 ? 36.891 4.128 11.821 1.00 0.00 24 ILE A C 17
ATOM 9906 O O . ILE A 1 24 ? 37.336 3.260 12.542 1.00 0.00 24 ILE A O 17
ATOM 9922 N N . GLY A 1 25 ? 37.427 5.316 11.763 1.00 0.00 25 GLY A N 17
ATOM 9923 C CA . GLY A 1 25 ? 38.617 5.645 12.590 1.00 0.00 25 GLY A CA 17
ATOM 9924 C C . GLY A 1 25 ? 38.695 7.161 12.774 1.00 0.00 25 GLY A C 17
ATOM 9925 O O . GLY A 1 25 ? 37.689 7.841 12.813 1.00 0.00 25 GLY A O 17
ATOM 9929 N N . THR A 1 26 ? 39.876 7.700 12.888 1.00 0.00 26 THR A N 17
ATOM 9930 C CA . THR A 1 26 ? 40.000 9.173 13.070 1.00 0.00 26 THR A CA 17
ATOM 9931 C C . THR A 1 26 ? 41.119 9.730 12.184 1.00 0.00 26 THR A C 17
ATOM 9932 O O . THR A 1 26 ? 42.096 9.062 11.909 1.00 0.00 26 THR A O 17
ATOM 9943 N N . CYS A 1 27 ? 40.983 10.951 11.739 1.00 0.00 27 CYS A N 17
ATOM 9944 C CA . CYS A 1 27 ? 42.039 11.556 10.872 1.00 0.00 27 CYS A CA 17
ATOM 9945 C C . CYS A 1 27 ? 42.680 12.746 11.592 1.00 0.00 27 CYS A C 17
ATOM 9946 O O . CYS A 1 27 ? 42.144 13.260 12.553 1.00 0.00 27 CYS A O 17
ATOM 9953 N N . ASN A 1 28 ? 43.820 13.187 11.131 1.00 0.00 28 ASN A N 17
ATOM 9954 C CA . ASN A 1 28 ? 44.502 14.345 11.786 1.00 0.00 28 ASN A CA 17
ATOM 9955 C C . ASN A 1 28 ? 44.360 14.266 13.308 1.00 0.00 28 ASN A C 17
ATOM 9956 O O . ASN A 1 28 ? 44.336 15.271 13.989 1.00 0.00 28 ASN A O 17
ATOM 9967 N N . PHE A 1 29 ? 44.265 13.078 13.843 1.00 0.00 29 PHE A N 17
ATOM 9968 C CA . PHE A 1 29 ? 44.126 12.923 15.322 1.00 0.00 29 PHE A CA 17
ATOM 9969 C C . PHE A 1 29 ? 42.856 13.622 15.818 1.00 0.00 29 PHE A C 17
ATOM 9970 O O . PHE A 1 29 ? 41.874 12.985 16.147 1.00 0.00 29 PHE A O 17
ATOM 9987 N N . ARG A 1 30 ? 42.869 14.925 15.882 1.00 0.00 30 ARG A N 17
ATOM 9988 C CA . ARG A 1 30 ? 41.665 15.663 16.364 1.00 0.00 30 ARG A CA 17
ATOM 9989 C C . ARG A 1 30 ? 40.448 15.336 15.489 1.00 0.00 30 ARG A C 17
ATOM 9990 O O . ARG A 1 30 ? 39.385 15.015 15.985 1.00 0.00 30 ARG A O 17
ATOM 10011 N N . PHE A 1 31 ? 40.592 15.420 14.194 1.00 0.00 31 PHE A N 17
ATOM 10012 C CA . PHE A 1 31 ? 39.441 15.121 13.291 1.00 0.00 31 PHE A CA 17
ATOM 10013 C C . PHE A 1 31 ? 39.132 13.621 13.294 1.00 0.00 31 PHE A C 17
ATOM 10014 O O . PHE A 1 31 ? 39.966 12.804 13.629 1.00 0.00 31 PHE A O 17
ATOM 10031 N N . LYS A 1 32 ? 37.934 13.255 12.922 1.00 0.00 32 LYS A N 17
ATOM 10032 C CA . LYS A 1 32 ? 37.565 11.809 12.903 1.00 0.00 32 LYS A CA 17
ATOM 10033 C C . LYS A 1 32 ? 37.443 11.312 11.460 1.00 0.00 32 LYS A C 17
ATOM 10034 O O . LYS A 1 32 ? 37.421 12.088 10.525 1.00 0.00 32 LYS A O 17
ATOM 10053 N N . CYS A 1 33 ? 37.356 10.023 11.271 1.00 0.00 33 CYS A N 17
ATOM 10054 C CA . CYS A 1 33 ? 37.230 9.477 9.888 1.00 0.00 33 CYS A CA 17
ATOM 10055 C C . CYS A 1 33 ? 35.802 8.975 9.657 1.00 0.00 33 CYS A C 17
ATOM 10056 O O . CYS A 1 33 ? 35.236 8.289 10.483 1.00 0.00 33 CYS A O 17
ATOM 10063 N N . CYS A 1 34 ? 35.213 9.313 8.543 1.00 0.00 34 CYS A N 17
ATOM 10064 C CA . CYS A 1 34 ? 33.820 8.853 8.275 1.00 0.00 34 CYS A CA 17
ATOM 10065 C C . CYS A 1 34 ? 33.660 8.461 6.805 1.00 0.00 34 CYS A C 17
ATOM 10066 O O . CYS A 1 34 ? 34.098 9.160 5.913 1.00 0.00 34 CYS A O 17
ATOM 10073 N N . LYS A 1 35 ? 33.036 7.343 6.548 1.00 0.00 35 LYS A N 17
ATOM 10074 C CA . LYS A 1 35 ? 32.850 6.899 5.137 1.00 0.00 35 LYS A CA 17
ATOM 10075 C C . LYS A 1 35 ? 31.374 6.987 4.740 1.00 0.00 35 LYS A C 17
ATOM 10076 O O . LYS A 1 35 ? 30.490 6.811 5.554 1.00 0.00 35 LYS A O 17
ATOM 10095 N N . PHE A 1 36 ? 31.101 7.252 3.491 1.00 0.00 36 PHE A N 17
ATOM 10096 C CA . PHE A 1 36 ? 29.681 7.343 3.045 1.00 0.00 36 PHE A CA 17
ATOM 10097 C C . PHE A 1 36 ? 29.126 5.941 2.782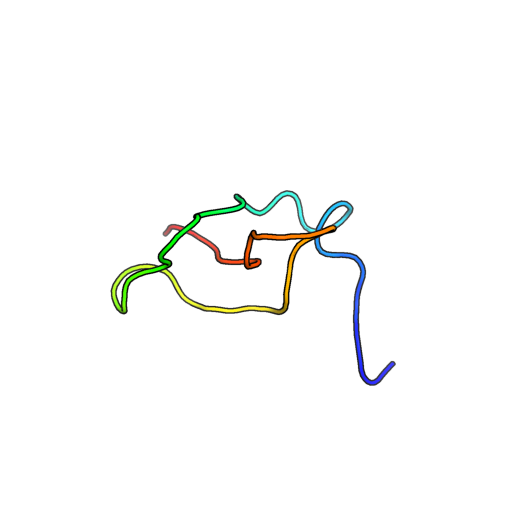 1.00 0.00 36 PHE A C 17
ATOM 10098 O O . PHE A 1 36 ? 29.831 5.059 2.332 1.00 0.00 36 PHE A O 17
ATOM 10115 N N . GLN A 1 37 ? 27.870 5.726 3.063 1.00 0.00 37 GLN A N 17
ATOM 10116 C CA . GLN A 1 37 ? 27.276 4.376 2.834 1.00 0.00 37 GLN A CA 17
ATOM 10117 C C . GLN A 1 37 ? 25.984 4.496 2.019 1.00 0.00 37 GLN A C 17
ATOM 10118 O O . GLN A 1 37 ? 25.386 5.559 2.045 1.00 0.00 37 GLN A O 17
ATOM 10133 N N . ASN A 1 1 ? 50.631 0.108 9.970 1.00 0.00 1 ASN A N 18
ATOM 10134 C CA . ASN A 1 1 ? 51.740 0.780 10.704 1.00 0.00 1 ASN A CA 18
ATOM 10135 C C . ASN A 1 1 ? 51.236 1.329 12.041 1.00 0.00 1 ASN A C 18
ATOM 10136 O O . ASN A 1 1 ? 50.087 1.160 12.399 1.00 0.00 1 ASN A O 18
ATOM 10149 N N . SER A 1 2 ? 52.088 1.983 12.782 1.00 0.00 2 SER A N 18
ATOM 10150 C CA . SER A 1 2 ? 51.660 2.541 14.095 1.00 0.00 2 SER A CA 18
ATOM 10151 C C . SER A 1 2 ? 50.590 3.618 13.892 1.00 0.00 2 SER A C 18
ATOM 10152 O O . SER A 1 2 ? 49.659 3.735 14.664 1.00 0.00 2 SER A O 18
ATOM 10160 N N . LYS A 1 3 ? 50.714 4.408 12.859 1.00 0.00 3 LYS A N 18
ATOM 10161 C CA . LYS A 1 3 ? 49.703 5.476 12.616 1.00 0.00 3 LYS A CA 18
ATOM 10162 C C . LYS A 1 3 ? 48.980 5.237 11.288 1.00 0.00 3 LYS A C 18
ATOM 10163 O O . LYS A 1 3 ? 49.586 4.895 10.293 1.00 0.00 3 LYS A O 18
ATOM 10182 N N . ARG A 1 4 ? 47.689 5.422 11.268 1.00 0.00 4 ARG A N 18
ATOM 10183 C CA . ARG A 1 4 ? 46.925 5.216 10.006 1.00 0.00 4 ARG A CA 18
ATOM 10184 C C . ARG A 1 4 ? 46.373 6.554 9.509 1.00 0.00 4 ARG A C 18
ATOM 10185 O O . ARG A 1 4 ? 46.143 7.465 10.279 1.00 0.00 4 ARG A O 18
ATOM 10206 N N . ALA A 1 5 ? 46.160 6.681 8.229 1.00 0.00 5 ALA A N 18
ATOM 10207 C CA . ALA A 1 5 ? 45.622 7.962 7.689 1.00 0.00 5 ALA A CA 18
ATOM 10208 C C . ALA A 1 5 ? 44.290 7.718 6.979 1.00 0.00 5 ALA A C 18
ATOM 10209 O O . ALA A 1 5 ? 44.243 7.188 5.886 1.00 0.00 5 ALA A O 18
ATOM 10216 N N . CYS A 1 6 ? 43.205 8.101 7.593 1.00 0.00 6 CYS A N 18
ATOM 10217 C CA . CYS A 1 6 ? 41.875 7.894 6.956 1.00 0.00 6 CYS A CA 18
ATOM 10218 C C . CYS A 1 6 ? 41.871 8.481 5.545 1.00 0.00 6 CYS A C 18
ATOM 10219 O O . CYS A 1 6 ? 41.140 8.041 4.679 1.00 0.00 6 CYS A O 18
ATOM 10226 N N . TYR A 1 7 ? 42.683 9.472 5.308 1.00 0.00 7 TYR A N 18
ATOM 10227 C CA . TYR A 1 7 ? 42.728 10.090 3.953 1.00 0.00 7 TYR A CA 18
ATOM 10228 C C . TYR A 1 7 ? 43.353 9.116 2.950 1.00 0.00 7 TYR A C 18
ATOM 10229 O O . TYR A 1 7 ? 42.985 9.079 1.793 1.00 0.00 7 TYR A O 18
ATOM 10247 N N . ARG A 1 8 ? 44.293 8.323 3.386 1.00 0.00 8 ARG A N 18
ATOM 10248 C CA . ARG A 1 8 ? 44.934 7.352 2.455 1.00 0.00 8 ARG A CA 18
ATOM 10249 C C . ARG A 1 8 ? 43.974 6.196 2.165 1.00 0.00 8 ARG A C 18
ATOM 10250 O O . ARG A 1 8 ? 44.001 5.603 1.103 1.00 0.00 8 ARG A O 18
ATOM 10271 N N . GLU A 1 9 ? 43.122 5.876 3.100 1.00 0.00 9 GLU A N 18
ATOM 10272 C CA . GLU A 1 9 ? 42.155 4.761 2.879 1.00 0.00 9 GLU A CA 18
ATOM 10273 C C . GLU A 1 9 ? 41.119 5.163 1.826 1.00 0.00 9 GLU A C 18
ATOM 10274 O O . GLU A 1 9 ? 40.528 4.327 1.172 1.00 0.00 9 GLU A O 18
ATOM 10286 N N . GLY A 1 10 ? 40.895 6.439 1.656 1.00 0.00 10 GLY A N 18
ATOM 10287 C CA . GLY A 1 10 ? 39.900 6.892 0.644 1.00 0.00 10 GLY A CA 18
ATOM 10288 C C . GLY A 1 10 ? 38.640 7.396 1.353 1.00 0.00 10 GLY A C 18
ATOM 10289 O O . GLY A 1 10 ? 37.659 7.741 0.724 1.00 0.00 10 GLY A O 18
ATOM 10293 N N . GLY A 1 11 ? 38.657 7.442 2.657 1.00 0.00 11 GLY A N 18
ATOM 10294 C CA . GLY A 1 11 ? 37.459 7.923 3.400 1.00 0.00 11 GLY A CA 18
ATOM 10295 C C . GLY A 1 11 ? 37.519 9.446 3.529 1.00 0.00 11 GLY A C 18
ATOM 10296 O O . GLY A 1 11 ? 38.384 10.093 2.972 1.00 0.00 11 GLY A O 18
ATOM 10300 N N . GLU A 1 12 ? 36.607 10.025 4.260 1.00 0.00 12 GLU A N 18
ATOM 10301 C CA . GLU A 1 12 ? 36.614 11.507 4.423 1.00 0.00 12 GLU A CA 18
ATOM 10302 C C . GLU A 1 12 ? 36.641 11.876 5.909 1.00 0.00 12 GLU A C 18
ATOM 10303 O O . GLU A 1 12 ? 36.026 11.226 6.731 1.00 0.00 12 GLU A O 18
ATOM 10315 N N . CYS A 1 13 ? 37.350 12.914 6.259 1.00 0.00 13 CYS A N 18
ATOM 10316 C CA . CYS A 1 13 ? 37.415 13.324 7.691 1.00 0.00 13 CYS A CA 18
ATOM 10317 C C . CYS A 1 13 ? 36.339 14.372 7.990 1.00 0.00 13 CYS A C 18
ATOM 10318 O O . CYS A 1 13 ? 36.170 15.326 7.258 1.00 0.00 13 CYS A O 18
ATOM 10325 N N . LEU A 1 14 ? 35.612 14.204 9.062 1.00 0.00 14 LEU A N 18
ATOM 10326 C CA . LEU A 1 14 ? 34.552 15.196 9.402 1.00 0.00 14 LEU A CA 18
ATOM 10327 C C . LEU A 1 14 ? 34.679 15.622 10.867 1.00 0.00 14 LEU A C 18
ATOM 10328 O O . LEU A 1 14 ? 34.996 14.830 11.731 1.00 0.00 14 LEU A O 18
ATOM 10344 N N . GLN A 1 15 ? 34.436 16.873 11.150 1.00 0.00 15 GLN A N 18
ATOM 10345 C CA . GLN A 1 15 ? 34.544 17.356 12.556 1.00 0.00 15 GLN A CA 18
ATOM 10346 C C . GLN A 1 15 ? 33.354 16.868 13.385 1.00 0.00 15 GLN A C 18
ATOM 10347 O O . GLN A 1 15 ? 33.414 16.805 14.597 1.00 0.00 15 GLN A O 18
ATOM 10361 N N . ARG A 1 16 ? 32.269 16.527 12.745 1.00 0.00 16 ARG A N 18
ATOM 10362 C CA . ARG A 1 16 ? 31.079 16.052 13.508 1.00 0.00 16 ARG A CA 18
ATOM 10363 C C . ARG A 1 16 ? 30.281 15.037 12.686 1.00 0.00 16 ARG A C 18
ATOM 10364 O O . ARG A 1 16 ? 29.132 15.260 12.359 1.00 0.00 16 ARG A O 18
ATOM 10385 N N . CYS A 1 17 ? 30.877 13.924 12.349 1.00 0.00 17 CYS A N 18
ATOM 10386 C CA . CYS A 1 17 ? 30.146 12.898 11.552 1.00 0.00 17 CYS A CA 18
ATOM 10387 C C . CYS A 1 17 ? 28.713 12.752 12.068 1.00 0.00 17 CYS A C 18
ATOM 10388 O O . CYS A 1 17 ? 28.457 12.845 13.252 1.00 0.00 17 CYS A O 18
ATOM 10395 N N . ILE A 1 18 ? 27.776 12.520 11.191 1.00 0.00 18 ILE A N 18
ATOM 10396 C CA . ILE A 1 18 ? 26.362 12.367 11.638 1.00 0.00 18 ILE A CA 18
ATOM 10397 C C . ILE A 1 18 ? 25.839 10.984 11.264 1.00 0.00 18 ILE A C 18
ATOM 10398 O O . ILE A 1 18 ? 26.515 10.196 10.633 1.00 0.00 18 ILE A O 18
ATOM 10414 N N . GLY A 1 19 ? 24.637 10.689 11.652 1.00 0.00 19 GLY A N 18
ATOM 10415 C CA . GLY A 1 19 ? 24.049 9.360 11.327 1.00 0.00 19 GLY A CA 18
ATOM 10416 C C . GLY A 1 19 ? 24.268 9.060 9.846 1.00 0.00 19 GLY A C 18
ATOM 10417 O O . GLY A 1 19 ? 24.654 7.971 9.468 1.00 0.00 19 GLY A O 18
ATOM 10421 N N . LEU A 1 20 ? 24.018 10.021 9.010 1.00 0.00 20 LEU A N 18
ATOM 10422 C CA . LEU A 1 20 ? 24.203 9.812 7.546 1.00 0.00 20 LEU A CA 18
ATOM 10423 C C . LEU A 1 20 ? 25.607 9.275 7.250 1.00 0.00 20 LEU A C 18
ATOM 10424 O O . LEU A 1 20 ? 25.818 8.563 6.288 1.00 0.00 20 LEU A O 18
ATOM 10440 N N . PHE A 1 21 ? 26.569 9.612 8.063 1.00 0.00 21 PHE A N 18
ATOM 10441 C CA . PHE A 1 21 ? 27.957 9.120 7.816 1.00 0.00 21 PHE A CA 18
ATOM 10442 C C . PHE A 1 21 ? 28.390 8.156 8.923 1.00 0.00 21 PHE A C 18
ATOM 10443 O O . PHE A 1 21 ? 28.026 8.307 10.071 1.00 0.00 21 PHE A O 18
ATOM 10460 N N . HIS A 1 22 ? 29.177 7.168 8.586 1.00 0.00 22 HIS A N 18
ATOM 10461 C CA . HIS A 1 22 ? 29.646 6.197 9.616 1.00 0.00 22 HIS A CA 18
ATOM 10462 C C . HIS A 1 22 ? 31.123 6.446 9.926 1.00 0.00 22 HIS A C 18
ATOM 10463 O O . HIS A 1 22 ? 31.931 6.621 9.036 1.00 0.00 22 HIS A O 18
ATOM 10477 N N . LYS A 1 23 ? 31.484 6.473 11.179 1.00 0.00 23 LYS A N 18
ATOM 10478 C CA . LYS A 1 23 ? 32.910 6.721 11.531 1.00 0.00 23 LYS A CA 18
ATOM 10479 C C . LYS A 1 23 ? 33.665 5.398 11.686 1.00 0.00 23 LYS A C 18
ATOM 10480 O O . LYS A 1 23 ? 33.623 4.766 12.723 1.00 0.00 23 LYS A O 18
ATOM 10499 N N . ILE A 1 24 ? 34.363 4.977 10.666 1.00 0.00 24 ILE A N 18
ATOM 10500 C CA . ILE A 1 24 ? 35.126 3.700 10.763 1.00 0.00 24 ILE A CA 18
ATOM 10501 C C . ILE A 1 24 ? 36.225 3.831 11.819 1.00 0.00 24 ILE A C 18
ATOM 10502 O O . ILE A 1 24 ? 36.440 2.943 12.621 1.00 0.00 24 ILE A O 18
ATOM 10518 N N . GLY A 1 25 ? 36.920 4.934 11.826 1.00 0.00 25 GLY A N 18
ATOM 10519 C CA . GLY A 1 25 ? 38.002 5.129 12.830 1.00 0.00 25 GLY A CA 18
ATOM 10520 C C . GLY A 1 25 ? 38.228 6.627 13.051 1.00 0.00 25 GLY A C 18
ATOM 10521 O O . GLY A 1 25 ? 37.315 7.423 12.961 1.00 0.00 25 GLY A O 18
ATOM 10525 N N . THR A 1 26 ? 39.439 7.016 13.342 1.00 0.00 26 THR A N 18
ATOM 10526 C CA . THR A 1 26 ? 39.720 8.463 13.571 1.00 0.00 26 THR A CA 18
ATOM 10527 C C . THR A 1 26 ? 40.774 8.959 12.577 1.00 0.00 26 THR A C 18
ATOM 10528 O O . THR A 1 26 ? 41.628 8.212 12.140 1.00 0.00 26 THR A O 18
ATOM 10539 N N . CYS A 1 27 ? 40.722 10.212 12.214 1.00 0.00 27 CYS A N 18
ATOM 10540 C CA . CYS A 1 27 ? 41.720 10.747 11.245 1.00 0.00 27 CYS A CA 18
ATOM 10541 C C . CYS A 1 27 ? 43.058 11.006 11.944 1.00 0.00 27 CYS A C 18
ATOM 10542 O O . CYS A 1 27 ? 43.272 10.601 13.069 1.00 0.00 27 CYS A O 18
ATOM 10549 N N . ASN A 1 28 ? 43.962 11.676 11.283 1.00 0.00 28 ASN A N 18
ATOM 10550 C CA . ASN A 1 28 ? 45.289 11.960 11.903 1.00 0.00 28 ASN A CA 18
ATOM 10551 C C . ASN A 1 28 ? 45.110 12.594 13.284 1.00 0.00 28 ASN A C 18
ATOM 10552 O O . ASN A 1 28 ? 45.831 12.293 14.215 1.00 0.00 28 ASN A O 18
ATOM 10563 N N . PHE A 1 29 ? 44.158 13.471 13.423 1.00 0.00 29 PHE A N 18
ATOM 10564 C CA . PHE A 1 29 ? 43.938 14.125 14.745 1.00 0.00 29 PHE A CA 18
ATOM 10565 C C . PHE A 1 29 ? 42.761 15.100 14.671 1.00 0.00 29 PHE A C 18
ATOM 10566 O O . PHE A 1 29 ? 42.479 15.673 13.637 1.00 0.00 29 PHE A O 18
ATOM 10583 N N . ARG A 1 30 ? 42.076 15.294 15.766 1.00 0.00 30 ARG A N 18
ATOM 10584 C CA . ARG A 1 30 ? 40.918 16.235 15.777 1.00 0.00 30 ARG A CA 18
ATOM 10585 C C . ARG A 1 30 ? 39.777 15.717 14.895 1.00 0.00 30 ARG A C 18
ATOM 10586 O O . ARG A 1 30 ? 38.671 15.514 15.356 1.00 0.00 30 ARG A O 18
ATOM 10607 N N . PHE A 1 31 ? 40.028 15.514 13.631 1.00 0.00 31 PHE A N 18
ATOM 10608 C CA . PHE A 1 31 ? 38.947 15.023 12.729 1.00 0.00 31 PHE A CA 18
ATOM 10609 C C . PHE A 1 31 ? 38.754 13.513 12.890 1.00 0.00 31 PHE A C 18
ATOM 10610 O O . PHE A 1 31 ? 39.642 12.805 13.321 1.00 0.00 31 PHE A O 18
ATOM 10627 N N . LYS A 1 32 ? 37.597 13.020 12.544 1.00 0.00 32 LYS A N 18
ATOM 10628 C CA . LYS A 1 32 ? 37.337 11.557 12.672 1.00 0.00 32 LYS A CA 18
ATOM 10629 C C . LYS A 1 32 ? 37.245 10.919 11.285 1.00 0.00 32 LYS A C 18
ATOM 10630 O O . LYS A 1 32 ? 36.987 11.585 10.302 1.00 0.00 32 LYS A O 18
ATOM 10649 N N . CYS A 1 33 ? 37.453 9.635 11.195 1.00 0.00 33 CYS A N 18
ATOM 10650 C CA . CYS A 1 33 ? 37.378 8.961 9.868 1.00 0.00 33 CYS A CA 18
ATOM 10651 C C . CYS A 1 33 ? 35.938 8.547 9.559 1.00 0.00 33 CYS A C 18
ATOM 10652 O O . CYS A 1 33 ? 35.350 7.751 10.262 1.00 0.00 33 CYS A O 18
ATOM 10659 N N . CYS A 1 34 ? 35.370 9.076 8.510 1.00 0.00 34 CYS A N 18
ATOM 10660 C CA . CYS A 1 34 ? 33.970 8.708 8.154 1.00 0.00 34 CYS A CA 18
ATOM 10661 C C . CYS A 1 34 ? 33.845 8.525 6.638 1.00 0.00 34 CYS A C 18
ATOM 10662 O O . CYS A 1 34 ? 34.301 9.344 5.865 1.00 0.00 34 CYS A O 18
ATOM 10669 N N . LYS A 1 35 ? 33.235 7.454 6.209 1.00 0.00 35 LYS A N 18
ATOM 10670 C CA . LYS A 1 35 ? 33.089 7.219 4.744 1.00 0.00 35 LYS A CA 18
ATOM 10671 C C . LYS A 1 35 ? 31.615 7.297 4.338 1.00 0.00 35 LYS A C 18
ATOM 10672 O O . LYS A 1 35 ? 30.742 6.818 5.035 1.00 0.00 35 LYS A O 18
ATOM 10691 N N . PHE A 1 36 ? 31.333 7.896 3.213 1.00 0.00 36 PHE A N 18
ATOM 10692 C CA . PHE A 1 36 ? 29.917 8.007 2.758 1.00 0.00 36 PHE A CA 18
ATOM 10693 C C . PHE A 1 36 ? 29.671 7.076 1.568 1.00 0.00 36 PHE A C 18
ATOM 10694 O O . PHE A 1 36 ? 30.521 6.902 0.717 1.00 0.00 36 PHE A O 18
ATOM 10711 N N . GLN A 1 37 ? 28.514 6.476 1.501 1.00 0.00 37 GLN A N 18
ATOM 10712 C CA . GLN A 1 37 ? 28.216 5.558 0.364 1.00 0.00 37 GLN A CA 18
ATOM 10713 C C . GLN A 1 37 ? 27.523 6.324 -0.766 1.00 0.00 37 GLN A C 18
ATOM 10714 O O . GLN A 1 37 ? 26.770 7.235 -0.465 1.00 0.00 37 GLN A O 18
ATOM 10729 N N . ASN A 1 1 ? 49.185 -3.643 9.686 1.00 0.00 1 ASN A N 19
ATOM 10730 C CA . ASN A 1 1 ? 49.677 -2.399 10.346 1.00 0.00 1 ASN A CA 19
ATOM 10731 C C . ASN A 1 1 ? 48.950 -2.182 11.676 1.00 0.00 1 ASN A C 19
ATOM 10732 O O . ASN A 1 1 ? 47.944 -2.804 11.952 1.00 0.00 1 ASN A O 19
ATOM 10745 N N . SER A 1 2 ? 49.451 -1.303 12.499 1.00 0.00 2 SER A N 19
ATOM 10746 C CA . SER A 1 2 ? 48.787 -1.046 13.811 1.00 0.00 2 SER A CA 19
ATOM 10747 C C . SER A 1 2 ? 47.463 -0.307 13.595 1.00 0.00 2 SER A C 19
ATOM 10748 O O . SER A 1 2 ? 46.489 -0.546 14.279 1.00 0.00 2 SER A O 19
ATOM 10756 N N . LYS A 1 3 ? 47.419 0.586 12.644 1.00 0.00 3 LYS A N 19
ATOM 10757 C CA . LYS A 1 3 ? 46.158 1.335 12.381 1.00 0.00 3 LYS A CA 19
ATOM 10758 C C . LYS A 1 3 ? 45.917 1.440 10.872 1.00 0.00 3 LYS A C 19
ATOM 10759 O O . LYS A 1 3 ? 46.821 1.273 10.079 1.00 0.00 3 LYS A O 19
ATOM 10778 N N . ARG A 1 4 ? 44.706 1.714 10.470 1.00 0.00 4 ARG A N 19
ATOM 10779 C CA . ARG A 1 4 ? 44.417 1.826 9.011 1.00 0.00 4 ARG A CA 19
ATOM 10780 C C . ARG A 1 4 ? 44.742 3.236 8.511 1.00 0.00 4 ARG A C 19
ATOM 10781 O O . ARG A 1 4 ? 44.799 4.178 9.276 1.00 0.00 4 ARG A O 19
ATOM 10802 N N . ALA A 1 5 ? 44.956 3.387 7.234 1.00 0.00 5 ALA A N 19
ATOM 10803 C CA . ALA A 1 5 ? 45.275 4.736 6.685 1.00 0.00 5 ALA A CA 19
ATOM 10804 C C . ALA A 1 5 ? 44.011 5.381 6.111 1.00 0.00 5 ALA A C 19
ATOM 10805 O O . ALA A 1 5 ? 43.441 4.905 5.151 1.00 0.00 5 ALA A O 19
ATOM 10812 N N . CYS A 1 6 ? 43.569 6.463 6.691 1.00 0.00 6 CYS A N 19
ATOM 10813 C CA . CYS A 1 6 ? 42.342 7.136 6.176 1.00 0.00 6 CYS A CA 19
ATOM 10814 C C . CYS A 1 6 ? 42.639 7.824 4.841 1.00 0.00 6 CYS A C 19
ATOM 10815 O O . CYS A 1 6 ? 41.741 8.187 4.108 1.00 0.00 6 CYS A O 19
ATOM 10822 N N . TYR A 1 7 ? 43.890 8.008 4.522 1.00 0.00 7 TYR A N 19
ATOM 10823 C CA . TYR A 1 7 ? 44.240 8.676 3.237 1.00 0.00 7 TYR A CA 19
ATOM 10824 C C . TYR A 1 7 ? 43.983 7.734 2.057 1.00 0.00 7 TYR A C 19
ATOM 10825 O O . TYR A 1 7 ? 43.679 8.165 0.963 1.00 0.00 7 TYR A O 19
ATOM 10843 N N . ARG A 1 8 ? 44.101 6.451 2.269 1.00 0.00 8 ARG A N 19
ATOM 10844 C CA . ARG A 1 8 ? 43.862 5.489 1.154 1.00 0.00 8 ARG A CA 19
ATOM 10845 C C . ARG A 1 8 ? 42.366 5.193 1.016 1.00 0.00 8 ARG A C 19
ATOM 10846 O O . ARG A 1 8 ? 41.825 5.185 -0.072 1.00 0.00 8 ARG A O 19
ATOM 10867 N N . GLU A 1 9 ? 41.694 4.947 2.107 1.00 0.00 9 GLU A N 19
ATOM 10868 C CA . GLU A 1 9 ? 40.235 4.649 2.029 1.00 0.00 9 GLU A CA 19
ATOM 10869 C C . GLU A 1 9 ? 39.469 5.420 3.107 1.00 0.00 9 GLU A C 19
ATOM 10870 O O . GLU A 1 9 ? 38.265 5.308 3.224 1.00 0.00 9 GLU A O 19
ATOM 10882 N N . GLY A 1 10 ? 40.154 6.204 3.896 1.00 0.00 10 GLY A N 19
ATOM 10883 C CA . GLY A 1 10 ? 39.454 6.978 4.960 1.00 0.00 10 GLY A CA 19
ATOM 10884 C C . GLY A 1 10 ? 38.370 7.845 4.321 1.00 0.00 10 GLY A C 19
ATOM 10885 O O . GLY A 1 10 ? 37.412 8.234 4.959 1.00 0.00 10 GLY A O 19
ATOM 10889 N N . GLY A 1 11 ? 38.512 8.150 3.060 1.00 0.00 11 GLY A N 19
ATOM 10890 C CA . GLY A 1 11 ? 37.489 8.989 2.376 1.00 0.00 11 GLY A CA 19
ATOM 10891 C C . GLY A 1 11 ? 37.601 10.432 2.870 1.00 0.00 11 GLY A C 19
ATOM 10892 O O . GLY A 1 11 ? 38.440 11.190 2.423 1.00 0.00 11 GLY A O 19
ATOM 10896 N N . GLU A 1 12 ? 36.759 10.821 3.788 1.00 0.00 12 GLU A N 19
ATOM 10897 C CA . GLU A 1 12 ? 36.813 12.218 4.307 1.00 0.00 12 GLU A CA 19
ATOM 10898 C C . GLU A 1 12 ? 36.661 12.225 5.831 1.00 0.00 12 GLU A C 19
ATOM 10899 O O . GLU A 1 12 ? 36.161 11.286 6.418 1.00 0.00 12 GLU A O 19
ATOM 10911 N N . CYS A 1 13 ? 37.092 13.275 6.477 1.00 0.00 13 CYS A N 19
ATOM 10912 C CA . CYS A 1 13 ? 36.975 13.335 7.963 1.00 0.00 13 CYS A CA 19
ATOM 10913 C C . CYS A 1 13 ? 36.124 14.535 8.390 1.00 0.00 13 CYS A C 19
ATOM 10914 O O . CYS A 1 13 ? 36.092 15.554 7.730 1.00 0.00 13 CYS A O 19
ATOM 10921 N N . LEU A 1 14 ? 35.441 14.421 9.498 1.00 0.00 14 LEU A N 19
ATOM 10922 C CA . LEU A 1 14 ? 34.599 15.553 9.979 1.00 0.00 14 LEU A CA 19
ATOM 10923 C C . LEU A 1 14 ? 34.552 15.553 11.507 1.00 0.00 14 LEU A C 19
ATOM 10924 O O . LEU A 1 14 ? 34.826 14.560 12.152 1.00 0.00 14 LEU A O 19
ATOM 10940 N N . GLN A 1 15 ? 34.206 16.666 12.085 1.00 0.00 15 GLN A N 19
ATOM 10941 C CA . GLN A 1 15 ? 34.137 16.746 13.573 1.00 0.00 15 GLN A CA 19
ATOM 10942 C C . GLN A 1 15 ? 32.968 15.906 14.090 1.00 0.00 15 GLN A C 19
ATOM 10943 O O . GLN A 1 15 ? 33.128 15.068 14.956 1.00 0.00 15 GLN A O 19
ATOM 10957 N N . ARG A 1 16 ? 31.795 16.120 13.562 1.00 0.00 16 ARG A N 19
ATOM 10958 C CA . ARG A 1 16 ? 30.616 15.332 14.019 1.00 0.00 16 ARG A CA 19
ATOM 10959 C C . ARG A 1 16 ? 30.223 14.309 12.950 1.00 0.00 16 ARG A C 19
ATOM 10960 O O . ARG A 1 16 ? 29.309 14.524 12.178 1.00 0.00 16 ARG A O 19
ATOM 10981 N N . CYS A 1 17 ? 30.907 13.200 12.898 1.00 0.00 17 CYS A N 19
ATOM 10982 C CA . CYS A 1 17 ? 30.576 12.164 11.879 1.00 0.00 17 CYS A CA 19
ATOM 10983 C C . CYS A 1 17 ? 29.327 11.387 12.300 1.00 0.00 17 CYS A C 19
ATOM 10984 O O . CYS A 1 17 ? 29.413 10.301 12.836 1.00 0.00 17 CYS A O 19
ATOM 10991 N N . ILE A 1 18 ? 28.165 11.933 12.062 1.00 0.00 18 ILE A N 19
ATOM 10992 C CA . ILE A 1 18 ? 26.918 11.216 12.452 1.00 0.00 18 ILE A CA 19
ATOM 10993 C C . ILE A 1 18 ? 25.873 11.314 11.338 1.00 0.00 18 ILE A C 19
ATOM 10994 O O . ILE A 1 18 ? 26.000 12.097 10.418 1.00 0.00 18 ILE A O 19
ATOM 11010 N N . GLY A 1 19 ? 24.838 10.523 11.418 1.00 0.00 19 GLY A N 19
ATOM 11011 C CA . GLY A 1 19 ? 23.782 10.568 10.369 1.00 0.00 19 GLY A CA 19
ATOM 11012 C C . GLY A 1 19 ? 24.163 9.645 9.212 1.00 0.00 19 GLY A C 19
ATOM 11013 O O . GLY A 1 19 ? 24.466 8.483 9.403 1.00 0.00 19 GLY A O 19
ATOM 11017 N N . LEU A 1 20 ? 24.145 10.151 8.010 1.00 0.00 20 LEU A N 19
ATOM 11018 C CA . LEU A 1 20 ? 24.499 9.304 6.835 1.00 0.00 20 LEU A CA 19
ATOM 11019 C C . LEU A 1 20 ? 25.984 8.929 6.862 1.00 0.00 20 LEU A C 19
ATOM 11020 O O . LEU A 1 20 ? 26.373 7.869 6.414 1.00 0.00 20 LEU A O 19
ATOM 11036 N N . PHE A 1 21 ? 26.815 9.789 7.379 1.00 0.00 21 PHE A N 19
ATOM 11037 C CA . PHE A 1 21 ? 28.273 9.479 7.428 1.00 0.00 21 PHE A CA 19
ATOM 11038 C C . PHE A 1 21 ? 28.584 8.558 8.612 1.00 0.00 21 PHE A C 19
ATOM 11039 O O . PHE A 1 21 ? 28.149 8.790 9.721 1.00 0.00 21 PHE A O 19
ATOM 11056 N N . HIS A 1 22 ? 29.338 7.516 8.383 1.00 0.00 22 HIS A N 19
ATOM 11057 C CA . HIS A 1 22 ? 29.680 6.583 9.494 1.00 0.00 22 HIS A CA 19
ATOM 11058 C C . HIS A 1 22 ? 31.145 6.768 9.897 1.00 0.00 22 HIS A C 19
ATOM 11059 O O . HIS A 1 22 ? 32.004 6.978 9.064 1.00 0.00 22 HIS A O 19
ATOM 11073 N N . LYS A 1 23 ? 31.439 6.696 11.166 1.00 0.00 23 LYS A N 19
ATOM 11074 C CA . LYS A 1 23 ? 32.850 6.875 11.611 1.00 0.00 23 LYS A CA 19
ATOM 11075 C C . LYS A 1 23 ? 33.581 5.531 11.626 1.00 0.00 23 LYS A C 19
ATOM 11076 O O . LYS A 1 23 ? 33.275 4.655 12.411 1.00 0.00 23 LYS A O 19
ATOM 11095 N N . ILE A 1 24 ? 34.558 5.369 10.776 1.00 0.00 24 ILE A N 19
ATOM 11096 C CA . ILE A 1 24 ? 35.323 4.090 10.753 1.00 0.00 24 ILE A CA 19
ATOM 11097 C C . ILE A 1 24 ? 36.308 4.087 11.916 1.00 0.00 24 ILE A C 19
ATOM 11098 O O . ILE A 1 24 ? 36.490 3.098 12.599 1.00 0.00 24 ILE A O 19
ATOM 11114 N N . GLY A 1 25 ? 36.939 5.202 12.140 1.00 0.00 25 GLY A N 19
ATOM 11115 C CA . GLY A 1 25 ? 37.916 5.309 13.255 1.00 0.00 25 GLY A CA 19
ATOM 11116 C C . GLY A 1 25 ? 38.196 6.786 13.532 1.00 0.00 25 GLY A C 19
ATOM 11117 O O . GLY A 1 25 ? 37.290 7.580 13.688 1.00 0.00 25 GLY A O 19
ATOM 11121 N N . THR A 1 26 ? 39.443 7.165 13.588 1.00 0.00 26 THR A N 19
ATOM 11122 C CA . THR A 1 26 ? 39.775 8.596 13.848 1.00 0.00 26 THR A CA 19
ATOM 11123 C C . THR A 1 26 ? 40.725 9.114 12.766 1.00 0.00 26 THR A C 19
ATOM 11124 O O . THR A 1 26 ? 41.501 8.369 12.201 1.00 0.00 26 THR A O 19
ATOM 11135 N N . CYS A 1 27 ? 40.667 10.382 12.464 1.00 0.00 27 CYS A N 19
ATOM 11136 C CA . CYS A 1 27 ? 41.566 10.935 11.410 1.00 0.00 27 CYS A CA 19
ATOM 11137 C C . CYS A 1 27 ? 42.930 11.297 11.989 1.00 0.00 27 CYS A C 19
ATOM 11138 O O . CYS A 1 27 ? 43.329 10.819 13.032 1.00 0.00 27 CYS A O 19
ATOM 11145 N N . ASN A 1 28 ? 43.646 12.134 11.300 1.00 0.00 28 ASN A N 19
ATOM 11146 C CA . ASN A 1 28 ? 45.001 12.541 11.772 1.00 0.00 28 ASN A CA 19
ATOM 11147 C C . ASN A 1 28 ? 44.917 13.269 13.116 1.00 0.00 28 ASN A C 19
ATOM 11148 O O . ASN A 1 28 ? 45.710 13.039 14.006 1.00 0.00 28 ASN A O 19
ATOM 11159 N N . PHE A 1 29 ? 43.970 14.150 13.268 1.00 0.00 29 PHE A N 19
ATOM 11160 C CA . PHE A 1 29 ? 43.848 14.894 14.557 1.00 0.00 29 PHE A CA 19
ATOM 11161 C C . PHE A 1 29 ? 42.627 15.817 14.531 1.00 0.00 29 PHE A C 19
ATOM 11162 O O . PHE A 1 29 ? 42.291 16.391 13.515 1.00 0.00 29 PHE A O 19
ATOM 11179 N N . ARG A 1 30 ? 41.961 15.964 15.645 1.00 0.00 30 ARG A N 19
ATOM 11180 C CA . ARG A 1 30 ? 40.761 16.848 15.691 1.00 0.00 30 ARG A CA 19
ATOM 11181 C C . ARG A 1 30 ? 39.781 16.469 14.579 1.00 0.00 30 ARG A C 19
ATOM 11182 O O . ARG A 1 30 ? 38.925 17.244 14.200 1.00 0.00 30 ARG A O 19
ATOM 11203 N N . PHE A 1 31 ? 39.898 15.281 14.054 1.00 0.00 31 PHE A N 19
ATOM 11204 C CA . PHE A 1 31 ? 38.973 14.852 12.968 1.00 0.00 31 PHE A CA 19
ATOM 11205 C C . PHE A 1 31 ? 38.760 13.336 13.028 1.00 0.00 31 PHE A C 19
ATOM 11206 O O . PHE A 1 31 ? 39.591 12.604 13.530 1.00 0.00 31 PHE A O 19
ATOM 11223 N N . LYS A 1 32 ? 37.652 12.860 12.529 1.00 0.00 32 LYS A N 19
ATOM 11224 C CA . LYS A 1 32 ? 37.387 11.392 12.567 1.00 0.00 32 LYS A CA 19
ATOM 11225 C C . LYS A 1 32 ? 37.400 10.809 11.151 1.00 0.00 32 LYS A C 19
ATOM 11226 O O . LYS A 1 32 ? 37.206 11.509 10.178 1.00 0.00 32 LYS A O 19
ATOM 11245 N N . CYS A 1 33 ? 37.622 9.529 11.032 1.00 0.00 33 CYS A N 19
ATOM 11246 C CA . CYS A 1 33 ? 37.639 8.897 9.680 1.00 0.00 33 CYS A CA 19
ATOM 11247 C C . CYS A 1 33 ? 36.213 8.530 9.260 1.00 0.00 33 CYS A C 19
ATOM 11248 O O . CYS A 1 33 ? 35.512 7.827 9.960 1.00 0.00 33 CYS A O 19
ATOM 11255 N N . CYS A 1 34 ? 35.775 9.005 8.125 1.00 0.00 34 CYS A N 19
ATOM 11256 C CA . CYS A 1 34 ? 34.390 8.684 7.671 1.00 0.00 34 CYS A CA 19
ATOM 11257 C C . CYS A 1 34 ? 34.385 8.308 6.186 1.00 0.00 34 CYS A C 19
ATOM 11258 O O . CYS A 1 34 ? 35.093 8.887 5.387 1.00 0.00 34 CYS A O 19
ATOM 11265 N N . LYS A 1 35 ? 33.587 7.344 5.812 1.00 0.00 35 LYS A N 19
ATOM 11266 C CA . LYS A 1 35 ? 33.530 6.934 4.379 1.00 0.00 35 LYS A CA 19
ATOM 11267 C C . LYS A 1 35 ? 32.130 7.201 3.815 1.00 0.00 35 LYS A C 19
ATOM 11268 O O . LYS A 1 35 ? 31.136 6.778 4.373 1.00 0.00 35 LYS A O 19
ATOM 11287 N N . PHE A 1 36 ? 32.042 7.902 2.717 1.00 0.00 36 PHE A N 19
ATOM 11288 C CA . PHE A 1 36 ? 30.704 8.198 2.125 1.00 0.00 36 PHE A CA 19
ATOM 11289 C C . PHE A 1 36 ? 30.390 7.220 0.990 1.00 0.00 36 PHE A C 19
ATOM 11290 O O . PHE A 1 36 ? 31.243 6.881 0.194 1.00 0.00 36 PHE A O 19
ATOM 11307 N N . GLN A 1 37 ? 29.168 6.768 0.906 1.00 0.00 37 GLN A N 19
ATOM 11308 C CA . GLN A 1 37 ? 28.796 5.817 -0.180 1.00 0.00 37 GLN A CA 19
ATOM 11309 C C . GLN A 1 37 ? 28.928 6.499 -1.544 1.00 0.00 37 GLN A C 19
ATOM 11310 O O . GLN A 1 37 ? 28.532 7.648 -1.651 1.00 0.00 37 GLN A O 19
ATOM 11325 N N . ASN A 1 1 ? 41.364 -2.430 0.266 1.00 0.00 1 ASN A N 20
ATOM 11326 C CA . ASN A 1 1 ? 41.255 -1.305 1.239 1.00 0.00 1 ASN A CA 20
ATOM 11327 C C . ASN A 1 1 ? 41.377 -1.834 2.670 1.00 0.00 1 ASN A C 20
ATOM 11328 O O . ASN A 1 1 ? 41.132 -2.995 2.937 1.00 0.00 1 ASN A O 20
ATOM 11341 N N . SER A 1 2 ? 41.754 -0.995 3.593 1.00 0.00 2 SER A N 20
ATOM 11342 C CA . SER A 1 2 ? 41.890 -1.452 5.005 1.00 0.00 2 SER A CA 20
ATOM 11343 C C . SER A 1 2 ? 41.397 -0.364 5.960 1.00 0.00 2 SER A C 20
ATOM 11344 O O . SER A 1 2 ? 41.438 0.811 5.652 1.00 0.00 2 SER A O 20
ATOM 11352 N N . LYS A 1 3 ? 40.928 -0.744 7.116 1.00 0.00 3 LYS A N 20
ATOM 11353 C CA . LYS A 1 3 ? 40.431 0.271 8.088 1.00 0.00 3 LYS A CA 20
ATOM 11354 C C . LYS A 1 3 ? 41.550 1.246 8.457 1.00 0.00 3 LYS A C 20
ATOM 11355 O O . LYS A 1 3 ? 41.326 2.429 8.623 1.00 0.00 3 LYS A O 20
ATOM 11374 N N . ARG A 1 4 ? 42.752 0.760 8.590 1.00 0.00 4 ARG A N 20
ATOM 11375 C CA . ARG A 1 4 ? 43.885 1.661 8.952 1.00 0.00 4 ARG A CA 20
ATOM 11376 C C . ARG A 1 4 ? 44.131 2.676 7.833 1.00 0.00 4 ARG A C 20
ATOM 11377 O O . ARG A 1 4 ? 43.751 2.465 6.698 1.00 0.00 4 ARG A O 20
ATOM 11398 N N . ALA A 1 5 ? 44.759 3.776 8.144 1.00 0.00 5 ALA A N 20
ATOM 11399 C CA . ALA A 1 5 ? 45.018 4.802 7.096 1.00 0.00 5 ALA A CA 20
ATOM 11400 C C . ALA A 1 5 ? 43.705 5.192 6.419 1.00 0.00 5 ALA A C 20
ATOM 11401 O O . ALA A 1 5 ? 43.247 4.537 5.502 1.00 0.00 5 ALA A O 20
ATOM 11408 N N . CYS A 1 6 ? 43.096 6.250 6.867 1.00 0.00 6 CYS A N 20
ATOM 11409 C CA . CYS A 1 6 ? 41.809 6.685 6.256 1.00 0.00 6 CYS A CA 20
ATOM 11410 C C . CYS A 1 6 ? 42.068 7.331 4.893 1.00 0.00 6 CYS A C 20
ATOM 11411 O O . CYS A 1 6 ? 41.193 7.407 4.055 1.00 0.00 6 CYS A O 20
ATOM 11418 N N . TYR A 1 7 ? 43.268 7.788 4.666 1.00 0.00 7 TYR A N 20
ATOM 11419 C CA . TYR A 1 7 ? 43.588 8.419 3.353 1.00 0.00 7 TYR A CA 20
ATOM 11420 C C . TYR A 1 7 ? 43.586 7.353 2.256 1.00 0.00 7 TYR A C 20
ATOM 11421 O O . TYR A 1 7 ? 43.037 7.545 1.189 1.00 0.00 7 TYR A O 20
ATOM 11439 N N . ARG A 1 8 ? 44.191 6.228 2.515 1.00 0.00 8 ARG A N 20
ATOM 11440 C CA . ARG A 1 8 ? 44.221 5.142 1.495 1.00 0.00 8 ARG A CA 20
ATOM 11441 C C . ARG A 1 8 ? 42.793 4.752 1.107 1.00 0.00 8 ARG A C 20
ATOM 11442 O O . ARG A 1 8 ? 42.484 4.557 -0.052 1.00 0.00 8 ARG A O 20
ATOM 11463 N N . GLU A 1 9 ? 41.917 4.643 2.070 1.00 0.00 9 GLU A N 20
ATOM 11464 C CA . GLU A 1 9 ? 40.506 4.271 1.761 1.00 0.00 9 GLU A CA 20
ATOM 11465 C C . GLU A 1 9 ? 39.828 5.393 0.971 1.00 0.00 9 GLU A C 20
ATOM 11466 O O . GLU A 1 9 ? 38.939 5.157 0.177 1.00 0.00 9 GLU A O 20
ATOM 11478 N N . GLY A 1 10 ? 40.240 6.612 1.183 1.00 0.00 10 GLY A N 20
ATOM 11479 C CA . GLY A 1 10 ? 39.620 7.748 0.446 1.00 0.00 10 GLY A CA 20
ATOM 11480 C C . GLY A 1 10 ? 38.463 8.320 1.269 1.00 0.00 10 GLY A C 20
ATOM 11481 O O . GLY A 1 10 ? 37.700 9.141 0.798 1.00 0.00 10 GLY A O 20
ATOM 11485 N N . GLY A 1 11 ? 38.327 7.895 2.495 1.00 0.00 11 GLY A N 20
ATOM 11486 C CA . GLY A 1 11 ? 37.219 8.414 3.346 1.00 0.00 11 GLY A CA 20
ATOM 11487 C C . GLY A 1 11 ? 37.465 9.890 3.664 1.00 0.00 11 GLY A C 20
ATOM 11488 O O . GLY A 1 11 ? 38.475 10.456 3.292 1.00 0.00 11 GLY A O 20
ATOM 11492 N N . GLU A 1 12 ? 36.550 10.519 4.349 1.00 0.00 12 GLU A N 20
ATOM 11493 C CA . GLU A 1 12 ? 36.731 11.961 4.688 1.00 0.00 12 GLU A CA 20
ATOM 11494 C C . GLU A 1 12 ? 36.435 12.200 6.172 1.00 0.00 12 GLU A C 20
ATOM 11495 O O . GLU A 1 12 ? 35.586 11.558 6.757 1.00 0.00 12 GLU A O 20
ATOM 11507 N N . CYS A 1 13 ? 37.127 13.123 6.783 1.00 0.00 13 CYS A N 20
ATOM 11508 C CA . CYS A 1 13 ? 36.879 13.407 8.227 1.00 0.00 13 CYS A CA 20
ATOM 11509 C C . CYS A 1 13 ? 36.070 14.699 8.374 1.00 0.00 13 CYS A C 20
ATOM 11510 O O . CYS A 1 13 ? 36.395 15.714 7.789 1.00 0.00 13 CYS A O 20
ATOM 11517 N N . LEU A 1 14 ? 35.017 14.672 9.146 1.00 0.00 14 LEU A N 20
ATOM 11518 C CA . LEU A 1 14 ? 34.190 15.903 9.323 1.00 0.00 14 LEU A CA 20
ATOM 11519 C C . LEU A 1 14 ? 34.310 16.428 10.756 1.00 0.00 14 LEU A C 20
ATOM 11520 O O . LEU A 1 14 ? 34.353 15.668 11.703 1.00 0.00 14 LEU A O 20
ATOM 11536 N N . GLN A 1 15 ? 34.356 17.723 10.923 1.00 0.00 15 GLN A N 20
ATOM 11537 C CA . GLN A 1 15 ? 34.462 18.295 12.296 1.00 0.00 15 GLN A CA 20
ATOM 11538 C C . GLN A 1 15 ? 33.297 17.793 13.155 1.00 0.00 15 GLN A C 20
ATOM 11539 O O . GLN A 1 15 ? 33.383 17.729 14.365 1.00 0.00 15 GLN A O 20
ATOM 11553 N N . ARG A 1 16 ? 32.214 17.428 12.526 1.00 0.00 16 ARG A N 20
ATOM 11554 C CA . ARG A 1 16 ? 31.034 16.913 13.281 1.00 0.00 16 ARG A CA 20
ATOM 11555 C C . ARG A 1 16 ? 30.452 15.708 12.538 1.00 0.00 16 ARG A C 20
ATOM 11556 O O . ARG A 1 16 ? 29.289 15.683 12.193 1.00 0.00 16 ARG A O 20
ATOM 11577 N N . CYS A 1 17 ? 31.264 14.718 12.276 1.00 0.00 17 CYS A N 20
ATOM 11578 C CA . CYS A 1 17 ? 30.773 13.516 11.539 1.00 0.00 17 CYS A CA 20
ATOM 11579 C C . CYS A 1 17 ? 29.367 13.132 12.005 1.00 0.00 17 CYS A C 20
ATOM 11580 O O . CYS A 1 17 ? 29.098 13.025 13.185 1.00 0.00 17 CYS A O 20
ATOM 11587 N N . ILE A 1 18 ? 28.471 12.924 11.081 1.00 0.00 18 ILE A N 20
ATOM 11588 C CA . ILE A 1 18 ? 27.079 12.548 11.463 1.00 0.00 18 ILE A CA 20
ATOM 11589 C C . ILE A 1 18 ? 26.879 11.038 11.312 1.00 0.00 18 ILE A C 20
ATOM 11590 O O . ILE A 1 18 ? 27.716 10.342 10.774 1.00 0.00 18 ILE A O 20
ATOM 11606 N N . GLY A 1 19 ? 25.771 10.527 11.777 1.00 0.00 19 GLY A N 20
ATOM 11607 C CA . GLY A 1 19 ? 25.520 9.064 11.652 1.00 0.00 19 GLY A CA 20
ATOM 11608 C C . GLY A 1 19 ? 25.544 8.682 10.175 1.00 0.00 19 GLY A C 20
ATOM 11609 O O . GLY A 1 19 ? 26.159 7.712 9.779 1.00 0.00 19 GLY A O 20
ATOM 11613 N N . LEU A 1 20 ? 24.874 9.443 9.361 1.00 0.00 20 LEU A N 20
ATOM 11614 C CA . LEU A 1 20 ? 24.846 9.144 7.902 1.00 0.00 20 LEU A CA 20
ATOM 11615 C C . LEU A 1 20 ? 26.241 8.740 7.419 1.00 0.00 20 LEU A C 20
ATOM 11616 O O . LEU A 1 20 ? 26.394 7.869 6.585 1.00 0.00 20 LEU A O 20
ATOM 11632 N N . PHE A 1 21 ? 27.257 9.370 7.935 1.00 0.00 21 PHE A N 20
ATOM 11633 C CA . PHE A 1 21 ? 28.645 9.031 7.510 1.00 0.00 21 PHE A CA 20
ATOM 11634 C C . PHE A 1 21 ? 29.215 7.914 8.388 1.00 0.00 21 PHE A C 20
ATOM 11635 O O . PHE A 1 21 ? 29.442 8.096 9.568 1.00 0.00 21 PHE A O 20
ATOM 11652 N N . HIS A 1 22 ? 29.452 6.762 7.822 1.00 0.00 22 HIS A N 20
ATOM 11653 C CA . HIS A 1 22 ? 30.013 5.640 8.628 1.00 0.00 22 HIS A CA 20
ATOM 11654 C C . HIS A 1 22 ? 31.396 6.023 9.159 1.00 0.00 22 HIS A C 20
ATOM 11655 O O . HIS A 1 22 ? 32.193 6.621 8.464 1.00 0.00 22 HIS A O 20
ATOM 11669 N N . LYS A 1 23 ? 31.687 5.690 10.385 1.00 0.00 23 LYS A N 20
ATOM 11670 C CA . LYS A 1 23 ? 33.018 6.042 10.956 1.00 0.00 23 LYS A CA 20
ATOM 11671 C C . LYS A 1 23 ? 33.957 4.834 10.908 1.00 0.00 23 LYS A C 20
ATOM 11672 O O . LYS A 1 23 ? 33.767 3.859 11.606 1.00 0.00 23 LYS A O 20
ATOM 11691 N N . ILE A 1 24 ? 34.980 4.900 10.099 1.00 0.00 24 ILE A N 20
ATOM 11692 C CA . ILE A 1 24 ? 35.939 3.760 10.021 1.00 0.00 24 ILE A CA 20
ATOM 11693 C C . ILE A 1 24 ? 36.779 3.741 11.294 1.00 0.00 24 ILE A C 20
ATOM 11694 O O . ILE A 1 24 ? 37.075 2.703 11.851 1.00 0.00 24 ILE A O 20
ATOM 11710 N N . GLY A 1 25 ? 37.155 4.899 11.754 1.00 0.00 25 GLY A N 20
ATOM 11711 C CA . GLY A 1 25 ? 37.973 4.992 12.995 1.00 0.00 25 GLY A CA 20
ATOM 11712 C C . GLY A 1 25 ? 38.151 6.464 13.372 1.00 0.00 25 GLY A C 20
ATOM 11713 O O . GLY A 1 25 ? 37.200 7.218 13.438 1.00 0.00 25 GLY A O 20
ATOM 11717 N N . THR A 1 26 ? 39.363 6.881 13.618 1.00 0.00 26 THR A N 20
ATOM 11718 C CA . THR A 1 26 ? 39.602 8.306 13.987 1.00 0.00 26 THR A CA 20
ATOM 11719 C C . THR A 1 26 ? 40.540 8.960 12.971 1.00 0.00 26 THR A C 20
ATOM 11720 O O . THR A 1 26 ? 41.310 8.294 12.307 1.00 0.00 26 THR A O 20
ATOM 11731 N N . CYS A 1 27 ? 40.484 10.257 12.839 1.00 0.00 27 CYS A N 20
ATOM 11732 C CA . CYS A 1 27 ? 41.376 10.943 11.861 1.00 0.00 27 CYS A CA 20
ATOM 11733 C C . CYS A 1 27 ? 42.643 11.434 12.550 1.00 0.00 27 CYS A C 20
ATOM 11734 O O . CYS A 1 27 ? 43.020 10.962 13.604 1.00 0.00 27 CYS A O 20
ATOM 11741 N N . ASN A 1 28 ? 43.301 12.381 11.952 1.00 0.00 28 ASN A N 20
ATOM 11742 C CA . ASN A 1 28 ? 44.553 12.919 12.555 1.00 0.00 28 ASN A CA 20
ATOM 11743 C C . ASN A 1 28 ? 44.372 13.117 14.060 1.00 0.00 28 ASN A C 20
ATOM 11744 O O . ASN A 1 28 ? 45.152 12.637 14.858 1.00 0.00 28 ASN A O 20
ATOM 11755 N N . PHE A 1 29 ? 43.351 13.823 14.453 1.00 0.00 29 PHE A N 20
ATOM 11756 C CA . PHE A 1 29 ? 43.120 14.052 15.909 1.00 0.00 29 PHE A CA 20
ATOM 11757 C C . PHE A 1 29 ? 41.847 14.878 16.127 1.00 0.00 29 PHE A C 20
ATOM 11758 O O . PHE A 1 29 ? 40.906 14.433 16.750 1.00 0.00 29 PHE A O 20
ATOM 11775 N N . ARG A 1 30 ? 41.818 16.082 15.624 1.00 0.00 30 ARG A N 20
ATOM 11776 C CA . ARG A 1 30 ? 40.614 16.943 15.809 1.00 0.00 30 ARG A CA 20
ATOM 11777 C C . ARG A 1 30 ? 39.422 16.397 15.016 1.00 0.00 30 ARG A C 20
ATOM 11778 O O . ARG A 1 30 ? 38.287 16.503 15.439 1.00 0.00 30 ARG A O 20
ATOM 11799 N N . PHE A 1 31 ? 39.661 15.824 13.869 1.00 0.00 31 PHE A N 20
ATOM 11800 C CA . PHE A 1 31 ? 38.528 15.289 13.058 1.00 0.00 31 PHE A CA 20
ATOM 11801 C C . PHE A 1 31 ? 38.458 13.764 13.171 1.00 0.00 31 PHE A C 20
ATOM 11802 O O . PHE A 1 31 ? 39.437 13.105 13.458 1.00 0.00 31 PHE A O 20
ATOM 11819 N N . LYS A 1 32 ? 37.303 13.201 12.941 1.00 0.00 32 LYS A N 20
ATOM 11820 C CA . LYS A 1 32 ? 37.164 11.719 13.026 1.00 0.00 32 LYS A CA 20
ATOM 11821 C C . LYS A 1 32 ? 37.133 11.116 11.619 1.00 0.00 32 LYS A C 20
ATOM 11822 O O . LYS A 1 32 ? 36.844 11.791 10.651 1.00 0.00 32 LYS A O 20
ATOM 11841 N N . CYS A 1 33 ? 37.429 9.853 11.498 1.00 0.00 33 CYS A N 20
ATOM 11842 C CA . CYS A 1 33 ? 37.415 9.211 10.153 1.00 0.00 33 CYS A CA 20
ATOM 11843 C C . CYS A 1 33 ? 35.987 8.800 9.780 1.00 0.00 33 CYS A C 20
ATOM 11844 O O . CYS A 1 33 ? 35.307 8.132 10.533 1.00 0.00 33 CYS A O 20
ATOM 11851 N N . CYS A 1 34 ? 35.525 9.196 8.624 1.00 0.00 34 CYS A N 20
ATOM 11852 C CA . CYS A 1 34 ? 34.140 8.829 8.212 1.00 0.00 34 CYS A CA 20
ATOM 11853 C C . CYS A 1 34 ? 34.129 8.325 6.766 1.00 0.00 34 CYS A C 20
ATOM 11854 O O . CYS A 1 34 ? 34.965 8.692 5.964 1.00 0.00 34 CYS A O 20
ATOM 11861 N N . LYS A 1 35 ? 33.186 7.490 6.429 1.00 0.00 35 LYS A N 20
ATOM 11862 C CA . LYS A 1 35 ? 33.120 6.967 5.036 1.00 0.00 35 LYS A CA 20
ATOM 11863 C C . LYS A 1 35 ? 31.720 7.184 4.457 1.00 0.00 35 LYS A C 20
ATOM 11864 O O . LYS A 1 35 ? 30.740 6.686 4.975 1.00 0.00 35 LYS A O 20
ATOM 11883 N N . PHE A 1 36 ? 31.618 7.922 3.386 1.00 0.00 36 PHE A N 20
ATOM 11884 C CA . PHE A 1 36 ? 30.281 8.168 2.775 1.00 0.00 36 PHE A CA 20
ATOM 11885 C C . PHE A 1 36 ? 29.825 6.938 1.983 1.00 0.00 36 PHE A C 20
ATOM 11886 O O . PHE A 1 36 ? 30.611 6.287 1.324 1.00 0.00 36 PHE A O 20
ATOM 11903 N N . GLN A 1 37 ? 28.561 6.618 2.041 1.00 0.00 37 GLN A N 20
ATOM 11904 C CA . GLN A 1 37 ? 28.055 5.433 1.289 1.00 0.00 37 GLN A CA 20
ATOM 11905 C C . GLN A 1 37 ? 26.524 5.426 1.283 1.00 0.00 37 GLN A C 20
ATOM 11906 O O . GLN A 1 37 ? 25.947 6.496 1.390 1.00 0.00 37 GLN A O 20
#

InterPro domains:
  IPR001855 Beta-defensin-like domain [PF00711] (29-60)

Foldseek 3Di:
DDLPDLVVVVFDWDLDDDVQWQFSAQPPPNTGTTHHD